Protein AF-A0A067GNX8-F1 (afdb_monomer)

Foldseek 3Di:
DLVVLPVPDDDDPQQWDALVSQLQPQCLALLRANNQQSNLLQCLLCVVPPRIHHPVSSVLLVVLLLVLLVVQVVVQVVCVVQPVDDFLKGWQDKPQPDVVWFWWKDWPHDIFTFMWIDILFWIWTFGDDDPDTDHTDTGTLQDPQVKDWDFAAPDPPRDPQRSFWIWIDGNVDPTIMITGGDDPDDRVVVVLVSLLSVLSSLLNVLCVVLVDDPLLSLLSSLSQSSLSSSVSSSCVSPVDPDPPGQRSGNSSNLVPFQVSVQLSVLSSVVSVLQPPPPDDDDDDDDDDDDPSPRDDSLSNVSCVVSPSDRPVCPVVDDDDDCPRPRDSPDDRPSSVSSVVRVVLVVLLVVQVVLLVLPDDDDPQQLVLLVCLLCVVVVVVVVVVVVLVVCPPVVVVVVVVVVVVVCVVVVVVLLVLLVVLLVLLVLLVVLCVVCVPPAPDAAEGERDDDDDPPVPPPDDPPVVVVVSVVSSVVSQVSQLVVCLSNCVPVVLVNVSSVVSNVVSVCSVPPDVVVVVVVVVCCVVCCPPPVNVVVNVVVVSNVVSSSSSRHGRHHDYDYDDPPPPPDD

InterPro domains:
  IPR006927 Protein of unknown function DUF639 [PF04842] (332-557)

Radius of gyration: 30.66 Å; Cα contacts (8 Å, |Δi|>4): 663; chains: 1; bounding box: 112×62×82 Å

Secondary structure (DSSP, 8-state):
-HHHHHHHS---TT-EE-HHHHHHHGGGSTTT--TTTHHHHHHHHHTTTTT-EEHHHHHHHHHHHHHHHHHHHHHHHHHHHHS-PPTT--EEEEES-STTSPEEEEETTEEEEEEEEEESSEEEEEEB-SSSBPPPEEEESSS-S--EEEEE--SGGG-GGG--EEEEE-TT-SS-EEEE---SS-SHHHHHHHHHHHHHHHHHHHHHHHT--HHHHHHHHHHHHHHHHHHHHHHHHH----TTSPPSSHHHHHHHSTTHHHHHHHHHHHHHGGGGGSS---------S--------HHHHHHHHTT---GGGGGG-S------S--TTS--HHHHHHHHHHHHHHHHHHHHHHHHHH----HHHHHHHHHHHTHHHHHHHHHHHHHHTTSSHHHHHHHHHHHHHHHHTTTHHHHHHHHHHHHHHHHHHHHHH-TTPPPPPEEEEPPPP--TTSSSSS-HHHHHHHHHHHHHHHHHHHHHHHHHTTSSHHHHHHHHHHHHHHHHHHHHS-HHHHHHHHHHHHHHTT-HHHHHHHHHHHHHHHHHHHTSPPPPEEEE----------

Sequence (566 aa):
MIRLIVYFHQVDDKKTIGPEAFARIAPACPVVADVIIVHNLFDALTSSSSHRLHFLIFDKYLRSLDKVVKVAKNALGLSISNLQLDEGEITLDVDGAVPTQPVLQHVGMSAWPGRLTLTNYALYFGSLGMGSYDKAVRYDLATDLKQVIKPELTGPLGARLFDKAVMYNSSSVEEPVYFEFPEFKGNSRRDYWLDICLEILRAHRFIRKNNFNKIQQSEVLARAVLGIFRYRAIREAFHTCSSQYKTLLAFNLAESLPKGDIILETLSSRLALLSVGGAQHDMTESLHTKQKLKLSPVAILTLGQLGFNSQKESNLGAGVEVVGDICVGETNLLEIAVKKSISDTGRVEAAQATVNQVKVEGIDTNLAVMKELLFHHIAIARHIEHFASWEDPFKSTMFLMLTTLVILRGWIRYVLASISVFLAVCMLWSRLFNRGKPLEPIRIILPPNKNAVEQLLTLQEAISKFEALIQDGNIILLKIRALLFAALPPATDKVALLLVLMAAVFVFVPPRYIILLVYLEAFTRELPYRKESSDKLLRRAREWWFRIPAAPVQLIKNEEKRKKKR

Nearest PDB structures (foldseek):
  7ovp-assembly1_B  TM=6.273E-01  e=1.304E-01  Pyrococcus horikoshii OT3
  1kzg-assembly2_C  TM=3.728E-01  e=3.741E-01  Mus musculus

Solvent-accessible surface area (backbone atoms only — not comparable to full-atom values): 32014 Å² total; per-residue (Å²): 103,68,73,55,53,58,71,75,47,92,52,55,101,78,61,43,44,48,67,68,61,46,52,60,53,42,37,51,39,59,76,79,22,47,70,76,26,31,65,43,48,48,50,66,69,12,70,90,35,92,72,38,42,44,55,70,57,53,50,47,38,52,56,28,32,55,50,45,53,52,50,32,56,53,43,43,66,57,34,66,79,74,42,93,67,59,95,78,62,45,52,70,51,77,43,22,82,49,87,92,54,38,30,32,39,32,50,89,94,47,76,44,50,16,29,41,35,37,39,76,46,32,39,33,43,22,43,66,50,98,88,48,69,48,86,57,49,76,47,76,41,57,67,95,40,75,68,45,76,47,81,39,55,77,30,81,93,62,37,76,93,29,48,26,21,36,32,44,36,34,78,88,46,96,65,61,35,32,46,30,42,85,58,96,75,77,43,66,70,32,54,51,53,48,51,56,51,46,27,44,33,42,43,32,50,54,36,63,76,66,68,57,54,73,70,47,41,47,31,50,51,31,46,49,53,40,25,49,43,46,45,49,10,47,44,73,59,63,76,63,86,56,92,82,62,64,57,57,34,57,51,48,30,31,72,72,38,57,68,16,63,54,39,52,52,46,50,49,61,53,49,58,43,56,63,77,79,80,79,79,94,72,91,80,92,78,89,83,91,76,87,72,78,73,55,72,68,59,42,39,53,51,41,38,75,75,67,64,68,45,88,84,55,71,84,73,72,81,83,76,76,86,68,48,99,52,61,87,87,65,86,49,72,55,46,53,41,39,54,52,24,54,55,52,44,55,42,25,53,54,12,47,50,40,42,58,72,62,62,68,85,54,59,70,57,44,48,51,52,40,51,62,74,38,40,68,58,52,53,53,50,50,53,53,48,46,42,72,67,44,80,49,57,72,60,23,51,50,52,51,53,52,53,51,50,35,57,76,70,59,42,58,41,54,53,55,19,49,51,30,40,51,53,26,50,48,28,54,49,30,41,69,72,41,78,84,62,78,77,82,48,52,75,46,77,70,78,79,91,74,71,77,76,80,73,68,83,73,57,75,69,59,51,54,53,47,43,49,51,50,49,52,50,42,50,50,53,29,29,52,50,22,39,44,53,25,76,45,58,81,58,28,52,53,51,30,51,48,29,44,52,51,19,49,46,40,67,73,45,60,66,71,57,54,53,50,50,53,51,50,49,69,72,48,40,77,38,82,92,41,26,64,60,47,52,50,51,51,49,51,54,51,55,55,57,48,45,53,37,34,50,67,67,41,80,46,79,80,74,79,80,77,76,80,79,129

Mean predicted aligned error: 13.87 Å

Structure (mmCIF, N/CA/C/O backbone):
data_AF-A0A067GNX8-F1
#
_entry.id   AF-A0A067GNX8-F1
#
loop_
_atom_site.group_PDB
_atom_site.id
_atom_site.type_symbol
_atom_site.label_atom_id
_atom_site.label_alt_id
_atom_site.label_comp_id
_atom_site.label_asym_id
_atom_site.label_entity_id
_atom_site.label_seq_id
_atom_site.pdbx_PDB_ins_code
_atom_site.Cartn_x
_atom_site.Cartn_y
_atom_site.Cartn_z
_atom_site.occupancy
_atom_site.B_iso_or_equiv
_atom_site.auth_seq_id
_atom_site.auth_comp_id
_atom_site.auth_asym_id
_atom_site.auth_atom_id
_atom_site.pdbx_PDB_model_num
ATOM 1 N N . MET A 1 1 ? -13.315 -24.507 18.215 1.00 41.84 1 MET A N 1
ATOM 2 C CA . MET A 1 1 ? -12.518 -24.180 17.013 1.00 41.84 1 MET A CA 1
ATOM 3 C C . MET A 1 1 ? -11.151 -24.846 17.003 1.00 41.84 1 MET A C 1
ATOM 5 O O . MET A 1 1 ? -10.974 -25.689 16.151 1.00 41.84 1 MET A O 1
ATOM 9 N N . ILE A 1 2 ? -10.224 -24.602 17.944 1.00 39.06 2 ILE A N 1
ATOM 10 C CA . ILE A 1 2 ? -8.927 -25.320 17.939 1.00 39.06 2 ILE A CA 1
ATOM 11 C C . ILE A 1 2 ? -9.096 -26.818 18.157 1.00 39.06 2 ILE A C 1
ATOM 13 O O . ILE A 1 2 ? -8.496 -27.595 17.440 1.00 39.06 2 ILE A O 1
ATOM 17 N N . ARG A 1 3 ? -9.983 -27.242 19.066 1.00 35.84 3 ARG A N 1
ATOM 18 C CA . ARG A 1 3 ? -10.354 -28.663 19.170 1.00 35.84 3 ARG A CA 1
ATOM 19 C C . ARG A 1 3 ? -10.945 -29.214 17.861 1.00 35.84 3 ARG A C 1
ATOM 21 O O . ARG A 1 3 ? -10.673 -30.354 17.545 1.00 35.84 3 ARG A O 1
ATOM 28 N N . LEU A 1 4 ? -11.666 -28.411 17.071 1.00 43.78 4 LEU A N 1
ATOM 29 C CA . LEU A 1 4 ? -12.159 -28.820 15.743 1.00 43.78 4 LEU A CA 1
ATOM 30 C C . LEU A 1 4 ? -11.032 -28.860 14.690 1.00 43.78 4 LEU A C 1
ATOM 32 O O . LEU A 1 4 ? -10.966 -29.793 13.904 1.00 43.78 4 LEU A O 1
ATOM 36 N N . ILE A 1 5 ? -10.117 -27.885 14.715 1.00 44.62 5 ILE A N 1
ATOM 37 C CA . ILE A 1 5 ? -8.916 -27.810 13.866 1.00 44.62 5 ILE A CA 1
ATOM 38 C C . ILE A 1 5 ? -7.980 -28.995 14.147 1.00 44.62 5 ILE A C 1
ATOM 40 O O . ILE A 1 5 ? -7.431 -29.582 13.224 1.00 44.62 5 ILE A O 1
ATOM 44 N N . VAL A 1 6 ? -7.851 -29.372 15.420 1.00 44.06 6 VAL A N 1
ATOM 45 C CA . VAL A 1 6 ? -7.066 -30.515 15.909 1.00 44.06 6 VAL A CA 1
ATOM 46 C C . VAL A 1 6 ? -7.687 -31.854 15.501 1.00 44.06 6 VAL A C 1
ATOM 48 O O . VAL A 1 6 ? -6.954 -32.819 15.332 1.00 44.06 6 VAL A O 1
ATOM 51 N N . TYR A 1 7 ? -9.011 -31.928 15.328 1.00 41.09 7 TYR A N 1
ATOM 52 C CA . TYR A 1 7 ? -9.697 -33.164 14.932 1.00 41.09 7 TYR A CA 1
ATOM 53 C C . TYR A 1 7 ? -9.694 -33.415 13.413 1.00 41.09 7 TYR A C 1
ATOM 55 O O . TYR A 1 7 ? -9.772 -34.569 13.008 1.00 41.09 7 TYR A O 1
ATOM 63 N N . PHE A 1 8 ? -9.600 -32.376 12.571 1.00 41.56 8 PHE A N 1
ATOM 64 C CA . PHE A 1 8 ? -9.763 -32.514 11.112 1.00 41.56 8 PHE A CA 1
ATOM 65 C C . PHE A 1 8 ? -8.466 -32.563 10.292 1.00 41.56 8 PHE A C 1
ATOM 67 O O . PHE A 1 8 ? -8.523 -32.948 9.124 1.00 41.56 8 PHE A O 1
ATOM 74 N N . HIS A 1 9 ? -7.303 -32.200 10.844 1.00 38.44 9 HIS A N 1
ATOM 75 C CA . HIS A 1 9 ? -6.023 -32.314 10.136 1.00 38.44 9 HIS A CA 1
ATOM 76 C C . HIS A 1 9 ? -4.907 -32.792 11.055 1.00 38.44 9 HIS A C 1
ATOM 78 O O . HIS A 1 9 ? -4.795 -32.340 12.188 1.00 38.44 9 HIS A O 1
ATOM 84 N N . GLN A 1 10 ? -4.096 -33.700 10.511 1.00 41.97 10 GLN A N 1
ATOM 85 C CA . GLN A 1 10 ? -2.954 -34.385 11.109 1.00 41.97 10 GLN A CA 1
ATOM 86 C C . GLN A 1 10 ? -2.079 -33.414 11.912 1.00 41.97 10 GLN A C 1
ATOM 88 O O . GLN A 1 10 ? -1.241 -32.685 11.378 1.00 41.97 10 GLN A O 1
ATOM 93 N N . VAL A 1 11 ? -2.332 -33.369 13.215 1.00 43.12 11 VAL A N 1
ATOM 94 C CA . VAL A 1 11 ? -1.496 -32.646 14.154 1.00 43.12 11 VAL A CA 1
ATOM 95 C C . VAL A 1 11 ? -0.260 -33.509 14.367 1.00 43.12 11 VAL A C 1
ATOM 97 O O . VAL A 1 11 ? -0.379 -34.636 14.837 1.00 43.12 11 VAL A O 1
ATOM 100 N N . ASP A 1 12 ? 0.909 -32.979 13.998 1.00 46.34 12 ASP A N 1
ATOM 101 C CA . ASP A 1 12 ? 2.208 -33.481 14.465 1.00 46.34 12 ASP A CA 1
ATOM 102 C C . ASP A 1 12 ? 2.104 -33.758 15.974 1.00 46.34 12 ASP A C 1
ATOM 104 O O . ASP A 1 12 ? 1.465 -32.967 16.679 1.00 46.34 12 ASP A O 1
ATOM 108 N N . ASP A 1 13 ? 2.782 -34.784 16.497 1.00 48.22 13 ASP A N 1
ATOM 109 C CA . ASP A 1 13 ? 2.750 -35.218 17.914 1.00 48.22 13 ASP A CA 1
ATOM 110 C C . ASP A 1 13 ? 2.946 -34.079 18.955 1.00 48.22 13 ASP A C 1
ATOM 112 O O . ASP A 1 13 ? 2.705 -34.237 20.151 1.00 48.22 13 ASP A O 1
ATOM 116 N N . LYS A 1 14 ? 3.342 -32.881 18.502 1.00 55.59 14 LYS A N 1
ATOM 117 C CA . LYS A 1 14 ? 3.598 -31.648 19.257 1.00 55.59 14 LYS A CA 1
ATOM 118 C C . LYS A 1 14 ? 2.433 -30.640 19.362 1.00 55.59 14 LYS A C 1
ATOM 120 O O . LYS A 1 14 ? 2.663 -29.543 19.869 1.00 55.59 14 LYS A O 1
ATOM 125 N N . LYS A 1 15 ? 1.197 -30.939 18.929 1.00 69.19 15 LYS A N 1
ATOM 126 C CA . LYS A 1 15 ? 0.029 -30.017 19.056 1.00 69.19 15 LYS A CA 1
ATOM 127 C C . LYS A 1 15 ? 0.208 -28.643 18.374 1.00 69.19 15 LYS A C 1
ATOM 129 O O . LYS A 1 15 ? -0.182 -27.615 18.936 1.00 69.19 15 LYS A O 1
ATOM 134 N N . THR A 1 16 ? 0.808 -28.605 17.182 1.00 78.31 16 THR A N 1
ATOM 135 C CA . THR A 1 16 ? 1.023 -27.360 16.414 1.00 78.31 16 THR A CA 1
ATOM 136 C C . THR A 1 16 ? 0.251 -27.338 15.097 1.00 78.31 16 THR A C 1
ATOM 138 O O . THR A 1 16 ? -0.079 -28.386 14.549 1.00 78.31 16 THR A O 1
ATOM 141 N N . ILE A 1 17 ? -0.046 -26.136 14.596 1.00 83.25 17 ILE A N 1
ATOM 142 C CA . ILE A 1 17 ? -0.755 -25.907 13.329 1.00 83.25 17 ILE A CA 1
ATOM 143 C C . ILE A 1 17 ? 0.195 -25.216 12.342 1.00 83.25 17 ILE A C 1
ATOM 145 O O . ILE A 1 17 ? 0.889 -24.260 12.697 1.00 83.25 17 ILE A O 1
ATOM 149 N N . GLY A 1 18 ? 0.236 -25.707 11.102 1.00 86.12 18 GLY A N 1
ATOM 150 C CA . GLY A 1 18 ? 0.990 -25.090 10.007 1.00 86.12 18 GLY A CA 1
ATOM 151 C C . GLY A 1 18 ? 0.235 -23.944 9.311 1.00 86.12 18 GLY A C 1
ATOM 152 O O . GLY A 1 18 ? -0.987 -23.839 9.451 1.00 86.12 18 GLY A O 1
ATOM 153 N N . PRO A 1 19 ? 0.933 -23.120 8.511 1.00 86.88 19 PRO A N 1
ATOM 154 C CA . PRO A 1 19 ? 0.365 -21.930 7.866 1.00 86.88 19 PRO A CA 1
ATOM 155 C C . PRO A 1 19 ? -0.823 -22.243 6.948 1.00 86.88 19 PRO A C 1
ATOM 157 O O . PRO A 1 19 ? -1.847 -21.572 7.024 1.00 86.88 19 PRO A O 1
ATOM 160 N N . GLU A 1 20 ? -0.739 -23.291 6.121 1.00 85.00 20 GLU A N 1
ATOM 161 C CA . GLU A 1 20 ? -1.819 -23.656 5.186 1.00 85.00 20 GLU A CA 1
ATOM 162 C C . GLU A 1 20 ? -3.068 -24.181 5.907 1.00 85.00 20 GLU A C 1
ATOM 164 O O . GLU A 1 20 ? -4.194 -23.871 5.522 1.00 85.00 20 GLU A O 1
ATOM 169 N N . ALA A 1 21 ? -2.889 -24.943 6.992 1.00 85.12 21 ALA A N 1
ATOM 170 C CA . ALA A 1 21 ? -4.008 -25.427 7.797 1.00 85.12 21 ALA A CA 1
ATOM 171 C C . ALA A 1 21 ? -4.719 -24.265 8.509 1.00 85.12 21 ALA A C 1
ATOM 173 O O . ALA A 1 21 ? -5.949 -24.202 8.525 1.00 85.12 21 ALA A O 1
ATOM 174 N N . PHE A 1 22 ? -3.953 -23.309 9.045 1.00 88.00 22 PHE A N 1
ATOM 175 C CA . PHE A 1 22 ? -4.515 -22.100 9.640 1.00 88.00 22 PHE A CA 1
ATOM 176 C C . PHE A 1 22 ? -5.249 -21.241 8.602 1.00 88.00 22 PHE A C 1
ATOM 178 O O . PHE A 1 22 ? -6.389 -20.849 8.846 1.00 88.00 22 PHE A O 1
ATOM 185 N N . ALA A 1 23 ? -4.643 -21.014 7.430 1.00 86.12 23 ALA A N 1
ATOM 186 C CA . ALA A 1 23 ? -5.223 -20.221 6.347 1.00 86.12 23 ALA A CA 1
ATOM 187 C C . ALA A 1 23 ? -6.566 -20.769 5.844 1.00 86.12 23 ALA A C 1
ATOM 189 O O . ALA A 1 23 ? -7.455 -19.993 5.505 1.00 86.12 23 ALA A O 1
ATOM 190 N N . ARG A 1 24 ? -6.739 -22.095 5.851 1.00 82.25 24 ARG A N 1
ATOM 191 C CA . ARG A 1 24 ? -7.985 -22.748 5.425 1.00 82.25 24 ARG A CA 1
ATOM 192 C C . ARG A 1 24 ? -9.099 -22.685 6.463 1.00 82.25 24 ARG A C 1
ATOM 194 O O . ARG A 1 24 ? -10.258 -22.552 6.091 1.00 82.25 24 ARG A O 1
ATOM 201 N N . ILE A 1 25 ? -8.772 -22.822 7.749 1.00 82.00 25 ILE A N 1
ATOM 202 C CA . ILE A 1 25 ? -9.795 -23.022 8.787 1.00 82.00 25 ILE A CA 1
ATOM 203 C C . ILE A 1 25 ? -10.118 -21.732 9.537 1.00 82.00 25 ILE A C 1
ATOM 205 O O . ILE A 1 25 ? -11.279 -21.486 9.854 1.00 82.00 25 ILE A O 1
ATOM 209 N N . ALA A 1 26 ? -9.121 -20.894 9.832 1.00 86.62 26 ALA A N 1
ATOM 210 C CA . ALA A 1 26 ? -9.336 -19.696 10.641 1.00 86.62 26 ALA A CA 1
ATOM 211 C C . ALA A 1 26 ? -10.360 -18.727 10.017 1.00 86.62 26 ALA A C 1
ATOM 213 O O . ALA A 1 26 ? -11.230 -18.263 10.756 1.00 86.62 26 ALA A O 1
ATOM 214 N N . PRO A 1 27 ? -10.349 -18.464 8.691 1.00 87.38 27 PRO A N 1
ATOM 215 C CA . PRO A 1 27 ? -11.310 -17.546 8.089 1.00 87.38 27 PRO A CA 1
ATOM 216 C C . PRO A 1 27 ? -12.758 -18.053 8.121 1.00 87.38 27 PRO A C 1
ATOM 218 O O . PRO A 1 27 ? -13.677 -17.248 7.988 1.00 87.38 27 PRO A O 1
ATOM 221 N N . ALA A 1 28 ? -12.987 -19.360 8.339 1.00 81.50 28 ALA A N 1
ATOM 222 C CA . ALA A 1 28 ? -14.337 -19.913 8.493 1.00 81.50 28 ALA A CA 1
ATOM 223 C C . ALA A 1 28 ? -15.058 -19.327 9.718 1.00 81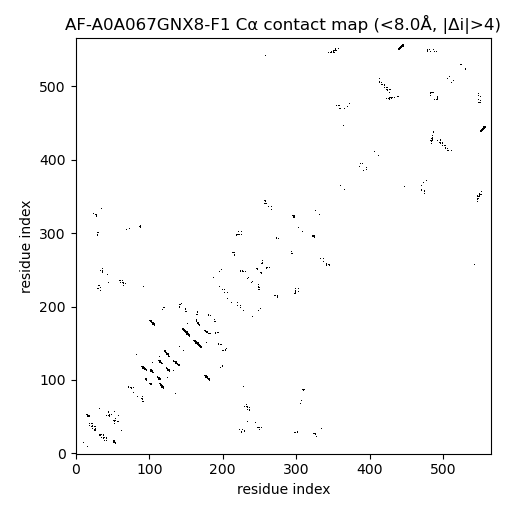.50 28 ALA A C 1
ATOM 225 O O . ALA A 1 28 ? -16.284 -19.354 9.791 1.00 81.50 28 ALA A O 1
ATOM 226 N N . CYS A 1 29 ? -14.303 -18.758 10.664 1.00 83.94 29 CYS A N 1
ATOM 227 C CA . CYS A 1 29 ? -14.836 -17.863 11.672 1.00 83.94 29 CYS A CA 1
ATOM 228 C C . CYS A 1 29 ? -14.337 -16.431 11.430 1.00 83.94 29 CYS A C 1
ATOM 230 O O . CYS A 1 29 ? -13.219 -16.088 11.827 1.00 83.94 29 CYS A O 1
ATOM 232 N N . PRO A 1 30 ? -15.186 -15.562 10.864 1.00 84.06 30 PRO A N 1
ATOM 233 C CA . PRO A 1 30 ? -14.840 -14.176 10.566 1.00 84.06 30 PRO A CA 1
ATOM 234 C C . PRO A 1 30 ? -14.436 -13.386 11.799 1.00 84.06 30 PRO A C 1
ATOM 236 O O . PRO A 1 30 ? -13.693 -12.429 11.687 1.00 84.06 30 PRO A O 1
ATOM 239 N N . VAL A 1 31 ? -14.873 -13.750 13.002 1.00 88.19 31 VAL A N 1
ATOM 240 C CA . VAL A 1 31 ? -14.393 -13.068 14.212 1.00 88.19 31 VAL A CA 1
ATOM 241 C C . VAL A 1 31 ? -12.887 -13.300 14.394 1.00 88.19 31 VAL A C 1
ATOM 243 O O . VAL A 1 31 ? -12.153 -12.368 14.712 1.00 88.19 31 VAL A O 1
ATOM 246 N N . VAL A 1 32 ? -12.408 -14.513 14.104 1.00 89.56 32 VAL A N 1
ATOM 247 C CA . VAL A 1 32 ? -11.027 -14.959 14.346 1.00 89.56 32 VAL A CA 1
ATOM 248 C C . VAL A 1 32 ? -10.057 -14.547 13.247 1.00 89.56 32 VAL A C 1
ATOM 250 O O . VAL A 1 32 ? -8.934 -14.163 13.556 1.00 89.56 32 VAL A O 1
ATOM 253 N N . ALA A 1 33 ? -10.439 -14.641 11.975 1.00 89.81 33 ALA A N 1
ATOM 254 C CA . ALA A 1 33 ? -9.566 -14.251 10.872 1.00 89.81 33 ALA A CA 1
ATOM 255 C C . ALA A 1 33 ? -10.369 -13.827 9.642 1.00 89.81 33 ALA A C 1
ATOM 257 O O . ALA A 1 33 ? -11.493 -14.271 9.432 1.00 89.81 33 ALA A O 1
ATOM 258 N N . ASP A 1 34 ? -9.760 -12.990 8.807 1.00 90.31 34 ASP A N 1
ATOM 259 C CA . ASP A 1 34 ? -10.264 -12.684 7.469 1.00 90.31 34 ASP A CA 1
ATOM 260 C C . ASP A 1 34 ? -9.329 -13.285 6.418 1.00 90.31 34 ASP A C 1
ATOM 262 O O . ASP A 1 34 ? -8.114 -13.333 6.621 1.00 90.31 34 ASP A O 1
ATOM 266 N N . VAL A 1 35 ? -9.892 -13.716 5.288 1.00 88.75 35 VAL A N 1
ATOM 267 C CA . VAL A 1 35 ? -9.152 -14.322 4.170 1.00 88.75 35 VAL A CA 1
ATOM 268 C C . VAL A 1 35 ? -8.017 -13.414 3.674 1.00 88.75 35 VAL A C 1
ATOM 270 O O . VAL A 1 35 ? -6.960 -13.914 3.299 1.00 88.75 35 VAL A O 1
ATOM 273 N N . ILE A 1 36 ? -8.194 -12.089 3.704 1.00 90.31 36 ILE A N 1
ATOM 274 C CA . ILE A 1 36 ? -7.203 -11.116 3.221 1.00 90.31 36 ILE A CA 1
ATOM 275 C C . ILE A 1 36 ? -5.966 -11.065 4.120 1.00 90.31 36 ILE A C 1
ATOM 277 O O . ILE A 1 36 ? -4.848 -10.948 3.624 1.00 90.31 36 ILE A O 1
ATOM 281 N N . ILE A 1 37 ? -6.155 -11.166 5.435 1.00 90.75 37 ILE A N 1
ATOM 282 C CA . ILE A 1 37 ? -5.092 -10.946 6.427 1.00 90.75 37 ILE A CA 1
ATOM 283 C C . ILE A 1 37 ? -4.577 -12.241 7.062 1.00 90.75 37 ILE A C 1
ATOM 285 O O . ILE A 1 37 ? -3.672 -12.187 7.888 1.00 90.75 37 ILE A O 1
ATOM 289 N N . VAL A 1 38 ? -5.131 -13.407 6.710 1.00 90.12 38 VAL A N 1
ATOM 290 C CA . VAL A 1 38 ? -4.883 -14.667 7.433 1.00 90.12 38 VAL A CA 1
ATOM 291 C C . VAL A 1 38 ? -3.409 -15.078 7.472 1.00 90.12 38 VAL A C 1
ATOM 293 O O . VAL A 1 38 ? -2.935 -15.554 8.501 1.00 90.12 38 VAL A O 1
ATOM 296 N N . HIS A 1 39 ? -2.667 -14.846 6.388 1.00 88.31 39 HIS A N 1
ATOM 297 C CA . HIS A 1 39 ? -1.233 -15.136 6.333 1.00 88.31 39 HIS A CA 1
ATOM 298 C C . HIS A 1 39 ? -0.435 -14.188 7.237 1.00 88.31 39 HIS A C 1
ATOM 300 O O . HIS A 1 39 ? 0.348 -14.653 8.059 1.00 88.31 39 HIS A O 1
ATOM 306 N N . ASN A 1 40 ? -0.718 -12.882 7.183 1.00 88.19 40 ASN A N 1
ATOM 307 C CA . ASN A 1 40 ? -0.081 -11.901 8.066 1.00 88.19 40 ASN A CA 1
ATOM 308 C C . ASN A 1 40 ? -0.411 -12.166 9.542 1.00 88.19 40 ASN A C 1
ATOM 310 O O . ASN A 1 40 ? 0.441 -11.999 10.409 1.00 88.19 40 ASN A O 1
ATOM 314 N N . LEU A 1 41 ? -1.644 -12.595 9.833 1.00 90.12 41 LEU A N 1
ATOM 315 C CA . LEU A 1 41 ? -2.071 -12.985 11.174 1.00 90.12 41 LEU A CA 1
ATOM 316 C C . LEU A 1 41 ? -1.292 -14.201 11.674 1.00 90.12 41 LEU A C 1
ATOM 318 O O . LEU A 1 41 ? -0.839 -14.205 12.816 1.00 90.12 41 LEU A O 1
ATOM 322 N N . PHE A 1 42 ? -1.115 -15.218 10.831 1.00 89.81 42 PHE A N 1
ATOM 323 C CA . PHE A 1 42 ? -0.308 -16.383 11.178 1.00 89.81 42 PHE A CA 1
ATOM 324 C C . PHE A 1 42 ? 1.144 -15.994 11.471 1.00 89.81 42 PHE A C 1
ATOM 326 O O . PHE A 1 42 ? 1.693 -16.413 12.489 1.00 89.81 42 PHE A O 1
ATOM 333 N N . ASP A 1 43 ? 1.748 -15.155 10.630 1.00 87.62 43 ASP A N 1
ATOM 334 C CA . ASP A 1 43 ? 3.119 -14.677 10.825 1.00 87.62 43 ASP A CA 1
ATOM 335 C C . ASP A 1 43 ? 3.254 -13.854 12.115 1.00 87.62 43 ASP A C 1
ATOM 337 O O . ASP A 1 43 ? 4.194 -14.056 12.886 1.00 87.62 43 ASP A O 1
ATOM 341 N N . ALA A 1 44 ? 2.274 -12.994 12.415 1.00 86.94 44 ALA A N 1
ATOM 342 C CA . ALA A 1 44 ? 2.228 -12.231 13.662 1.00 86.94 44 ALA A CA 1
ATOM 343 C C . ALA A 1 44 ? 2.175 -13.144 14.897 1.00 86.94 44 ALA A C 1
ATOM 345 O O . ALA A 1 44 ? 2.916 -12.933 15.861 1.00 86.94 44 ALA A O 1
ATOM 346 N N . LEU A 1 45 ? 1.344 -14.190 14.854 1.00 87.31 45 LEU A N 1
ATOM 347 C CA . LEU A 1 45 ? 1.210 -15.157 15.945 1.00 87.31 45 LEU A CA 1
ATOM 348 C C . LEU A 1 45 ? 2.426 -16.094 16.068 1.00 87.31 45 LEU A C 1
ATOM 350 O O . LEU A 1 45 ? 2.742 -16.532 17.170 1.00 87.31 45 LEU A O 1
ATOM 354 N N . THR A 1 46 ? 3.122 -16.411 14.973 1.00 86.44 46 THR A N 1
ATOM 355 C CA . THR A 1 46 ? 4.226 -17.397 14.956 1.00 86.44 46 THR A CA 1
ATOM 356 C C . THR A 1 46 ? 5.626 -16.797 14.976 1.00 86.44 46 THR A C 1
ATOM 358 O O . THR A 1 46 ? 6.619 -17.521 14.953 1.00 86.44 46 THR A O 1
ATOM 361 N N . SER A 1 47 ? 5.731 -15.480 15.090 1.00 77.38 47 SER A N 1
ATOM 362 C CA . SER A 1 47 ? 6.996 -14.742 15.126 1.00 77.38 47 SER A CA 1
ATOM 363 C C . SER A 1 47 ? 8.014 -15.221 16.158 1.00 77.38 47 SER A C 1
ATOM 365 O O . SER A 1 47 ? 9.213 -15.240 15.894 1.00 77.38 47 SER A O 1
ATOM 367 N N . SER A 1 48 ? 7.539 -15.646 17.327 1.00 74.19 48 SER A N 1
ATOM 368 C CA . SER A 1 48 ? 8.364 -16.201 18.402 1.00 74.19 48 SER A CA 1
ATOM 369 C C . SER A 1 48 ? 8.551 -17.719 18.309 1.00 74.19 48 SER A C 1
ATOM 371 O O . SER A 1 48 ? 9.305 -18.294 19.090 1.00 74.19 48 SER A O 1
ATOM 373 N N . SER A 1 49 ? 7.863 -18.387 17.380 1.00 70.38 49 SER A N 1
ATOM 374 C CA . SER A 1 49 ? 7.734 -19.844 17.328 1.00 70.38 49 SER A CA 1
ATOM 375 C C . SER A 1 49 ? 7.913 -20.377 15.911 1.00 70.38 49 SER A C 1
ATOM 377 O O . SER A 1 49 ? 6.929 -20.686 15.257 1.00 70.38 49 SER A O 1
ATOM 379 N N . SER A 1 50 ? 9.167 -20.459 15.441 1.00 72.62 50 SER A N 1
ATOM 380 C CA . SER A 1 50 ? 9.658 -21.241 14.277 1.00 72.62 50 SER A CA 1
ATOM 381 C C . SER A 1 50 ? 8.644 -21.576 13.157 1.00 72.62 50 SER A C 1
ATOM 383 O O . SER A 1 50 ? 8.636 -22.683 12.618 1.00 72.62 50 SER A O 1
ATOM 385 N N . HIS A 1 51 ? 7.798 -20.607 12.788 1.00 80.19 51 HIS A N 1
ATOM 386 C CA . HIS A 1 51 ? 6.712 -20.725 11.814 1.00 80.19 51 HIS A CA 1
ATOM 387 C C . HIS A 1 51 ? 5.685 -21.859 12.071 1.00 80.19 51 HIS A C 1
ATOM 389 O O . HIS A 1 51 ? 5.101 -22.425 11.142 1.00 80.19 51 HIS A O 1
ATOM 395 N N . ARG A 1 52 ? 5.447 -22.216 13.340 1.00 84.38 52 ARG A N 1
ATOM 396 C CA . ARG A 1 52 ? 4.447 -23.209 13.770 1.00 84.38 52 ARG A CA 1
ATOM 397 C C . ARG A 1 52 ? 3.574 -22.619 14.873 1.00 84.38 52 ARG A C 1
ATOM 399 O O . ARG A 1 52 ? 4.069 -22.197 15.912 1.00 84.38 52 ARG A O 1
ATOM 406 N N . LEU A 1 53 ? 2.256 -22.630 14.683 1.00 85.81 53 LEU A N 1
ATOM 407 C CA . LEU A 1 53 ? 1.331 -22.054 15.655 1.00 85.81 53 LEU A CA 1
ATOM 408 C C . LEU A 1 53 ? 1.059 -23.034 16.794 1.00 85.81 53 LEU A C 1
ATOM 410 O O . LEU A 1 53 ? 0.420 -24.071 16.605 1.00 85.81 53 LEU A O 1
ATOM 414 N N . HIS A 1 54 ? 1.520 -22.683 17.992 1.00 86.06 54 HIS A N 1
ATOM 415 C CA . HIS A 1 54 ? 1.234 -23.431 19.213 1.00 86.06 54 HIS A CA 1
ATOM 416 C C . HIS A 1 54 ? -0.134 -23.062 19.797 1.00 86.06 54 HIS A C 1
ATOM 418 O O . HIS A 1 54 ? -0.526 -21.893 19.816 1.00 86.06 54 HIS A O 1
ATOM 424 N N . PHE A 1 55 ? -0.821 -24.056 20.372 1.00 83.62 55 PHE A N 1
ATOM 425 C CA . PHE A 1 55 ? -2.121 -23.875 21.029 1.00 83.62 55 PHE A CA 1
ATOM 426 C C . PHE A 1 55 ? -2.131 -22.732 22.054 1.00 83.62 55 PHE A C 1
ATOM 428 O O . PHE A 1 55 ? -3.052 -21.928 22.045 1.00 83.62 55 PHE A O 1
ATOM 435 N N . LEU A 1 56 ? -1.107 -22.633 22.910 1.00 84.94 56 LEU A N 1
ATOM 436 C CA . LEU A 1 56 ? -1.048 -21.627 23.981 1.00 84.94 56 LEU A CA 1
ATOM 437 C C . LEU A 1 56 ? -1.024 -20.191 23.447 1.00 84.94 56 LEU A C 1
ATOM 439 O O . LEU A 1 56 ? -1.656 -19.306 24.019 1.00 84.94 56 LEU A O 1
ATOM 443 N N . ILE A 1 57 ? -0.316 -19.964 22.340 1.00 88.12 57 ILE A N 1
ATOM 444 C CA . ILE A 1 57 ? -0.251 -18.654 21.687 1.00 88.12 57 ILE A CA 1
ATOM 445 C C . ILE A 1 57 ? -1.625 -18.305 21.119 1.00 88.12 57 ILE A C 1
ATOM 447 O O . ILE A 1 57 ? -2.132 -17.203 21.330 1.00 88.12 57 ILE A O 1
ATOM 451 N N . PHE A 1 58 ? -2.253 -19.260 20.435 1.00 88.75 58 PHE A N 1
ATOM 452 C CA . PHE A 1 58 ? -3.555 -19.033 19.827 1.00 88.75 58 PHE A CA 1
ATOM 453 C C . PHE A 1 58 ? -4.672 -18.876 20.875 1.00 88.75 58 PHE A C 1
ATOM 455 O O . PHE A 1 58 ? -5.523 -18.005 20.731 1.00 88.75 58 PHE A O 1
ATOM 462 N N . ASP A 1 59 ? -4.632 -19.628 21.977 1.00 88.00 59 ASP A N 1
ATOM 463 C CA . ASP A 1 59 ? -5.544 -19.460 23.115 1.00 88.00 59 ASP A CA 1
ATOM 464 C C . ASP A 1 59 ? -5.391 -18.073 23.763 1.00 88.00 59 ASP A C 1
ATOM 466 O O . ASP A 1 59 ? -6.386 -17.392 24.011 1.00 88.00 59 ASP A O 1
ATOM 470 N N . LYS A 1 60 ? -4.151 -17.592 23.948 1.00 90.56 60 LYS A N 1
ATOM 471 C CA . LYS A 1 60 ? -3.886 -16.224 24.426 1.00 90.56 60 LYS A CA 1
ATOM 472 C C . LYS A 1 60 ? -4.499 -15.170 23.499 1.00 90.56 60 LYS A C 1
ATOM 474 O O . LYS A 1 60 ? -5.119 -14.223 23.982 1.00 90.56 60 LYS A O 1
ATOM 479 N N . TYR A 1 61 ? -4.356 -15.348 22.185 1.00 91.94 61 TYR A N 1
ATOM 480 C CA . TYR A 1 61 ? -4.970 -14.472 21.188 1.00 91.94 61 TYR A CA 1
ATOM 481 C C . TYR A 1 61 ? -6.502 -14.460 21.296 1.00 91.94 61 TYR A C 1
ATOM 483 O O . TYR A 1 61 ? -7.091 -13.385 21.379 1.00 91.94 61 TYR A O 1
ATOM 491 N N . LEU A 1 62 ? -7.146 -15.629 21.374 1.00 92.12 62 LEU A N 1
ATOM 492 C CA . LEU A 1 62 ? -8.606 -15.725 21.481 1.00 92.12 62 LEU A CA 1
ATOM 493 C C . LEU A 1 62 ? -9.145 -15.088 22.770 1.00 92.12 62 LEU A C 1
ATOM 495 O O . LEU A 1 62 ? -10.150 -14.381 22.722 1.00 92.12 62 LEU A O 1
ATOM 499 N N . ARG A 1 63 ? -8.468 -15.276 23.912 1.00 92.62 63 ARG A N 1
ATOM 500 C CA . ARG A 1 63 ? -8.844 -14.616 25.177 1.00 92.62 63 ARG A CA 1
ATOM 501 C C . ARG A 1 63 ? -8.724 -13.096 25.092 1.00 92.62 63 ARG A C 1
ATOM 503 O O . ARG A 1 63 ? -9.579 -12.381 25.607 1.00 92.62 63 ARG A O 1
ATOM 510 N N . SER A 1 64 ? -7.670 -12.604 24.443 1.00 93.19 64 SER A N 1
ATOM 511 C CA . SER A 1 64 ? -7.483 -11.170 24.202 1.00 93.19 64 SER A CA 1
ATOM 512 C C . SER A 1 64 ? -8.576 -10.610 23.288 1.00 93.19 64 SER A C 1
ATOM 514 O O . SER A 1 64 ? -9.142 -9.559 23.569 1.00 93.19 64 SER A O 1
ATOM 516 N N . LEU A 1 65 ? -8.946 -11.350 22.239 1.00 93.38 65 LEU A N 1
ATOM 517 C CA . LEU A 1 65 ? -10.013 -10.966 21.318 1.00 93.38 65 LEU A CA 1
ATOM 518 C C . LEU A 1 65 ? -11.376 -10.874 22.014 1.00 93.38 65 LEU A C 1
ATOM 520 O O . LEU A 1 65 ? -12.068 -9.871 21.860 1.00 93.38 65 LEU A O 1
ATOM 524 N N . ASP A 1 66 ? -11.730 -11.867 22.831 1.00 92.12 66 ASP A N 1
ATOM 525 C CA . ASP A 1 66 ? -12.951 -11.841 23.648 1.00 92.12 66 ASP A CA 1
ATOM 526 C C . ASP A 1 66 ? -12.973 -10.635 24.603 1.00 92.12 66 ASP A C 1
ATOM 528 O O . ASP A 1 66 ? -13.980 -9.931 24.708 1.00 92.12 66 ASP A O 1
ATOM 532 N N . LYS A 1 67 ? -11.838 -10.331 25.247 1.00 93.06 67 LYS A N 1
ATOM 533 C CA . LYS A 1 67 ? -11.699 -9.148 26.105 1.00 93.06 67 LYS A CA 1
ATOM 534 C C . LYS A 1 67 ? -11.931 -7.851 25.324 1.00 93.06 67 LYS A C 1
ATOM 536 O O . LYS A 1 67 ? -12.698 -7.008 25.783 1.00 93.06 67 LYS A O 1
ATOM 541 N N . VAL A 1 68 ? -11.307 -7.697 24.156 1.00 91.81 68 VAL A N 1
ATOM 542 C CA . VAL A 1 68 ? -11.466 -6.514 23.294 1.00 91.81 68 VAL A CA 1
ATOM 543 C C . VAL A 1 68 ? -12.924 -6.326 22.878 1.00 91.81 68 VAL A C 1
ATOM 545 O O . VAL A 1 68 ? -13.459 -5.226 23.005 1.00 91.81 68 VAL A O 1
ATOM 548 N N . VAL A 1 69 ? -13.590 -7.399 22.446 1.00 90.06 69 VAL A N 1
ATOM 549 C CA . VAL A 1 69 ? -15.003 -7.358 22.050 1.00 90.06 69 VAL A CA 1
ATOM 550 C C . VAL A 1 69 ? -15.896 -6.936 23.220 1.00 90.06 69 VAL A C 1
ATOM 552 O O . VAL A 1 69 ? -16.765 -6.081 23.053 1.00 90.06 69 VAL A O 1
ATOM 555 N N . LYS A 1 70 ? -15.659 -7.472 24.424 1.00 89.62 70 LYS A N 1
ATOM 556 C CA . LYS A 1 70 ? -16.392 -7.075 25.639 1.00 89.62 70 LYS A CA 1
ATOM 557 C C . LYS A 1 70 ? -16.185 -5.600 25.986 1.00 89.62 70 LYS A C 1
ATOM 559 O O . LYS A 1 70 ? -17.149 -4.920 26.330 1.00 89.62 70 LYS A O 1
ATOM 564 N N . VAL A 1 71 ? -14.956 -5.092 25.868 1.00 88.06 71 VAL A N 1
ATOM 565 C CA . VAL A 1 71 ? -14.645 -3.670 26.097 1.00 88.06 71 VAL A CA 1
ATOM 566 C C . VAL A 1 71 ? -15.382 -2.782 25.093 1.00 88.06 71 VAL A C 1
ATOM 568 O O . VAL A 1 71 ? -16.039 -1.830 25.509 1.00 88.06 71 VAL A O 1
ATOM 571 N N . ALA A 1 72 ? -15.343 -3.117 23.802 1.00 85.75 72 ALA A N 1
ATOM 572 C CA . ALA A 1 72 ? -16.051 -2.368 22.763 1.00 85.75 72 ALA A CA 1
ATOM 573 C C . ALA A 1 72 ? -17.577 -2.385 22.975 1.00 85.75 72 ALA A C 1
ATOM 575 O O . ALA A 1 72 ? -18.238 -1.355 22.859 1.00 85.75 72 ALA A O 1
ATOM 576 N N . LYS A 1 73 ? -18.139 -3.530 23.383 1.00 82.94 73 LYS A N 1
ATOM 577 C CA . LYS A 1 73 ? -19.565 -3.656 23.713 1.00 82.94 73 LYS A CA 1
ATOM 578 C C . LYS A 1 73 ? -19.971 -2.782 24.903 1.00 82.94 73 LYS A C 1
ATOM 580 O O . LYS A 1 73 ? -21.004 -2.121 24.855 1.00 82.94 73 LYS A O 1
ATOM 585 N N . ASN A 1 74 ? -19.155 -2.732 25.955 1.00 79.19 74 ASN A N 1
ATOM 586 C CA . ASN A 1 74 ? -19.411 -1.861 27.107 1.00 79.19 74 ASN A CA 1
ATOM 587 C C . ASN A 1 74 ? -19.286 -0.373 26.734 1.00 79.19 74 ASN A C 1
ATOM 589 O O . ASN A 1 74 ? -20.065 0.456 27.206 1.00 79.19 74 ASN A O 1
ATOM 593 N N . ALA A 1 75 ? -18.332 -0.035 25.860 1.00 72.75 75 ALA A N 1
ATOM 594 C CA . ALA A 1 75 ? -18.145 1.322 25.354 1.00 72.75 75 ALA A CA 1
ATOM 595 C C . ALA A 1 75 ? -19.324 1.803 24.494 1.00 72.75 75 ALA A C 1
ATOM 597 O O . ALA A 1 75 ? -19.613 2.999 24.504 1.00 72.75 75 ALA A O 1
ATOM 598 N N . LEU A 1 76 ? -20.033 0.898 23.807 1.00 64.44 76 LEU A N 1
ATOM 599 C CA . LEU A 1 76 ? -21.277 1.205 23.092 1.00 64.44 76 LEU A CA 1
ATOM 600 C C . LEU A 1 76 ? -22.332 1.782 24.054 1.00 64.44 76 LEU A C 1
ATOM 602 O O . LEU A 1 76 ? -22.898 2.838 23.785 1.00 64.44 76 LEU A O 1
ATOM 606 N N . GLY A 1 77 ? -22.525 1.149 25.218 1.00 57.69 77 GLY A N 1
ATOM 607 C CA . GLY A 1 77 ? -23.484 1.602 26.233 1.00 57.69 77 GLY A CA 1
ATOM 608 C C . GLY A 1 77 ? -23.139 2.96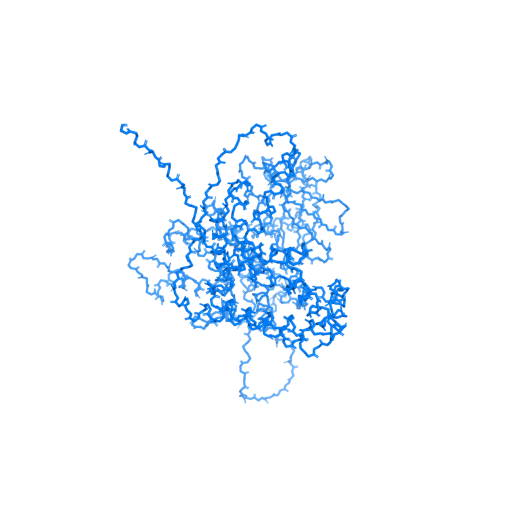2 26.853 1.00 57.69 77 GLY A C 1
ATOM 609 O O . GLY A 1 77 ? -24.027 3.776 27.077 1.00 57.69 77 GLY A O 1
ATOM 610 N N . LEU A 1 78 ? -21.848 3.234 27.081 1.00 59.09 78 LEU A N 1
ATOM 611 C CA . LEU A 1 78 ? -21.353 4.510 27.625 1.00 59.09 78 LEU A CA 1
ATOM 612 C C . LEU A 1 78 ? -21.239 5.630 26.579 1.00 59.09 78 LEU A C 1
ATOM 614 O O . LEU A 1 78 ? -21.209 6.808 26.941 1.00 59.09 78 LEU A O 1
ATOM 618 N N . SER A 1 79 ? -21.114 5.283 25.294 1.00 55.41 79 SER A N 1
ATOM 619 C CA . SER A 1 79 ? -21.037 6.270 24.212 1.00 55.41 79 SER A CA 1
ATOM 620 C C . SER A 1 79 ? -22.405 6.856 23.923 1.00 55.41 79 SER A C 1
ATOM 622 O O . SER A 1 79 ? -22.487 8.069 23.853 1.00 55.41 79 SER A O 1
ATOM 624 N N . ILE A 1 80 ? -23.472 6.047 23.889 1.00 52.9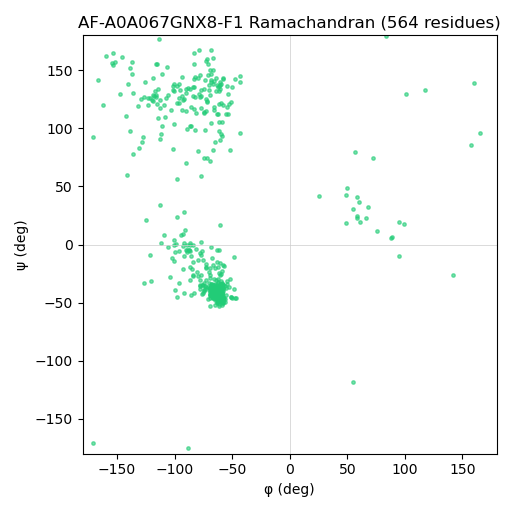4 80 ILE A N 1
ATOM 625 C CA . ILE A 1 80 ? -24.853 6.525 23.674 1.00 52.94 80 ILE A CA 1
ATOM 626 C C . ILE A 1 80 ? -25.247 7.626 24.681 1.00 52.94 80 ILE A C 1
ATOM 628 O O . ILE A 1 80 ? -26.005 8.530 24.341 1.00 52.94 80 ILE A O 1
ATOM 632 N N . SER A 1 81 ? -24.714 7.589 25.908 1.00 49.84 81 SER A N 1
ATOM 633 C CA . SER A 1 81 ? -25.007 8.594 26.937 1.00 49.84 81 SER A CA 1
ATOM 634 C C . SER A 1 81 ? -24.135 9.858 26.876 1.00 49.84 81 SER A C 1
ATOM 636 O O . SER A 1 81 ? -24.535 10.871 27.437 1.00 49.84 81 SER A O 1
ATOM 638 N N . ASN A 1 82 ? -22.951 9.819 26.245 1.00 56.56 82 ASN A N 1
ATOM 639 C CA . ASN A 1 82 ? -21.952 10.907 26.301 1.00 56.56 82 ASN A CA 1
ATOM 640 C C . ASN A 1 82 ? -21.596 11.517 24.932 1.00 56.56 82 ASN A C 1
ATOM 642 O O . ASN A 1 82 ? -21.246 12.692 24.854 1.00 56.56 82 ASN A O 1
ATOM 646 N N . LEU A 1 83 ? -21.645 10.727 23.860 1.00 63.31 83 LEU A N 1
ATOM 647 C CA . LEU A 1 83 ? -21.519 11.153 22.471 1.00 63.31 83 LEU A CA 1
ATOM 648 C C . LEU A 1 83 ? -22.869 10.864 21.807 1.00 63.31 83 LEU A C 1
ATOM 650 O O . LEU A 1 83 ? -23.313 9.723 21.791 1.00 63.31 83 LEU A O 1
ATOM 654 N N . GLN A 1 84 ? -23.534 11.877 21.259 1.00 63.44 84 GLN A N 1
ATOM 655 C CA . GLN A 1 84 ? -24.761 11.699 20.472 1.00 63.44 84 GLN A CA 1
ATOM 656 C C . GLN A 1 84 ? -24.424 11.007 19.137 1.00 63.44 84 GLN A C 1
ATOM 658 O O . GLN A 1 84 ? -24.366 11.660 18.101 1.00 63.44 84 GLN A O 1
ATOM 663 N N . LEU A 1 85 ? -24.094 9.714 19.189 1.00 72.88 85 LEU A N 1
ATOM 664 C CA . LEU A 1 85 ? -23.720 8.905 18.032 1.00 72.88 85 LEU A CA 1
ATOM 665 C C . LEU A 1 85 ? -24.938 8.648 17.142 1.00 72.88 85 LEU A C 1
ATOM 667 O O . LEU A 1 85 ? -26.055 8.470 17.639 1.00 72.88 85 LEU A O 1
ATOM 671 N N . ASP A 1 86 ? -24.705 8.593 15.833 1.00 68.31 86 ASP A N 1
ATOM 672 C CA . ASP A 1 86 ? -25.758 8.301 14.861 1.00 68.31 86 ASP A CA 1
ATOM 673 C C . ASP A 1 86 ? -26.174 6.812 14.916 1.00 68.31 86 ASP A C 1
ATOM 675 O O . ASP A 1 86 ? -25.429 5.935 15.364 1.00 68.31 86 ASP A O 1
ATOM 679 N N . GLU A 1 87 ? -27.384 6.493 14.441 1.00 66.94 87 GLU A N 1
ATOM 680 C CA . GLU A 1 87 ? -27.895 5.115 14.410 1.00 66.94 87 GLU A CA 1
ATOM 681 C C . GLU A 1 87 ? -26.956 4.190 13.600 1.00 66.94 87 GLU A C 1
ATOM 683 O O . GLU A 1 87 ? -26.739 4.392 12.405 1.00 66.94 87 GLU A O 1
ATOM 688 N N . GLY A 1 88 ? -26.413 3.145 14.239 1.00 72.50 88 GLY A N 1
ATOM 689 C CA . GLY A 1 88 ? -25.476 2.194 13.614 1.00 72.50 88 GLY A CA 1
ATOM 690 C C . GLY A 1 88 ? -23.991 2.581 13.709 1.00 72.50 88 GLY A C 1
ATOM 691 O O . GLY A 1 88 ? -23.138 1.907 13.119 1.00 72.50 88 GLY A O 1
ATOM 692 N N . GLU A 1 89 ? -23.665 3.641 14.447 1.00 84.62 89 GLU A N 1
ATOM 693 C CA . GLU A 1 89 ? -22.291 4.022 14.762 1.00 84.62 89 GLU A CA 1
ATOM 694 C C . GLU A 1 89 ? -21.759 3.238 15.980 1.00 84.62 89 GLU A C 1
ATOM 696 O O . GLU A 1 89 ? -22.391 3.165 17.034 1.00 84.62 89 GLU A O 1
ATOM 701 N N . ILE A 1 90 ? -20.592 2.606 15.825 1.00 86.75 90 ILE A N 1
ATOM 702 C CA . ILE A 1 90 ? -19.972 1.720 16.819 1.00 86.75 90 ILE A CA 1
ATOM 703 C C . ILE A 1 90 ? -18.629 2.311 17.238 1.00 86.75 90 ILE A C 1
ATOM 705 O O . ILE A 1 90 ? -17.767 2.563 16.394 1.00 86.75 90 ILE A O 1
ATOM 709 N N . THR A 1 91 ? -18.425 2.465 18.545 1.00 89.50 91 THR A N 1
ATOM 710 C CA . THR A 1 91 ? -17.137 2.865 19.125 1.00 89.50 91 THR A CA 1
ATOM 711 C C . THR A 1 91 ? -16.123 1.726 19.032 1.00 89.50 91 THR A C 1
ATOM 713 O O . THR A 1 91 ? -16.350 0.633 19.553 1.00 89.50 91 THR A O 1
ATOM 716 N N . LEU A 1 92 ? -14.990 1.985 18.380 1.00 91.00 92 LEU A N 1
ATOM 717 C CA . LEU A 1 92 ? -13.951 0.990 18.092 1.00 91.00 92 LEU A CA 1
ATOM 718 C C . LEU A 1 92 ? -12.813 1.040 19.109 1.00 91.00 92 LEU A C 1
ATOM 720 O O . LEU A 1 92 ? -12.372 0.002 19.612 1.00 91.00 92 LEU A O 1
ATOM 724 N N . ASP A 1 93 ? -12.344 2.247 19.424 1.00 90.44 93 ASP A N 1
ATOM 725 C CA . ASP A 1 93 ? -11.341 2.463 20.460 1.00 90.44 93 ASP A CA 1
ATOM 726 C C . ASP A 1 93 ? -11.431 3.869 21.060 1.00 90.44 93 ASP A C 1
ATOM 728 O O . ASP A 1 93 ? -11.934 4.805 20.433 1.00 90.44 93 ASP A O 1
ATOM 732 N N . VAL A 1 94 ? -10.937 3.998 22.289 1.00 89.25 94 VAL A N 1
ATOM 733 C CA . VAL A 1 94 ? -10.913 5.239 23.064 1.00 89.25 94 VAL A CA 1
ATOM 734 C C . VAL A 1 94 ? -9.550 5.364 23.729 1.00 89.25 94 VAL A C 1
ATOM 736 O O . VAL A 1 94 ? -9.100 4.440 24.404 1.00 89.25 94 VAL A O 1
ATOM 739 N N . ASP A 1 95 ? -8.914 6.521 23.582 1.00 87.69 95 ASP A N 1
ATOM 740 C CA . ASP A 1 95 ? -7.617 6.823 24.180 1.00 87.69 95 ASP A CA 1
ATOM 741 C C . ASP A 1 95 ? -7.605 8.237 24.777 1.00 87.69 95 ASP A C 1
ATOM 743 O O . ASP A 1 95 ? -8.439 9.077 24.445 1.00 87.69 95 ASP A O 1
ATOM 747 N N . GLY A 1 96 ? -6.709 8.492 25.728 1.00 82.19 96 GLY A N 1
ATOM 748 C CA . GLY A 1 96 ? -6.674 9.745 26.487 1.00 82.19 96 GLY A CA 1
ATOM 749 C C . GLY A 1 96 ? -7.763 9.866 27.556 1.00 82.19 96 GLY A C 1
ATOM 750 O O . GLY A 1 96 ? -7.950 10.936 28.121 1.00 82.19 96 GLY A O 1
ATOM 751 N N . ALA A 1 97 ? -8.478 8.775 27.865 1.00 76.06 97 ALA A N 1
ATOM 752 C CA . ALA A 1 97 ? -9.473 8.752 28.940 1.00 76.06 97 ALA A CA 1
ATOM 753 C C . ALA A 1 97 ? -8.843 8.836 30.343 1.00 76.06 97 ALA A C 1
ATOM 755 O O . ALA A 1 97 ? -9.509 9.241 31.295 1.00 76.06 97 ALA A O 1
ATOM 756 N N . VAL A 1 98 ? -7.572 8.436 30.473 1.00 77.38 98 VAL A N 1
ATOM 757 C CA . VAL A 1 98 ? -6.815 8.525 31.724 1.00 77.38 98 VAL A CA 1
ATOM 758 C C . VAL A 1 98 ? -6.066 9.864 31.754 1.00 77.38 98 VAL A C 1
ATOM 760 O O . VAL A 1 98 ? -5.269 10.113 30.846 1.00 77.38 98 VAL A O 1
ATOM 763 N N . PRO A 1 99 ? -6.234 10.697 32.801 1.00 71.69 99 PRO A N 1
ATOM 764 C CA . PRO A 1 99 ? -5.614 12.026 32.875 1.00 71.69 99 PRO A CA 1
ATOM 765 C C . PRO A 1 99 ? -4.082 12.025 32.798 1.00 71.69 99 PRO A C 1
ATOM 767 O O . PRO A 1 99 ? -3.480 13.031 32.445 1.00 71.69 99 PRO A O 1
ATOM 770 N N . THR A 1 100 ? -3.436 10.906 33.133 1.00 73.69 100 THR A N 1
ATOM 771 C CA . THR A 1 100 ? -1.973 10.761 33.127 1.00 73.69 100 THR A CA 1
ATOM 772 C C . THR A 1 100 ? -1.390 10.508 31.735 1.00 73.69 100 THR A C 1
ATOM 774 O O . THR A 1 100 ? -0.178 10.614 31.566 1.00 73.69 100 THR A O 1
ATOM 777 N N . GLN A 1 101 ? -2.217 10.169 30.739 1.00 83.75 101 GLN A N 1
ATOM 778 C CA . GLN A 1 101 ? -1.789 9.913 29.359 1.00 83.75 101 GLN A CA 1
ATOM 779 C C . GLN A 1 101 ? -2.801 10.480 28.342 1.00 83.75 101 GLN A C 1
ATOM 781 O O . GLN A 1 101 ? -3.349 9.715 27.541 1.00 83.75 101 GLN A O 1
ATOM 786 N N . PRO A 1 102 ? -3.065 11.802 28.339 1.00 87.62 102 PRO A N 1
ATOM 787 C CA . PRO A 1 102 ? -4.024 12.404 27.417 1.00 87.62 102 PRO A CA 1
ATOM 788 C C . PRO A 1 102 ? -3.538 12.311 25.965 1.00 87.62 102 PRO A C 1
ATOM 790 O O . PRO A 1 102 ? -2.344 12.142 25.701 1.00 87.62 102 PRO A O 1
ATOM 793 N N . VAL A 1 103 ? -4.471 12.449 25.025 1.00 89.81 103 VAL A N 1
ATOM 794 C CA . VAL A 1 103 ? -4.151 12.771 23.629 1.00 89.81 103 VAL A CA 1
ATOM 795 C C . VAL A 1 103 ? -4.158 14.292 23.512 1.00 89.81 103 VAL A C 1
ATOM 797 O O . VAL A 1 103 ? -5.094 14.934 23.988 1.00 89.81 103 VAL A O 1
ATOM 800 N N . LEU A 1 104 ? -3.114 14.876 22.925 1.00 89.81 104 LEU A N 1
ATOM 801 C CA . LEU A 1 104 ? -3.024 16.323 22.737 1.00 89.81 104 LEU A CA 1
ATOM 802 C C . LEU A 1 104 ? -3.502 16.672 21.330 1.00 89.81 104 LEU A C 1
ATOM 804 O O . LEU A 1 104 ? -2.955 16.181 20.346 1.00 89.81 104 LEU A O 1
ATOM 808 N N . GLN A 1 105 ? -4.521 17.513 21.227 1.00 90.25 105 GLN A N 1
ATOM 809 C CA . GLN A 1 105 ? -4.958 18.066 19.956 1.00 90.25 105 GLN A CA 1
ATOM 810 C C . GLN A 1 105 ? -4.273 19.404 19.713 1.00 90.25 105 GLN A C 1
ATOM 812 O O . GLN A 1 105 ? -4.430 20.319 20.517 1.00 90.25 105 GLN A O 1
ATOM 817 N N . HIS A 1 106 ? -3.593 19.534 18.578 1.00 88.19 106 HIS A N 1
ATOM 818 C CA . HIS A 1 106 ? -3.010 20.786 18.115 1.00 88.19 106 HIS A CA 1
ATOM 819 C C . HIS A 1 106 ? -3.819 21.364 16.957 1.00 88.19 106 HIS A C 1
ATOM 821 O O . HIS A 1 106 ? -4.076 20.669 15.969 1.00 88.19 106 HIS A O 1
ATOM 827 N N . VAL A 1 107 ? -4.189 22.637 17.082 1.00 86.12 107 VAL A N 1
ATOM 828 C CA . VAL A 1 107 ? -4.788 23.460 16.021 1.00 86.12 107 VAL A CA 1
ATOM 829 C C . VAL A 1 107 ? -4.027 24.782 16.006 1.00 86.12 107 VAL A C 1
ATOM 831 O O . VAL A 1 107 ? -3.949 25.464 17.032 1.00 86.12 107 VAL A O 1
ATOM 834 N N . GLY A 1 108 ? -3.392 25.104 14.880 1.00 82.44 108 GLY A N 1
ATOM 835 C CA . GLY A 1 108 ? -2.445 26.213 14.799 1.00 82.44 108 GLY A CA 1
ATOM 836 C C . GLY A 1 108 ? -1.326 26.083 15.842 1.00 82.44 108 GLY A C 1
ATOM 837 O O . GLY A 1 108 ? -0.567 25.116 15.841 1.00 82.44 108 GLY A O 1
ATOM 838 N N . MET A 1 109 ? -1.231 27.061 16.746 1.00 78.56 109 MET A N 1
ATOM 839 C CA . MET A 1 109 ? -0.246 27.092 17.841 1.00 78.56 109 MET A CA 1
ATOM 840 C C . MET A 1 109 ? -0.801 26.612 19.194 1.00 78.56 109 MET A C 1
ATOM 842 O O . MET A 1 109 ? -0.090 26.651 20.198 1.00 78.56 109 MET A O 1
ATOM 846 N N . SER A 1 110 ? -2.072 26.214 19.261 1.00 83.06 110 SER A N 1
ATOM 847 C CA . SER A 1 110 ? -2.740 25.835 20.511 1.00 83.06 110 SER A CA 1
ATOM 848 C C . SER A 1 110 ? -2.808 24.322 20.671 1.00 83.06 110 SER A C 1
ATOM 850 O O . SER A 1 110 ? -3.131 23.623 19.714 1.00 83.06 110 SER A O 1
ATOM 852 N N . ALA A 1 111 ? -2.560 23.833 21.890 1.00 85.69 111 ALA A N 1
ATOM 853 C CA . ALA A 1 111 ? -2.601 22.416 22.237 1.00 85.69 111 ALA A CA 1
ATOM 854 C C . ALA A 1 111 ? -3.581 22.158 23.392 1.00 85.69 111 ALA A C 1
ATOM 856 O O . ALA A 1 111 ? -3.451 22.755 24.462 1.00 85.69 111 ALA A O 1
ATOM 857 N N . TRP A 1 112 ? -4.527 21.241 23.197 1.00 87.69 112 TRP A N 1
ATOM 858 C CA . TRP A 1 112 ? -5.555 20.897 24.180 1.00 87.69 112 TRP A CA 1
ATOM 859 C C . TRP A 1 112 ? -5.459 19.418 24.562 1.00 87.69 112 TRP A C 1
ATOM 861 O O . TRP A 1 112 ? -5.515 18.564 23.675 1.00 87.69 112 TRP A O 1
ATOM 871 N N . PRO A 1 113 ? -5.327 19.066 25.853 1.00 90.00 113 PRO A N 1
ATOM 872 C CA . PRO A 1 113 ? -5.409 17.678 26.285 1.00 90.00 113 PRO A CA 1
ATOM 873 C C . PRO A 1 113 ? -6.853 17.184 26.240 1.00 90.00 113 PRO A C 1
ATOM 875 O O . PRO A 1 113 ? -7.789 17.900 26.600 1.00 90.00 113 PRO A O 1
ATOM 878 N N . GLY A 1 114 ? -7.043 15.937 25.826 1.00 88.62 114 GLY A N 1
ATOM 879 C CA . GLY A 1 114 ? -8.371 15.358 25.733 1.00 88.62 114 GLY A CA 1
ATOM 880 C C . GLY A 1 114 ? -8.387 13.868 25.445 1.00 88.62 114 GLY A C 1
ATOM 881 O O . GLY A 1 114 ? -7.367 13.169 25.472 1.00 88.62 114 GLY A O 1
ATOM 882 N N . ARG A 1 115 ? -9.603 13.399 25.179 1.00 88.56 115 ARG A N 1
ATOM 883 C CA . ARG A 1 115 ? -9.930 12.016 24.858 1.00 88.56 115 ARG A CA 1
ATOM 884 C C . ARG A 1 115 ? -10.270 11.905 23.380 1.00 88.56 115 ARG A C 1
ATOM 886 O O . ARG A 1 115 ? -11.178 12.583 22.900 1.00 88.56 115 ARG A O 1
ATOM 893 N N . LEU A 1 116 ? -9.591 10.996 22.690 1.00 91.38 116 LEU A N 1
ATOM 894 C CA . LEU A 1 116 ? -9.851 10.655 21.298 1.00 91.38 116 LEU A CA 1
ATOM 895 C C . LEU A 1 116 ? -10.669 9.364 21.227 1.00 91.38 116 LEU A C 1
ATOM 897 O O . LEU A 1 116 ? -10.352 8.377 21.887 1.00 91.38 116 LEU A O 1
ATOM 901 N N . THR A 1 117 ? -11.733 9.372 20.433 1.00 91.44 117 THR A N 1
ATOM 902 C CA . THR A 1 117 ? -12.619 8.225 20.210 1.00 91.44 117 THR A CA 1
ATOM 903 C C . THR A 1 117 ? -12.731 7.968 18.713 1.00 91.44 117 THR A C 1
ATOM 905 O O . THR A 1 117 ? -13.057 8.886 17.964 1.00 91.44 117 THR A O 1
ATOM 908 N N . LEU A 1 118 ? -12.469 6.737 18.270 1.00 93.50 118 LEU A N 1
ATOM 909 C CA . LEU A 1 118 ? -12.695 6.318 16.884 1.00 93.50 118 LEU A CA 1
ATOM 910 C C . LEU A 1 118 ? -13.983 5.509 16.789 1.00 93.50 118 LEU A C 1
ATOM 912 O O . LEU A 1 118 ? -14.177 4.555 17.546 1.00 93.50 118 LEU A O 1
ATOM 916 N N . THR A 1 119 ? -14.811 5.839 15.805 1.00 93.06 119 THR A N 1
ATOM 917 C CA . THR A 1 119 ? -15.969 5.040 15.405 1.00 93.06 119 THR A CA 1
ATOM 918 C C . THR A 1 119 ? -15.775 4.464 14.001 1.00 93.06 119 THR A C 1
ATOM 920 O O . THR A 1 119 ? -14.790 4.738 13.312 1.00 93.06 119 THR A O 1
ATOM 923 N N . ASN A 1 120 ? -16.736 3.665 13.540 1.00 92.88 120 ASN A N 1
ATOM 924 C CA . ASN A 1 120 ? -16.812 3.218 12.147 1.00 92.88 120 ASN A CA 1
ATOM 925 C C . ASN A 1 120 ? -17.154 4.341 11.140 1.00 92.88 120 ASN A C 1
ATOM 927 O O . ASN A 1 120 ? -17.172 4.057 9.942 1.00 92.88 120 ASN A O 1
ATOM 931 N N . TYR A 1 121 ? -17.386 5.588 11.574 1.00 92.94 121 TYR A N 1
ATOM 932 C CA . TYR A 1 121 ? -17.701 6.726 10.694 1.00 92.94 121 TYR A CA 1
ATOM 933 C C . TYR A 1 121 ? -16.805 7.953 10.891 1.00 92.94 121 TYR A C 1
ATOM 935 O O . TYR A 1 121 ? -16.542 8.660 9.921 1.00 92.94 121 TYR A O 1
ATOM 943 N N . ALA A 1 122 ? -16.335 8.231 12.107 1.00 92.69 122 ALA A N 1
ATOM 944 C CA . ALA A 1 122 ? -15.655 9.482 12.420 1.00 92.69 122 ALA A CA 1
ATOM 945 C C . ALA A 1 122 ? -14.676 9.354 13.598 1.00 92.69 122 ALA A C 1
ATOM 947 O O . ALA A 1 122 ? -14.699 8.399 14.377 1.00 92.69 122 ALA A O 1
ATOM 948 N N . LEU A 1 123 ? -13.812 10.359 13.730 1.00 92.94 123 LEU A N 1
ATOM 949 C CA . LEU A 1 123 ? -13.040 10.621 14.940 1.00 92.94 123 LEU A CA 1
ATOM 950 C C . LEU A 1 123 ? -13.761 11.669 15.783 1.00 92.94 123 LEU A C 1
ATOM 952 O O . LEU A 1 123 ? -14.229 12.677 15.261 1.00 92.94 123 LEU A O 1
ATOM 956 N N . TYR A 1 124 ? -13.797 11.458 17.090 1.00 91.19 124 TYR A N 1
ATOM 957 C CA . TYR A 1 124 ? -14.346 12.405 18.049 1.00 91.19 124 TYR A CA 1
ATOM 958 C C . TYR A 1 124 ? -13.277 12.795 19.057 1.00 91.19 124 TYR A C 1
ATOM 960 O O . TYR A 1 124 ? -12.689 11.927 19.706 1.00 91.19 124 TYR A O 1
ATOM 968 N N . PHE A 1 125 ? -13.046 14.095 19.209 1.00 90.25 125 PHE A N 1
ATOM 969 C CA . PHE A 1 125 ? -12.135 14.626 20.215 1.00 90.25 125 PHE A CA 1
ATOM 970 C C . PHE A 1 125 ? -12.910 15.415 21.267 1.00 90.25 125 PHE A C 1
ATOM 972 O O . PHE A 1 125 ? -13.541 16.419 20.946 1.00 90.25 125 PHE A O 1
ATOM 979 N N . GLY A 1 126 ? -12.874 14.954 22.516 1.00 88.06 126 GLY A N 1
ATOM 980 C CA . GLY A 1 126 ? -13.411 15.687 23.662 1.00 88.06 126 GLY A CA 1
ATOM 981 C C . GLY A 1 126 ? -12.274 16.312 24.459 1.00 88.06 126 GLY A C 1
ATOM 982 O O . GLY A 1 126 ? -11.458 15.576 25.020 1.00 88.06 126 GLY A O 1
ATOM 983 N N . SER A 1 127 ? -12.220 17.643 24.522 1.00 81.62 127 SER A N 1
ATOM 984 C CA . SER A 1 127 ? -11.249 18.365 25.348 1.00 81.62 127 SER A CA 1
ATOM 985 C C . SER A 1 127 ? -11.548 18.165 26.838 1.00 81.62 127 SER A C 1
ATOM 987 O O . SER A 1 127 ? -12.697 17.987 27.256 1.00 81.62 127 SER A O 1
ATOM 989 N N . LEU A 1 128 ? -10.493 18.143 27.649 1.00 72.75 128 LEU A N 1
ATOM 990 C CA . LEU A 1 128 ? -10.584 17.960 29.093 1.00 72.75 128 LEU A CA 1
ATOM 991 C C . LEU A 1 128 ? -10.822 19.333 29.752 1.00 72.75 128 LEU A C 1
ATOM 993 O O . LEU A 1 128 ? -9.899 20.140 29.850 1.00 72.75 128 LEU A O 1
ATOM 997 N N . GLY A 1 129 ? -12.068 19.623 30.145 1.00 63.47 129 GLY A N 1
ATOM 998 C CA . GLY A 1 129 ? -12.464 20.877 30.804 1.00 63.47 129 GLY A CA 1
ATOM 999 C C . GLY A 1 129 ? -12.339 20.839 32.336 1.00 63.47 129 GLY A C 1
ATOM 1000 O O . GLY A 1 129 ? -11.887 19.847 32.913 1.00 63.47 129 GLY A O 1
ATOM 1001 N N . MET A 1 130 ? -12.778 21.907 33.025 1.00 46.91 130 MET A N 1
ATOM 1002 C CA . MET A 1 130 ? -12.898 21.942 34.498 1.00 46.91 130 MET A CA 1
ATOM 1003 C C . MET A 1 130 ? -13.990 20.967 34.980 1.00 46.91 130 MET A C 1
ATOM 1005 O O . MET A 1 130 ? -15.125 21.353 35.240 1.00 46.91 130 MET A O 1
ATOM 1009 N N . GLY A 1 131 ? -13.649 19.681 35.087 1.00 47.69 131 GLY A N 1
ATOM 1010 C CA . GLY A 1 131 ? -14.467 18.644 35.730 1.00 47.69 131 GLY A CA 1
ATOM 1011 C C . GLY A 1 131 ? -15.377 17.814 34.812 1.00 47.69 131 GLY A C 1
ATOM 1012 O O . GLY A 1 131 ? -15.891 16.793 35.260 1.00 47.69 131 GLY A O 1
ATOM 1013 N N . SER A 1 132 ? -15.543 18.176 33.535 1.00 57.34 132 SER A N 1
ATOM 1014 C CA . SER A 1 132 ? -16.249 17.364 32.525 1.00 57.34 132 SER A CA 1
ATOM 1015 C C . SER A 1 132 ? -15.618 17.515 31.134 1.00 57.34 132 SER A C 1
ATOM 1017 O O . SER A 1 132 ? -14.834 18.438 30.902 1.00 57.34 132 SER A O 1
ATOM 1019 N N . TYR A 1 133 ? -15.908 16.574 30.228 1.00 56.97 133 TYR A N 1
ATOM 1020 C CA . TYR A 1 133 ? -15.506 16.686 28.823 1.00 56.97 133 TYR A CA 1
ATOM 1021 C C . TYR A 1 133 ? -16.439 17.660 28.101 1.00 56.97 133 TYR A C 1
ATOM 1023 O O . TYR A 1 133 ? -17.658 17.535 28.228 1.00 56.97 133 TYR A O 1
ATOM 1031 N N . ASP A 1 134 ? -15.870 18.591 27.335 1.00 61.16 134 ASP A N 1
ATOM 1032 C CA . ASP A 1 134 ? -16.649 19.484 26.471 1.00 61.16 134 ASP A CA 1
ATOM 1033 C C . ASP A 1 134 ? -17.299 18.699 25.312 1.00 61.16 134 ASP A C 1
ATOM 1035 O O . ASP A 1 134 ? -16.962 17.533 25.057 1.00 61.16 134 ASP A O 1
ATOM 1039 N N . LYS A 1 135 ? -18.238 19.327 24.593 1.00 72.38 135 LYS A N 1
ATOM 1040 C CA . LYS A 1 135 ? -18.892 18.725 23.425 1.00 72.38 135 LYS A CA 1
ATOM 1041 C C . LYS A 1 135 ? -17.829 18.265 22.422 1.00 72.38 135 LYS A C 1
ATOM 1043 O O . LYS A 1 135 ? -17.073 19.071 21.887 1.00 72.38 135 LYS A O 1
ATOM 1048 N N . ALA A 1 136 ? -17.793 16.961 22.153 1.00 82.25 136 ALA A N 1
ATOM 1049 C CA . ALA A 1 136 ? -16.757 16.382 21.309 1.00 82.25 136 ALA A CA 1
ATOM 1050 C C . ALA A 1 136 ? -16.831 16.908 19.865 1.00 82.25 136 ALA A C 1
ATOM 1052 O O . ALA A 1 136 ? -17.896 16.899 19.240 1.00 82.25 136 ALA A O 1
ATOM 1053 N N . VAL A 1 137 ? -15.685 17.321 19.322 1.00 88.69 137 VAL A N 1
ATOM 1054 C CA . VAL A 1 137 ? -15.540 17.744 17.925 1.00 88.69 137 VAL A CA 1
ATOM 1055 C C . VAL A 1 137 ? -15.487 16.507 17.032 1.00 88.69 137 VAL A C 1
ATOM 1057 O O . VAL A 1 137 ? -14.674 15.612 17.271 1.00 88.69 137 VAL A O 1
ATOM 1060 N N . ARG A 1 138 ? -16.348 16.455 16.007 1.00 90.50 138 ARG A N 1
ATOM 1061 C CA . ARG A 1 138 ? -16.441 15.353 15.035 1.00 90.50 138 ARG A CA 1
ATOM 1062 C C . ARG A 1 138 ? -15.587 15.643 13.799 1.00 90.50 138 ARG A C 1
ATOM 1064 O O . ARG A 1 138 ? -15.774 16.662 13.142 1.00 90.50 138 ARG A O 1
ATOM 1071 N N . TYR A 1 139 ? -14.727 14.699 13.440 1.00 92.19 139 TYR A N 1
ATOM 1072 C CA . TYR A 1 139 ? -13.928 14.685 12.216 1.00 92.19 139 TYR A CA 1
ATOM 1073 C C . TYR A 1 139 ? -14.370 13.511 11.344 1.00 92.19 139 TYR A C 1
ATOM 1075 O O . TYR A 1 139 ? -14.145 12.349 11.685 1.00 92.19 139 TYR A O 1
ATOM 1083 N N . ASP A 1 140 ? -15.046 13.810 10.238 1.00 92.62 140 ASP A N 1
ATOM 1084 C CA . ASP A 1 140 ? -15.724 12.802 9.428 1.00 92.62 140 ASP A CA 1
ATOM 1085 C C . ASP A 1 140 ? -14.780 12.006 8.509 1.00 92.62 140 ASP A C 1
ATOM 1087 O O . ASP A 1 140 ? -14.026 12.571 7.714 1.00 92.62 140 ASP A O 1
ATOM 1091 N N . LEU A 1 141 ? -14.871 10.674 8.559 1.00 93.81 141 LEU A N 1
ATOM 1092 C CA . LEU A 1 141 ? -14.129 9.753 7.689 1.00 93.81 141 LEU A CA 1
ATOM 1093 C C . LEU A 1 141 ? -14.997 9.190 6.550 1.00 93.81 141 LEU A C 1
ATOM 1095 O O . LEU A 1 141 ? -14.464 8.576 5.619 1.00 93.81 141 LEU A O 1
ATOM 1099 N N . ALA A 1 142 ? -16.316 9.388 6.608 1.00 91.56 142 ALA A N 1
ATOM 1100 C CA . ALA A 1 142 ? -17.277 8.716 5.744 1.00 91.56 142 ALA A CA 1
ATOM 1101 C C . ALA A 1 142 ? -17.614 9.483 4.460 1.00 91.56 142 ALA A C 1
ATOM 1103 O O . ALA A 1 142 ? -17.698 8.871 3.388 1.00 91.56 142 ALA A O 1
ATOM 1104 N N . THR A 1 143 ? -17.790 10.806 4.523 1.00 89.88 143 THR A N 1
ATOM 1105 C CA . THR A 1 143 ? -18.107 11.613 3.330 1.00 89.88 143 THR A CA 1
ATOM 1106 C C . THR A 1 143 ? -16.867 11.899 2.478 1.00 89.88 143 THR A C 1
ATOM 1108 O O . THR A 1 143 ? -15.737 11.615 2.875 1.00 89.88 143 THR A O 1
ATOM 1111 N N . ASP A 1 144 ? -17.048 12.401 1.252 1.00 86.94 144 ASP A N 1
ATOM 1112 C CA . ASP A 1 144 ? -15.933 12.682 0.339 1.00 86.94 144 ASP A CA 1
ATOM 1113 C C . ASP A 1 144 ? -15.395 14.112 0.491 1.00 86.94 144 ASP A C 1
ATOM 1115 O O . ASP A 1 144 ? -15.554 14.960 -0.383 1.00 86.94 144 ASP A O 1
ATOM 1119 N N . LEU A 1 145 ? -14.734 14.380 1.619 1.00 88.00 145 LEU A N 1
ATOM 1120 C CA . LEU A 1 145 ? -14.169 15.697 1.956 1.00 88.00 145 LEU A CA 1
ATOM 1121 C C . LEU A 1 145 ? -12.670 15.790 1.643 1.00 88.00 145 LEU A C 1
ATOM 1123 O O . LEU A 1 145 ? -11.939 16.562 2.265 1.00 88.00 145 LEU A O 1
ATOM 1127 N N . LYS A 1 146 ? -12.185 14.958 0.707 1.00 87.38 146 LYS A N 1
ATOM 1128 C CA . LYS A 1 146 ? -10.759 14.832 0.350 1.00 87.38 146 LYS A CA 1
ATOM 1129 C C . LYS A 1 146 ? -9.860 14.678 1.585 1.00 87.38 146 LYS A C 1
ATOM 1131 O O . LYS A 1 146 ? -8.796 15.289 1.661 1.00 87.38 146 LYS A O 1
ATOM 1136 N N . GLN A 1 147 ? -10.291 13.864 2.552 1.00 92.38 147 GLN A N 1
ATOM 1137 C CA . GLN A 1 147 ? -9.581 13.709 3.818 1.00 92.38 147 GLN A CA 1
ATOM 1138 C C . GLN A 1 147 ? -8.165 13.178 3.597 1.00 92.38 147 GLN A C 1
ATOM 1140 O O . GLN A 1 147 ? -7.961 12.227 2.836 1.00 92.38 147 GLN A O 1
ATOM 1145 N N . VAL A 1 148 ? -7.197 13.738 4.312 1.00 90.88 148 VAL A N 1
ATOM 1146 C CA . VAL A 1 148 ? -5.804 13.296 4.335 1.00 90.88 148 VAL A CA 1
ATOM 1147 C C . VAL A 1 148 ? -5.426 12.991 5.775 1.00 90.88 148 VAL A C 1
ATOM 1149 O O . VAL A 1 148 ? -5.459 13.874 6.628 1.00 90.88 148 VAL A O 1
ATOM 1152 N N . ILE A 1 149 ? -5.043 11.736 6.018 1.00 92.31 149 ILE A N 1
ATOM 1153 C CA . ILE A 1 149 ? -4.501 11.274 7.294 1.00 92.31 149 ILE A CA 1
ATOM 1154 C C . ILE A 1 149 ? -3.087 10.770 7.045 1.00 92.31 149 ILE A C 1
ATOM 1156 O O . ILE A 1 149 ? -2.883 9.914 6.180 1.00 92.31 149 ILE A O 1
ATOM 1160 N N . LYS A 1 150 ? -2.109 11.321 7.761 1.00 91.00 150 LYS A N 1
ATOM 1161 C CA . LYS A 1 150 ? -0.698 10.942 7.621 1.00 91.00 150 LYS A CA 1
ATOM 1162 C C . LYS A 1 150 ? 0.058 11.167 8.941 1.00 91.00 150 LYS A C 1
ATOM 1164 O O . LYS A 1 150 ? -0.392 11.971 9.761 1.00 91.00 150 LYS A O 1
ATOM 1169 N N . PRO A 1 151 ? 1.186 10.473 9.155 1.00 89.00 151 PRO A N 1
ATOM 1170 C CA . PRO A 1 151 ? 2.076 10.769 10.272 1.00 89.00 151 PRO A CA 1
ATOM 1171 C C . PRO A 1 151 ? 2.682 12.171 10.120 1.00 89.00 151 PRO A C 1
ATOM 1173 O O . PRO A 1 151 ? 2.995 12.577 8.999 1.00 89.00 151 PRO A O 1
ATOM 1176 N N . GLU A 1 152 ? 2.859 12.890 11.229 1.00 84.06 152 GLU A N 1
ATOM 1177 C CA . GLU A 1 152 ? 3.523 14.198 11.250 1.00 84.06 152 GLU A CA 1
ATOM 1178 C C . GLU A 1 152 ? 4.453 14.340 12.468 1.00 84.06 152 GLU A C 1
ATOM 1180 O O . GLU A 1 152 ? 4.238 13.745 13.530 1.00 84.06 152 GLU A O 1
ATOM 1185 N N . LEU A 1 153 ? 5.491 15.158 12.287 1.00 78.69 153 LEU A N 1
ATOM 1186 C CA . LEU A 1 153 ? 6.526 15.458 13.268 1.00 78.69 153 LEU A CA 1
ATOM 1187 C C . LEU A 1 153 ? 6.105 16.679 14.101 1.00 78.69 153 LEU A C 1
ATOM 1189 O O . LEU A 1 153 ? 6.026 17.780 13.568 1.00 78.69 153 LEU A O 1
ATOM 1193 N N . THR A 1 154 ? 5.876 16.509 15.405 1.00 70.62 154 THR A N 1
ATOM 1194 C CA . THR A 1 154 ? 5.507 17.603 16.332 1.00 70.62 154 THR A CA 1
ATOM 1195 C C . THR A 1 154 ? 6.705 18.305 16.968 1.00 70.62 154 THR A C 1
ATOM 1197 O O . THR A 1 154 ? 6.546 19.228 17.763 1.00 70.62 154 THR A O 1
ATOM 1200 N N . GLY A 1 155 ? 7.926 17.881 16.642 1.00 65.62 155 GLY A N 1
ATOM 1201 C CA . GLY A 1 155 ? 9.144 18.411 17.249 1.00 65.62 155 GLY A CA 1
ATOM 1202 C C . GLY A 1 155 ? 9.652 19.698 16.616 1.00 65.62 155 GLY A C 1
ATOM 1203 O O . GLY A 1 155 ? 9.455 19.913 15.415 1.00 65.62 155 GLY A O 1
ATOM 1204 N N . PRO A 1 156 ? 10.418 20.507 17.371 1.00 57.41 156 PRO A N 1
ATOM 1205 C CA . PRO A 1 156 ? 11.137 21.634 16.793 1.00 57.41 156 PRO A CA 1
ATOM 1206 C C . PRO A 1 156 ? 12.027 21.152 15.636 1.00 57.41 156 PRO A C 1
ATOM 1208 O O . PRO A 1 156 ? 12.685 20.113 15.732 1.00 57.41 156 PRO A O 1
ATOM 1211 N N . LEU A 1 157 ? 12.023 21.907 14.532 1.00 52.38 157 LEU A N 1
ATOM 1212 C CA . LEU A 1 157 ? 12.826 21.658 13.323 1.00 52.38 157 LEU A CA 1
ATOM 1213 C C . LEU A 1 157 ? 12.549 20.316 12.607 1.00 52.38 157 LEU A C 1
ATOM 1215 O O . LEU A 1 157 ? 13.386 19.859 11.832 1.00 52.38 157 LEU A O 1
ATOM 1219 N N . GLY A 1 158 ? 11.402 19.665 12.843 1.00 56.69 158 GLY A N 1
ATOM 1220 C CA . GLY A 1 158 ? 11.066 18.406 12.163 1.00 56.69 158 GLY A CA 1
ATOM 1221 C C . GLY A 1 158 ? 11.969 17.235 12.572 1.00 56.69 158 GLY A C 1
ATOM 1222 O O . GLY A 1 158 ? 12.282 16.356 11.767 1.00 56.69 158 GLY A O 1
ATOM 1223 N N . ALA A 1 159 ? 12.438 17.212 13.822 1.00 59.94 159 ALA A N 1
ATOM 1224 C CA . ALA A 1 159 ? 13.242 16.105 14.326 1.00 59.94 159 ALA A CA 1
ATOM 1225 C C . ALA A 1 159 ? 12.404 14.817 14.472 1.00 59.94 159 ALA A C 1
ATOM 1227 O O . ALA A 1 159 ? 11.380 14.792 15.154 1.00 59.94 159 ALA A O 1
ATOM 1228 N N . ARG A 1 160 ? 12.897 13.705 13.901 1.00 61.69 160 ARG A N 1
ATOM 1229 C CA . ARG A 1 160 ? 12.247 12.371 13.920 1.00 61.69 160 ARG A CA 1
ATOM 1230 C C . ARG A 1 160 ? 11.974 11.803 15.318 1.00 61.69 160 ARG A C 1
ATOM 1232 O O . ARG A 1 160 ? 11.167 10.892 15.454 1.00 61.69 160 ARG A O 1
ATOM 1239 N N . LEU A 1 161 ? 12.635 12.328 16.353 1.00 57.00 161 LEU A N 1
ATOM 1240 C CA . LEU A 1 161 ? 12.400 11.951 17.753 1.00 57.00 161 LEU A CA 1
ATOM 1241 C C . LEU A 1 161 ? 10.986 12.333 18.239 1.00 57.00 161 LEU A C 1
ATOM 1243 O O . LEU A 1 161 ? 10.484 11.772 19.212 1.00 57.00 161 LEU A O 1
ATOM 1247 N N . PHE A 1 162 ? 10.343 13.275 17.551 1.00 63.69 162 PHE A N 1
ATOM 1248 C CA . PHE A 1 162 ? 9.015 13.792 17.868 1.00 63.69 162 PHE A CA 1
ATOM 1249 C C . PHE A 1 162 ? 7.989 13.407 16.796 1.00 63.69 162 PHE A C 1
ATOM 1251 O O . PHE A 1 162 ? 7.068 14.159 16.497 1.00 63.69 162 PHE A O 1
ATOM 1258 N N . ASP A 1 163 ? 8.143 12.231 16.192 1.00 70.94 163 ASP A N 1
ATOM 1259 C CA . ASP A 1 163 ? 7.172 11.660 15.254 1.00 70.94 163 ASP A CA 1
ATOM 1260 C C . ASP A 1 163 ? 5.964 11.065 15.993 1.00 70.94 163 ASP A C 1
ATOM 1262 O O . ASP A 1 163 ? 5.699 9.863 15.952 1.00 70.94 163 ASP A O 1
ATOM 1266 N N . LYS A 1 164 ? 5.279 11.919 16.758 1.00 82.88 164 LYS A N 1
ATOM 1267 C CA . LYS A 1 164 ? 4.282 11.521 17.757 1.00 82.88 164 LYS A CA 1
ATOM 1268 C C . LYS A 1 164 ? 2.861 11.908 17.389 1.00 82.88 164 LYS A C 1
ATOM 1270 O O . LYS A 1 164 ? 1.955 11.596 18.159 1.00 82.88 164 LYS A O 1
ATOM 1275 N N . ALA A 1 165 ? 2.635 12.524 16.227 1.00 88.19 165 ALA A N 1
ATOM 1276 C CA . ALA A 1 165 ? 1.299 12.929 15.819 1.00 88.19 165 ALA A CA 1
ATOM 1277 C C . ALA A 1 165 ? 0.762 12.235 14.572 1.00 88.19 165 ALA A C 1
ATOM 1279 O O . ALA A 1 165 ? 1.494 11.758 13.698 1.00 88.19 165 ALA A O 1
ATOM 1280 N N . VAL A 1 166 ? -0.567 12.218 14.519 1.00 91.62 166 VAL A N 1
ATOM 1281 C CA . VAL A 1 166 ? -1.373 11.932 13.338 1.00 91.62 166 VAL A CA 1
ATOM 1282 C C . VAL A 1 166 ? -2.034 13.233 12.905 1.00 91.62 166 VAL A C 1
ATOM 1284 O O . VAL A 1 166 ? -2.798 13.822 13.666 1.00 91.62 166 VAL A O 1
ATOM 1287 N N . MET A 1 167 ? -1.748 13.679 11.685 1.00 93.25 167 MET A N 1
ATOM 1288 C CA . MET A 1 167 ? -2.430 14.820 11.083 1.00 93.25 167 MET A CA 1
ATOM 1289 C C . MET A 1 167 ? -3.743 14.359 10.454 1.00 93.25 167 MET A C 1
ATOM 1291 O O . MET A 1 167 ? -3.759 13.370 9.720 1.00 93.25 167 MET A O 1
ATOM 1295 N N . TYR A 1 168 ? -4.808 15.120 10.675 1.00 93.94 168 TYR A N 1
ATOM 1296 C CA . TYR A 1 168 ? -6.061 15.065 9.939 1.00 93.94 168 TYR A CA 1
ATOM 1297 C C . TYR A 1 168 ? -6.282 16.394 9.209 1.00 93.94 168 TYR A C 1
ATOM 1299 O O . TYR A 1 168 ? -6.232 17.466 9.810 1.00 93.94 168 TYR A O 1
ATOM 1307 N N . ASN A 1 169 ? -6.559 16.324 7.910 1.00 93.12 169 ASN A N 1
ATOM 1308 C CA . ASN A 1 169 ? -6.976 17.473 7.114 1.00 93.12 169 ASN A CA 1
ATOM 1309 C C . ASN A 1 169 ? -8.135 17.080 6.192 1.00 93.12 169 ASN A C 1
ATOM 1311 O O . ASN A 1 169 ? -8.181 15.949 5.711 1.00 93.12 169 ASN A O 1
ATOM 1315 N N . SER A 1 170 ? -9.058 17.999 5.925 1.00 93.19 170 SER A N 1
ATOM 1316 C CA . SER A 1 170 ? -10.200 17.793 5.029 1.00 93.19 170 SER A CA 1
ATOM 1317 C C . SER A 1 170 ? -10.747 19.133 4.555 1.00 93.19 170 SER A C 1
ATOM 1319 O O . SER A 1 170 ? -10.519 20.143 5.208 1.00 93.19 170 SER A O 1
ATOM 1321 N N . SER A 1 171 ? -11.536 19.151 3.482 1.00 90.38 171 SER A N 1
ATOM 1322 C CA . SER A 1 171 ? -12.132 20.391 2.964 1.00 90.38 171 SER A CA 1
ATOM 1323 C C . SER A 1 171 ? -13.103 21.084 3.925 1.00 90.38 171 SER A C 1
ATOM 1325 O O . SER A 1 171 ? -13.461 22.229 3.683 1.00 90.38 171 SER A O 1
ATOM 1327 N N . SER A 1 172 ? -13.566 20.399 4.974 1.00 87.56 172 SER A N 1
ATOM 1328 C CA . SER A 1 172 ? -14.439 20.975 6.002 1.00 87.56 172 SER A CA 1
ATOM 1329 C C . SER A 1 172 ? -13.683 21.618 7.165 1.00 87.56 172 SER A C 1
ATOM 1331 O O . SER A 1 172 ? -14.325 22.140 8.070 1.00 87.56 172 SER A O 1
ATOM 1333 N N . VAL A 1 173 ? -12.351 21.529 7.197 1.00 87.75 173 VAL A N 1
ATOM 1334 C CA . VAL A 1 173 ? -11.529 22.098 8.268 1.00 87.75 173 VAL A CA 1
ATOM 1335 C C . VAL A 1 173 ? -10.593 23.136 7.656 1.00 87.75 173 VAL A C 1
ATOM 1337 O O . VAL A 1 173 ? -9.924 22.851 6.666 1.00 87.75 173 VAL A O 1
ATOM 1340 N N . GLU A 1 174 ? -10.568 24.339 8.228 1.00 85.75 174 GLU A N 1
ATOM 1341 C CA . GLU A 1 174 ? -9.749 25.452 7.725 1.00 85.75 174 GLU A CA 1
ATOM 1342 C C . GLU A 1 174 ? -8.248 25.199 7.922 1.00 85.75 174 GLU A C 1
ATOM 1344 O O . GLU A 1 174 ? -7.454 25.428 7.009 1.00 85.75 174 GLU A O 1
ATOM 1349 N N . GLU A 1 175 ? -7.865 24.665 9.085 1.00 87.88 175 GLU A N 1
ATOM 1350 C CA . GLU A 1 175 ? -6.483 24.332 9.432 1.00 87.88 175 GLU A CA 1
ATOM 1351 C C . GLU A 1 175 ? -6.308 22.831 9.709 1.00 87.88 175 GLU A C 1
ATOM 1353 O O . GLU A 1 175 ? -7.180 22.201 10.309 1.00 87.88 175 GLU A O 1
ATOM 1358 N N . PRO A 1 176 ? -5.174 22.220 9.319 1.00 90.06 176 PRO A N 1
ATOM 1359 C CA . PRO A 1 176 ? -4.900 20.829 9.656 1.00 90.06 176 PRO A CA 1
ATOM 1360 C C . PRO A 1 176 ? -4.837 20.641 11.176 1.00 90.06 176 PRO A C 1
ATOM 1362 O O . PRO A 1 176 ? -4.213 21.421 11.895 1.00 90.06 176 PRO A O 1
ATOM 1365 N N . VAL A 1 177 ? -5.456 19.565 11.651 1.00 91.62 177 VAL A N 1
ATOM 1366 C CA . VAL A 1 177 ? -5.502 19.199 13.068 1.00 91.62 177 VAL A CA 1
ATOM 1367 C C . VAL A 1 177 ? -4.496 18.091 13.324 1.00 91.62 177 VAL A C 1
ATOM 1369 O O . VAL A 1 177 ? -4.432 17.130 12.557 1.00 91.62 177 VAL A O 1
ATOM 1372 N N . TYR A 1 178 ? -3.741 18.181 14.414 1.00 91.75 178 TYR A N 1
ATOM 1373 C CA . TYR A 1 178 ? -2.772 17.152 14.787 1.00 91.75 178 TYR A CA 1
ATOM 1374 C C . TYR A 1 178 ? -3.163 16.504 16.109 1.00 91.75 178 TYR A C 1
ATOM 1376 O O . TYR A 1 178 ? -3.362 17.185 17.108 1.00 91.75 178 TYR A O 1
ATOM 1384 N N . PHE A 1 179 ? -3.245 15.179 16.126 1.00 92.44 179 PHE A N 1
ATOM 1385 C CA . PHE A 1 179 ? -3.437 14.396 17.341 1.00 92.44 179 PHE A CA 1
ATOM 1386 C C . PHE A 1 179 ? -2.094 13.824 17.764 1.00 92.44 179 PHE A C 1
ATOM 1388 O O . PHE A 1 179 ? -1.598 12.884 17.145 1.00 92.44 179 PHE A O 1
ATOM 1395 N N . GLU A 1 180 ? -1.489 14.415 18.785 1.00 90.50 180 GLU A N 1
ATOM 1396 C CA . GLU A 1 180 ? -0.240 13.957 19.370 1.00 90.50 180 GLU A CA 1
ATOM 1397 C C . GLU A 1 180 ? -0.500 12.931 20.476 1.00 90.50 180 GLU A C 1
ATOM 1399 O O . GLU A 1 180 ? -1.350 13.110 21.351 1.00 90.50 180 GLU A O 1
ATOM 1404 N N . PHE A 1 181 ? 0.279 11.852 20.431 1.00 89.62 181 PHE A N 1
ATOM 1405 C CA . PHE A 1 181 ? 0.259 10.741 21.370 1.00 89.62 181 PHE A CA 1
ATOM 1406 C C . PHE A 1 181 ? 1.563 10.750 22.173 1.00 89.62 181 PHE A C 1
ATOM 1408 O O . PHE A 1 181 ? 2.574 10.208 21.716 1.00 89.62 181 PHE A O 1
ATOM 1415 N N . PRO A 1 182 ? 1.582 11.355 23.375 1.00 85.00 182 PRO A N 1
ATOM 1416 C CA . PRO A 1 182 ? 2.782 11.396 24.194 1.00 85.00 182 PRO A CA 1
ATOM 1417 C C . PRO A 1 182 ? 3.214 9.978 24.598 1.00 85.00 182 PRO A C 1
ATOM 1419 O O . PRO A 1 182 ? 2.533 9.302 25.370 1.00 85.00 182 PRO A O 1
ATOM 1422 N N . GLU A 1 183 ? 4.356 9.532 24.075 1.00 78.81 183 GLU A N 1
ATOM 1423 C CA . GLU A 1 183 ? 5.058 8.311 24.488 1.00 78.81 183 GLU A CA 1
ATOM 1424 C C . GLU A 1 183 ? 6.512 8.643 24.850 1.00 78.81 183 GLU A C 1
ATOM 1426 O O . GLU A 1 183 ? 7.163 9.449 24.180 1.00 78.81 183 GLU A O 1
ATOM 1431 N N . PHE A 1 184 ? 7.044 8.028 25.912 1.00 69.00 184 PHE A N 1
ATOM 1432 C CA . PHE A 1 184 ? 8.441 8.232 26.324 1.00 69.00 184 PHE A CA 1
ATOM 1433 C C . PHE A 1 184 ? 9.440 7.599 25.347 1.00 69.00 184 PHE A C 1
ATOM 1435 O O . PHE A 1 184 ? 10.532 8.132 25.158 1.00 69.00 184 PHE A O 1
ATOM 1442 N N . LYS A 1 185 ? 9.084 6.469 24.725 1.00 72.25 185 LYS A N 1
ATOM 1443 C CA . LYS A 1 185 ? 9.947 5.744 23.788 1.00 72.25 185 LYS A CA 1
ATOM 1444 C C . LYS A 1 185 ? 9.118 5.066 22.699 1.00 72.25 185 LYS A C 1
ATOM 1446 O O . LYS A 1 185 ? 8.222 4.291 23.013 1.00 72.25 185 LYS A O 1
ATOM 1451 N N . GLY A 1 186 ? 9.512 5.283 21.446 1.00 74.56 186 GLY A N 1
ATOM 1452 C CA . GLY A 1 186 ? 8.840 4.723 20.272 1.00 74.56 186 GLY A CA 1
ATOM 1453 C C . GLY A 1 186 ? 7.632 5.546 19.824 1.00 74.56 186 GLY A C 1
ATOM 1454 O O . GLY A 1 186 ? 7.316 6.567 20.430 1.00 74.56 186 GLY A O 1
ATOM 1455 N N . ASN A 1 187 ? 6.999 5.075 18.747 1.00 80.44 187 ASN A N 1
ATOM 1456 C CA . ASN A 1 187 ? 5.845 5.713 18.103 1.00 80.44 187 ASN A CA 1
ATOM 1457 C C . ASN A 1 187 ? 4.657 4.735 17.998 1.00 80.44 187 ASN A C 1
ATOM 1459 O O . ASN A 1 187 ? 3.778 4.894 17.158 1.00 80.44 187 ASN A O 1
ATOM 1463 N N . SER A 1 188 ? 4.639 3.682 18.819 1.00 82.62 188 SER A N 1
ATOM 1464 C CA . SER A 1 188 ? 3.733 2.541 18.6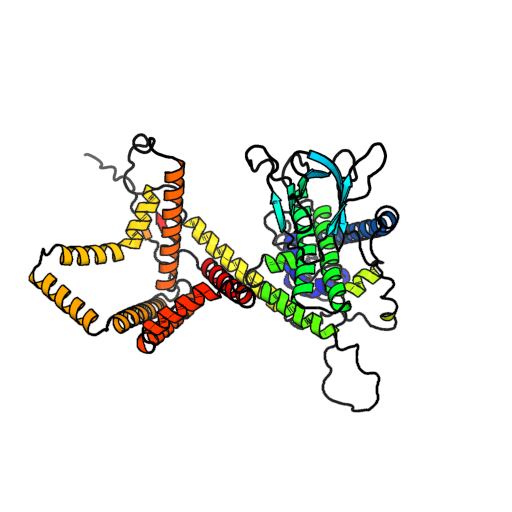54 1.00 82.62 188 SER A CA 1
ATOM 1465 C C . SER A 1 188 ? 2.261 2.887 18.886 1.00 82.62 188 SER A C 1
ATOM 1467 O O . SER A 1 188 ? 1.392 2.360 18.187 1.00 82.62 188 SER A O 1
ATOM 1469 N N . ARG A 1 189 ? 1.960 3.795 19.827 1.00 86.50 189 ARG A N 1
ATOM 1470 C CA . ARG A 1 189 ? 0.591 4.284 20.061 1.00 86.50 189 ARG A CA 1
ATOM 1471 C C . ARG A 1 189 ? 0.119 5.146 18.902 1.00 86.50 189 ARG A C 1
ATOM 1473 O O . ARG A 1 189 ? -1.003 4.952 18.441 1.00 86.50 189 ARG A O 1
ATOM 1480 N N . ARG A 1 190 ? 0.987 6.025 18.389 1.00 88.56 190 ARG A N 1
ATOM 1481 C CA . ARG A 1 190 ? 0.712 6.848 17.204 1.00 88.56 190 ARG A CA 1
ATOM 1482 C C . ARG A 1 190 ? 0.464 5.969 15.981 1.00 88.56 190 ARG A C 1
ATOM 1484 O O . ARG A 1 190 ? -0.565 6.127 15.334 1.00 88.56 190 ARG A O 1
ATOM 1491 N N . ASP A 1 191 ? 1.378 5.047 15.681 1.00 88.38 191 ASP A N 1
ATOM 1492 C CA . ASP A 1 191 ? 1.307 4.171 14.505 1.00 88.38 191 ASP A CA 1
ATOM 1493 C C . ASP A 1 191 ? 0.037 3.310 14.530 1.00 88.38 191 ASP A C 1
ATOM 1495 O O . ASP A 1 191 ? -0.655 3.207 13.521 1.00 88.38 191 ASP A O 1
ATOM 1499 N N . TYR A 1 192 ? -0.342 2.787 15.703 1.00 90.00 192 TYR A N 1
ATOM 1500 C CA . TYR A 1 192 ? -1.616 2.090 15.874 1.00 90.00 192 TYR A CA 1
ATOM 1501 C C . TYR A 1 192 ? -2.815 2.974 15.516 1.00 90.00 192 TYR A C 1
ATOM 1503 O O . TYR A 1 192 ? -3.681 2.543 14.756 1.00 90.00 192 TYR A O 1
ATOM 1511 N N . TRP A 1 193 ? -2.879 4.192 16.069 1.00 91.81 193 TRP A N 1
ATOM 1512 C CA . TRP A 1 193 ? -3.988 5.115 15.824 1.00 91.81 193 TRP A CA 1
ATOM 1513 C C . TRP A 1 193 ? -4.057 5.535 14.357 1.00 91.81 193 TRP A C 1
ATOM 1515 O O . TRP A 1 193 ? -5.141 5.550 13.775 1.00 91.81 193 TRP A O 1
ATOM 1525 N N . LEU A 1 194 ? -2.906 5.792 13.735 1.00 92.56 194 LEU A N 1
ATOM 1526 C CA . LEU A 1 194 ? -2.796 6.041 12.302 1.00 92.56 194 LEU A CA 1
ATOM 1527 C C . LEU A 1 194 ? -3.385 4.878 11.491 1.00 92.56 194 LEU A C 1
ATOM 1529 O O . LEU A 1 194 ? -4.213 5.101 10.607 1.00 92.56 194 LEU A O 1
ATOM 1533 N N . ASP A 1 195 ? -2.993 3.647 11.815 1.00 92.25 195 ASP A N 1
ATOM 1534 C CA . ASP A 1 195 ? -3.418 2.441 11.111 1.00 92.25 195 ASP A CA 1
ATOM 1535 C C . ASP A 1 195 ? -4.935 2.221 11.198 1.00 92.25 195 ASP A C 1
ATOM 1537 O O . ASP A 1 195 ? -5.587 2.032 10.168 1.00 92.25 195 ASP A O 1
ATOM 1541 N N . ILE A 1 196 ? -5.532 2.298 12.392 1.00 94.06 196 ILE A N 1
ATOM 1542 C CA . ILE A 1 196 ? -6.983 2.088 12.548 1.00 94.06 196 ILE A CA 1
ATOM 1543 C C . ILE A 1 196 ? -7.810 3.213 11.904 1.00 94.06 196 ILE A C 1
ATOM 1545 O O . ILE A 1 196 ? -8.863 2.936 11.329 1.00 94.06 196 ILE A O 1
ATOM 1549 N N . CYS A 1 197 ? -7.321 4.460 11.915 1.00 94.94 197 CYS A N 1
ATOM 1550 C CA . CYS A 1 197 ? -7.985 5.574 11.230 1.00 94.94 197 CYS A CA 1
ATOM 1551 C C . CYS A 1 197 ? -7.945 5.397 9.709 1.00 94.94 197 CYS A C 1
ATOM 1553 O O . CYS A 1 197 ? -8.951 5.598 9.024 1.00 94.94 197 CYS A O 1
ATOM 1555 N N . LEU A 1 198 ? -6.787 4.994 9.174 1.00 94.56 198 LEU A N 1
ATOM 1556 C CA . LEU A 1 198 ? -6.627 4.722 7.750 1.00 94.56 198 LEU A CA 1
ATOM 1557 C C . LEU A 1 198 ? -7.480 3.541 7.288 1.00 94.56 198 LEU A C 1
ATOM 1559 O O . LEU A 1 198 ? -7.990 3.597 6.171 1.00 94.56 198 LEU A O 1
ATOM 1563 N N . GLU A 1 199 ? -7.678 2.517 8.122 1.00 95.62 199 GLU A N 1
ATOM 1564 C CA . GLU A 1 199 ? -8.520 1.368 7.772 1.00 95.62 199 GLU A CA 1
ATOM 1565 C C . GLU A 1 199 ? -9.970 1.803 7.537 1.00 95.62 199 GLU A C 1
ATOM 1567 O O . GLU A 1 199 ? -10.545 1.485 6.495 1.00 95.62 199 GLU A O 1
ATOM 1572 N N . ILE A 1 200 ? -10.541 2.588 8.459 1.00 96.38 200 ILE A N 1
ATOM 1573 C CA . ILE A 1 200 ? -11.909 3.112 8.330 1.00 96.38 200 ILE A CA 1
ATOM 1574 C C . ILE A 1 200 ? -12.022 4.065 7.137 1.00 96.38 200 ILE A C 1
ATOM 1576 O O . ILE A 1 200 ? -12.932 3.926 6.317 1.00 96.38 200 ILE A O 1
ATOM 1580 N N . LEU A 1 201 ? -11.066 4.985 6.974 1.00 95.38 201 LEU A N 1
ATOM 1581 C CA . LEU A 1 201 ? -11.056 5.911 5.841 1.00 95.38 201 LEU A CA 1
ATOM 1582 C C . LEU A 1 201 ? -10.979 5.169 4.494 1.00 95.38 201 LEU A C 1
ATOM 1584 O O . LEU A 1 201 ? -11.682 5.516 3.542 1.00 95.38 201 LEU A O 1
ATOM 1588 N N . ARG A 1 202 ? -10.132 4.138 4.391 1.00 94.81 202 ARG A N 1
ATOM 1589 C CA . ARG A 1 202 ? -9.985 3.323 3.175 1.00 94.81 202 ARG A CA 1
ATOM 1590 C C . ARG A 1 202 ? -11.216 2.459 2.915 1.00 94.81 202 ARG A C 1
ATOM 1592 O O . ARG A 1 202 ? -11.609 2.346 1.756 1.00 94.81 202 ARG A O 1
ATOM 1599 N N . ALA A 1 203 ? -11.856 1.920 3.953 1.00 95.81 203 ALA A N 1
ATOM 1600 C CA . ALA A 1 203 ? -13.121 1.199 3.826 1.00 95.81 203 ALA A CA 1
ATOM 1601 C C . ALA A 1 203 ? -14.223 2.099 3.236 1.00 95.81 203 ALA A C 1
ATOM 1603 O O . ALA A 1 203 ? -14.871 1.718 2.260 1.00 95.81 203 ALA A O 1
ATOM 1604 N N . HIS A 1 204 ? -14.375 3.330 3.739 1.00 95.50 204 HIS A N 1
ATOM 1605 C CA . HIS A 1 204 ? -15.330 4.305 3.193 1.00 95.50 204 HIS A CA 1
ATOM 1606 C C . HIS A 1 204 ? -14.996 4.726 1.762 1.00 95.50 204 HIS A C 1
ATOM 1608 O O . HIS A 1 204 ? -15.876 4.749 0.902 1.00 95.50 204 HIS A O 1
ATOM 1614 N N . ARG A 1 205 ? -13.720 4.974 1.443 1.00 93.94 205 ARG A N 1
ATOM 1615 C CA . ARG A 1 205 ? -13.296 5.231 0.052 1.00 93.94 205 ARG A CA 1
ATOM 1616 C C . ARG A 1 205 ? -13.632 4.063 -0.874 1.00 93.94 205 ARG A C 1
ATOM 1618 O O . ARG A 1 205 ? -14.097 4.285 -1.990 1.00 93.94 205 ARG A O 1
ATOM 1625 N N . PHE A 1 206 ? -13.423 2.829 -0.420 1.00 94.50 206 PHE A N 1
ATOM 1626 C CA . PHE A 1 206 ? -13.767 1.629 -1.176 1.00 94.50 206 PHE A CA 1
ATOM 1627 C C . PHE A 1 206 ? -15.282 1.505 -1.397 1.00 94.50 206 PHE A C 1
ATOM 1629 O O . PHE A 1 206 ? -15.705 1.175 -2.506 1.00 94.50 206 PHE A O 1
ATOM 1636 N N . ILE A 1 207 ? -16.097 1.837 -0.392 1.00 94.19 207 ILE A N 1
ATOM 1637 C CA . ILE A 1 207 ? -17.559 1.903 -0.516 1.00 94.19 207 ILE A CA 1
ATOM 1638 C C . ILE A 1 207 ? -17.979 2.902 -1.594 1.00 94.19 207 ILE A C 1
ATOM 1640 O O . ILE A 1 207 ? -18.724 2.539 -2.507 1.00 94.19 207 ILE A O 1
ATOM 1644 N N . ARG A 1 208 ? -17.472 4.139 -1.515 1.00 91.81 208 ARG A N 1
ATOM 1645 C CA . ARG A 1 208 ? -17.817 5.214 -2.457 1.00 91.81 208 ARG A CA 1
ATOM 1646 C C . ARG A 1 208 ? -17.402 4.868 -3.880 1.00 91.81 208 ARG A C 1
ATOM 1648 O O . ARG A 1 208 ? -18.185 5.024 -4.806 1.00 91.81 208 ARG A O 1
ATOM 1655 N N . LYS A 1 209 ? -16.198 4.318 -4.048 1.00 90.69 209 LYS A N 1
ATOM 1656 C CA . LYS A 1 209 ? -15.665 3.933 -5.358 1.00 90.69 209 LYS A CA 1
ATOM 1657 C C . LYS A 1 209 ? -16.545 2.920 -6.098 1.00 90.69 209 LYS A C 1
ATOM 1659 O O . LYS A 1 209 ? -16.620 2.966 -7.321 1.00 90.69 209 LYS A O 1
ATOM 1664 N N . ASN A 1 210 ? -17.181 1.999 -5.376 1.00 89.44 210 ASN A N 1
ATOM 1665 C CA . ASN A 1 210 ? -17.982 0.932 -5.976 1.00 89.44 210 ASN A CA 1
ATOM 1666 C C . ASN A 1 210 ? -19.498 1.201 -5.949 1.00 89.44 210 ASN A C 1
ATOM 1668 O O . ASN A 1 210 ? -20.249 0.359 -6.433 1.00 89.44 210 ASN A O 1
ATOM 1672 N N . ASN A 1 211 ? -19.955 2.338 -5.403 1.00 88.50 211 ASN A N 1
ATOM 1673 C CA . ASN A 1 211 ? -21.377 2.697 -5.285 1.00 88.50 211 ASN A CA 1
ATOM 1674 C C . ASN A 1 211 ? -22.246 1.578 -4.675 1.00 88.50 211 ASN A C 1
ATOM 1676 O O . ASN A 1 211 ? -23.281 1.198 -5.220 1.00 88.50 211 ASN A O 1
ATOM 1680 N N . PHE A 1 212 ? -21.804 1.016 -3.549 1.00 90.00 212 PHE A N 1
ATOM 1681 C CA . PHE A 1 212 ? -22.471 -0.122 -2.914 1.00 90.00 212 PHE A CA 1
ATOM 1682 C C . PHE A 1 212 ? -23.840 0.205 -2.305 1.00 90.00 212 PHE A C 1
ATOM 1684 O O . PHE A 1 212 ? -24.063 1.295 -1.780 1.00 90.00 212 PHE A O 1
ATOM 1691 N N . ASN A 1 213 ? -24.727 -0.794 -2.273 1.00 88.44 213 ASN A N 1
ATOM 1692 C CA . ASN A 1 213 ? -26.006 -0.745 -1.557 1.00 88.44 213 ASN A CA 1
ATOM 1693 C C . ASN A 1 213 ? -25.798 -0.817 -0.037 1.00 88.44 213 ASN A C 1
ATOM 1695 O O . ASN A 1 213 ? -24.801 -1.366 0.420 1.00 88.44 213 ASN A O 1
ATOM 1699 N N . LYS A 1 214 ? -26.780 -0.379 0.764 1.00 87.00 214 LYS A N 1
ATOM 1700 C CA . LYS A 1 214 ? -26.686 -0.341 2.241 1.00 87.00 214 LYS A CA 1
ATOM 1701 C C . LYS A 1 214 ? -26.141 -1.632 2.877 1.00 87.00 214 LYS A C 1
ATOM 1703 O O . LYS A 1 214 ? -25.233 -1.547 3.688 1.00 87.00 214 LYS A O 1
ATOM 1708 N N . ILE A 1 215 ? -26.622 -2.807 2.452 1.00 86.94 215 ILE A N 1
ATOM 1709 C CA . ILE A 1 215 ? -26.160 -4.115 2.970 1.00 86.94 215 ILE A CA 1
ATOM 1710 C C . ILE A 1 215 ? -24.675 -4.358 2.653 1.00 86.94 215 ILE A C 1
ATOM 1712 O O . ILE A 1 215 ? -23.913 -4.836 3.485 1.00 86.94 215 ILE A O 1
ATOM 1716 N N . GLN A 1 216 ? -24.240 -4.017 1.442 1.00 89.88 216 GLN A N 1
ATOM 1717 C CA . GLN A 1 216 ? -22.840 -4.156 1.038 1.00 89.88 216 GLN A CA 1
ATOM 1718 C C . GLN A 1 216 ? -21.949 -3.161 1.792 1.00 89.88 216 GLN A C 1
ATOM 1720 O O . GLN A 1 216 ? -20.833 -3.509 2.171 1.00 89.88 216 GLN A O 1
ATOM 1725 N N . GLN A 1 217 ? -22.445 -1.945 2.043 1.00 91.25 217 GLN A N 1
ATOM 1726 C CA . GLN A 1 217 ? -21.747 -0.949 2.856 1.00 91.25 217 GLN A CA 1
ATOM 1727 C C . GLN A 1 217 ? -21.548 -1.451 4.287 1.00 91.25 217 GLN A C 1
ATOM 1729 O O . GLN A 1 217 ? -20.422 -1.446 4.782 1.00 91.25 217 GLN A O 1
ATOM 1734 N N . SER A 1 218 ? -22.607 -1.956 4.928 1.00 89.31 218 SER A N 1
ATOM 1735 C CA . SER A 1 218 ? -22.514 -2.521 6.275 1.00 89.31 218 SER A CA 1
ATOM 1736 C C . SER A 1 218 ? -21.593 -3.740 6.332 1.00 89.31 218 SER A C 1
ATOM 1738 O O . SER A 1 218 ? -20.878 -3.891 7.312 1.00 89.31 218 SER A O 1
ATOM 1740 N N . GLU A 1 219 ? -21.517 -4.562 5.279 1.00 91.31 219 GLU A N 1
ATOM 1741 C CA . GLU A 1 219 ? -20.612 -5.723 5.223 1.00 91.31 219 GLU A CA 1
ATOM 1742 C C . GLU A 1 219 ? -19.145 -5.294 5.142 1.00 91.31 219 GLU A C 1
ATOM 1744 O O . GLU A 1 219 ? -18.282 -5.849 5.826 1.00 91.31 219 GLU A O 1
ATOM 1749 N N . VAL A 1 220 ? -18.855 -4.261 4.348 1.00 94.25 220 VAL A N 1
ATOM 1750 C CA . VAL A 1 220 ? -17.518 -3.662 4.270 1.00 94.25 220 VAL A CA 1
ATOM 1751 C C . VAL A 1 220 ? -17.104 -3.068 5.615 1.00 94.25 220 VAL A C 1
ATOM 1753 O O . VAL A 1 220 ? -16.003 -3.351 6.093 1.00 94.25 220 VAL A O 1
ATOM 1756 N N . LEU A 1 221 ? -17.982 -2.279 6.240 1.00 94.19 221 LEU A N 1
ATOM 1757 C CA . LEU A 1 221 ? -17.706 -1.677 7.543 1.00 94.19 221 LEU A CA 1
ATOM 1758 C C . LEU A 1 221 ? -17.557 -2.748 8.624 1.00 94.19 221 LEU A C 1
ATOM 1760 O O . LEU A 1 221 ? -16.613 -2.687 9.405 1.00 94.19 221 LEU A O 1
ATOM 1764 N N . ALA A 1 222 ? -18.409 -3.775 8.626 1.00 92.88 222 ALA A N 1
ATOM 1765 C CA . ALA A 1 222 ? -18.320 -4.880 9.571 1.00 92.88 222 ALA A CA 1
ATOM 1766 C C . ALA A 1 222 ? -16.972 -5.606 9.477 1.00 92.88 222 ALA A C 1
ATOM 1768 O O . ALA A 1 222 ? -16.332 -5.881 10.494 1.00 92.88 222 ALA A O 1
ATOM 1769 N N . ARG A 1 223 ? -16.491 -5.849 8.253 1.00 94.00 223 ARG A N 1
ATOM 1770 C CA . ARG A 1 223 ? -15.169 -6.439 8.011 1.00 94.00 223 ARG A CA 1
ATOM 1771 C C . ARG A 1 223 ? -14.036 -5.559 8.556 1.00 94.00 223 ARG A C 1
ATOM 1773 O O . ARG A 1 223 ? -13.117 -6.102 9.173 1.00 94.00 223 ARG A O 1
ATOM 1780 N N . ALA A 1 224 ? -14.107 -4.237 8.378 1.00 95.38 224 ALA A N 1
ATOM 1781 C CA . ALA A 1 224 ? -13.123 -3.299 8.930 1.00 95.38 224 ALA A CA 1
ATOM 1782 C C . ALA A 1 224 ? -13.131 -3.295 10.471 1.00 95.38 224 ALA A C 1
ATOM 1784 O O . ALA A 1 224 ? -12.076 -3.407 11.097 1.00 95.38 224 ALA A O 1
ATOM 1785 N N . VAL A 1 225 ? -14.318 -3.255 11.088 1.00 94.75 225 VAL A N 1
ATOM 1786 C CA . VAL A 1 225 ? -14.500 -3.296 12.551 1.00 94.75 225 VAL A CA 1
ATOM 1787 C C . VAL A 1 225 ? -13.918 -4.577 13.150 1.00 94.75 225 VAL A C 1
ATOM 1789 O O . VAL A 1 225 ? -13.113 -4.518 14.081 1.00 94.75 225 VAL A O 1
ATOM 1792 N N . LEU A 1 226 ? -14.253 -5.740 12.582 1.00 93.88 226 LEU A N 1
ATOM 1793 C CA . LEU A 1 226 ? -13.682 -7.019 13.013 1.00 93.88 226 LEU A CA 1
ATOM 1794 C C . LEU A 1 226 ? -12.156 -7.037 12.840 1.00 93.88 226 LEU A C 1
ATOM 1796 O O . LEU A 1 226 ? -11.447 -7.532 13.714 1.00 93.88 226 LEU A O 1
ATOM 1800 N N . GLY A 1 227 ? -11.637 -6.468 11.746 1.00 93.56 227 GLY A N 1
ATOM 1801 C CA . GLY A 1 227 ? -10.199 -6.298 11.526 1.00 93.56 227 GLY A CA 1
ATOM 1802 C C . GLY A 1 227 ? -9.516 -5.517 12.653 1.00 93.56 227 GLY A C 1
ATOM 1803 O O . GLY A 1 227 ? -8.506 -5.974 13.192 1.00 93.56 227 GLY A O 1
ATOM 1804 N N . ILE A 1 228 ? -10.107 -4.395 13.072 1.00 94.31 228 ILE A N 1
ATOM 1805 C CA . ILE A 1 228 ? -9.599 -3.563 14.172 1.00 94.31 228 ILE A CA 1
ATOM 1806 C C . ILE A 1 228 ? -9.630 -4.322 15.504 1.00 94.31 228 ILE A C 1
ATOM 1808 O O . ILE A 1 228 ? -8.642 -4.289 16.240 1.00 94.31 228 ILE A O 1
ATOM 1812 N N . PHE A 1 229 ? -10.692 -5.081 15.799 1.00 94.25 229 PHE A N 1
ATOM 1813 C CA . PHE A 1 229 ? -10.741 -5.912 17.010 1.00 94.25 229 PHE A CA 1
ATOM 1814 C C . PHE A 1 229 ? -9.620 -6.956 17.045 1.00 94.25 229 PHE A C 1
ATOM 1816 O O . PHE A 1 229 ? -8.961 -7.116 18.075 1.00 94.25 229 PHE A O 1
ATOM 1823 N N . ARG A 1 230 ? -9.339 -7.623 15.918 1.00 93.19 230 ARG A N 1
ATOM 1824 C CA . ARG A 1 230 ? -8.230 -8.586 15.819 1.00 93.19 230 ARG A CA 1
ATOM 1825 C C . ARG A 1 230 ? -6.872 -7.910 15.991 1.00 93.19 230 ARG A C 1
ATOM 1827 O O . ARG A 1 230 ? -6.027 -8.431 16.718 1.00 93.19 230 ARG A O 1
ATOM 1834 N N . TYR A 1 231 ? -6.670 -6.757 15.356 1.00 92.06 231 TYR A N 1
ATOM 1835 C CA . TYR A 1 231 ? -5.430 -5.991 15.460 1.00 92.06 231 TYR A CA 1
ATOM 1836 C C . TYR A 1 231 ? -5.166 -5.536 16.903 1.00 92.06 231 TYR A C 1
ATOM 1838 O O . TYR A 1 231 ? -4.083 -5.771 17.449 1.00 92.06 231 TYR A O 1
ATOM 1846 N N . ARG A 1 232 ? -6.191 -4.996 17.572 1.00 91.19 232 ARG A N 1
ATOM 1847 C CA . ARG A 1 232 ? -6.132 -4.622 18.988 1.00 91.19 232 ARG A CA 1
ATOM 1848 C C . ARG A 1 232 ? -5.843 -5.822 19.889 1.00 91.19 232 ARG A C 1
ATOM 1850 O O . ARG A 1 232 ? -4.990 -5.718 20.768 1.00 91.19 232 ARG A O 1
ATOM 1857 N N . ALA A 1 233 ? -6.482 -6.965 19.642 1.00 92.12 233 ALA A N 1
ATOM 1858 C CA . ALA A 1 233 ? -6.269 -8.184 20.420 1.00 92.12 233 ALA A CA 1
ATOM 1859 C C . ALA A 1 233 ? -4.814 -8.674 20.368 1.00 92.12 233 ALA A C 1
ATOM 1861 O O . ALA A 1 233 ? -4.268 -9.084 21.392 1.00 92.12 233 ALA A O 1
ATOM 1862 N N . ILE A 1 234 ? -4.166 -8.602 19.202 1.00 90.19 234 ILE A N 1
ATOM 1863 C CA . ILE A 1 234 ? -2.752 -8.980 19.031 1.00 90.19 234 ILE A CA 1
ATOM 1864 C C . ILE A 1 234 ? -1.846 -8.003 19.768 1.00 90.19 234 ILE A C 1
ATOM 1866 O O . ILE A 1 234 ? -0.949 -8.426 20.500 1.00 90.19 234 ILE A O 1
ATOM 1870 N N . ARG A 1 235 ? -2.112 -6.700 19.630 1.00 87.12 235 ARG A N 1
ATOM 1871 C CA . ARG A 1 235 ? -1.359 -5.658 20.331 1.00 87.12 235 ARG A CA 1
ATOM 1872 C C . ARG A 1 235 ? -1.435 -5.834 21.850 1.00 87.12 235 ARG A C 1
ATOM 1874 O O . ARG A 1 235 ? -0.398 -5.802 22.507 1.00 87.12 235 ARG A O 1
ATOM 1881 N N . GLU A 1 236 ? -2.629 -6.070 22.397 1.00 87.31 236 GLU A N 1
ATOM 1882 C CA . GLU A 1 236 ? -2.832 -6.313 23.833 1.00 87.31 236 GLU A CA 1
ATOM 1883 C C . GLU A 1 236 ? -2.215 -7.640 24.303 1.00 87.31 236 GLU A C 1
ATOM 1885 O O . GLU A 1 236 ? -1.699 -7.717 25.414 1.00 87.31 236 GLU A O 1
ATOM 1890 N N . ALA A 1 237 ? -2.242 -8.689 23.477 1.00 87.19 237 ALA A N 1
ATOM 1891 C CA . ALA A 1 237 ? -1.733 -10.003 23.864 1.00 87.19 237 ALA A CA 1
ATOM 1892 C C . ALA A 1 237 ? -0.204 -10.099 23.814 1.00 87.19 237 ALA A C 1
ATOM 1894 O O . ALA A 1 237 ? 0.388 -10.827 24.617 1.00 87.19 237 ALA A O 1
ATOM 1895 N N . PHE A 1 238 ? 0.443 -9.432 22.860 1.00 83.00 238 PHE A N 1
ATOM 1896 C CA . PHE A 1 238 ? 1.854 -9.675 22.556 1.00 83.00 238 PHE A CA 1
ATOM 1897 C C . PHE A 1 238 ? 2.745 -8.442 22.693 1.00 83.00 238 PHE A C 1
ATOM 1899 O O . PHE A 1 238 ? 3.961 -8.609 22.641 1.00 83.00 238 PHE A O 1
ATOM 1906 N N . HIS A 1 239 ? 2.187 -7.237 22.888 1.00 71.00 239 HIS A N 1
ATOM 1907 C CA . HIS A 1 239 ? 2.917 -5.969 23.078 1.00 71.00 239 HIS A CA 1
ATOM 1908 C C . HIS A 1 239 ? 4.032 -5.701 22.044 1.00 71.00 239 HIS A C 1
ATOM 1910 O O . HIS A 1 239 ? 4.925 -4.889 22.265 1.00 71.00 239 HIS A O 1
ATOM 1916 N N . THR A 1 240 ? 3.986 -6.388 20.902 1.00 54.72 240 THR A N 1
ATOM 1917 C CA . THR A 1 240 ? 5.037 -6.433 19.886 1.00 54.72 240 THR A CA 1
ATOM 1918 C C . THR A 1 240 ? 4.403 -6.175 18.529 1.00 54.72 240 THR A C 1
ATOM 1920 O O . THR A 1 240 ? 4.087 -7.087 17.771 1.00 54.72 240 THR A O 1
ATOM 1923 N N . CYS A 1 241 ? 4.211 -4.902 18.192 1.00 49.62 241 CYS A N 1
ATOM 1924 C CA . CYS A 1 241 ? 4.078 -4.521 16.789 1.00 49.62 241 CYS A CA 1
ATOM 1925 C C . CYS A 1 241 ? 5.500 -4.454 16.219 1.00 49.62 241 CYS A C 1
ATOM 1927 O O . CYS A 1 241 ? 6.121 -3.395 16.200 1.00 49.62 241 CYS A O 1
ATOM 1929 N N . SER A 1 242 ? 6.070 -5.614 15.872 1.00 44.75 242 SER A N 1
ATOM 1930 C CA . SER A 1 242 ? 7.342 -5.649 15.143 1.00 44.75 242 SER A CA 1
ATOM 1931 C C . SER A 1 242 ? 7.152 -4.933 13.806 1.00 44.75 242 SER A C 1
ATOM 1933 O O . SER A 1 242 ? 6.145 -5.145 13.129 1.00 44.75 242 SER A O 1
ATOM 1935 N N . SER A 1 243 ? 8.145 -4.146 13.391 1.00 47.88 243 SER A N 1
ATOM 1936 C CA . SER A 1 243 ? 8.212 -3.526 12.059 1.00 47.88 243 SER A CA 1
ATOM 1937 C C . SER A 1 243 ? 8.261 -4.547 10.910 1.00 47.88 243 SER A C 1
ATOM 1939 O O . SER A 1 243 ? 8.246 -4.165 9.744 1.00 47.88 243 SER A O 1
ATOM 1941 N N . GLN A 1 244 ? 8.337 -5.844 11.230 1.00 44.81 244 GLN A N 1
ATOM 1942 C CA . GLN A 1 244 ? 8.407 -6.952 10.279 1.00 44.81 244 GLN A CA 1
ATOM 1943 C C . GLN A 1 244 ? 7.042 -7.423 9.754 1.00 44.81 244 GLN A C 1
ATOM 1945 O O . GLN A 1 244 ? 7.021 -8.152 8.763 1.00 44.81 244 GLN A O 1
ATOM 1950 N N . TYR A 1 245 ? 5.910 -7.048 10.367 1.00 52.78 245 TYR A N 1
ATOM 1951 C CA . TYR A 1 245 ? 4.606 -7.526 9.888 1.00 52.78 245 TYR A CA 1
ATOM 1952 C C . TYR A 1 245 ? 3.995 -6.601 8.841 1.00 52.78 245 TYR A C 1
ATOM 1954 O O . TYR A 1 245 ? 3.899 -5.388 9.018 1.00 52.78 245 TYR A O 1
ATOM 1962 N N . LYS A 1 246 ? 3.497 -7.216 7.767 1.00 62.28 246 LYS A N 1
ATOM 1963 C CA . LYS A 1 246 ? 2.549 -6.590 6.842 1.00 62.28 246 LYS A CA 1
ATOM 1964 C C . LYS A 1 246 ? 1.241 -6.348 7.609 1.00 62.28 246 LYS A C 1
ATOM 1966 O O . LYS A 1 246 ? 0.861 -7.164 8.448 1.00 62.28 246 LYS A O 1
ATOM 1971 N N . THR A 1 247 ? 0.587 -5.213 7.372 1.00 73.75 247 THR A N 1
ATOM 1972 C CA . THR A 1 247 ? -0.571 -4.732 8.150 1.00 73.75 247 THR A CA 1
ATOM 1973 C C . THR A 1 247 ? -1.643 -5.818 8.369 1.00 73.75 247 THR A C 1
ATOM 1975 O O . THR A 1 247 ? -1.907 -6.649 7.498 1.00 73.75 247 THR A O 1
ATOM 1978 N N . LEU A 1 248 ? -2.266 -5.828 9.555 1.00 86.75 248 LEU A N 1
ATOM 1979 C CA . LEU A 1 248 ? -3.322 -6.785 9.958 1.00 86.75 248 LEU A CA 1
ATOM 1980 C C . LEU A 1 248 ? -4.744 -6.272 9.666 1.00 86.75 248 LEU A C 1
ATOM 1982 O O . LEU A 1 248 ? -5.738 -6.849 10.104 1.00 86.75 248 LEU A O 1
ATOM 1986 N N . LEU A 1 249 ? -4.819 -5.167 8.937 1.00 92.56 249 LEU A N 1
ATOM 1987 C CA . LEU A 1 249 ? -6.018 -4.420 8.600 1.00 92.56 249 LEU A CA 1
ATOM 1988 C C . LEU A 1 249 ? -6.223 -4.571 7.088 1.00 92.56 249 LEU A C 1
ATOM 1990 O O . LEU A 1 249 ? -5.285 -4.363 6.320 1.00 92.56 249 LEU A O 1
ATOM 1994 N N . ALA A 1 250 ? -7.391 -5.049 6.664 1.00 92.50 250 ALA A N 1
ATOM 1995 C CA . ALA A 1 250 ? -7.594 -5.599 5.325 1.00 92.50 250 ALA A CA 1
ATOM 1996 C C . ALA A 1 250 ? -7.492 -4.529 4.229 1.00 92.50 250 ALA A C 1
ATOM 1998 O O . ALA A 1 250 ? -6.853 -4.762 3.199 1.00 92.50 250 ALA A O 1
ATOM 1999 N N . PHE A 1 251 ? -8.080 -3.353 4.452 1.00 94.00 251 PHE A N 1
ATOM 2000 C CA . PHE A 1 251 ? -8.049 -2.257 3.482 1.00 94.00 251 PHE A CA 1
ATOM 2001 C C . PHE A 1 251 ? -6.683 -1.567 3.463 1.00 94.00 251 PHE A C 1
ATOM 2003 O O . PHE A 1 251 ? -6.183 -1.213 2.395 1.00 94.00 251 PHE A O 1
ATOM 2010 N N . ASN A 1 252 ? -6.021 -1.457 4.615 1.00 92.31 252 ASN A N 1
ATOM 2011 C CA . ASN A 1 252 ? -4.637 -1.007 4.701 1.00 92.31 252 ASN A CA 1
ATOM 2012 C C . ASN A 1 252 ? -3.684 -1.959 3.984 1.00 92.31 252 ASN A C 1
ATOM 2014 O O . ASN A 1 252 ? -2.780 -1.510 3.279 1.00 92.31 252 ASN A O 1
ATOM 2018 N N . LEU A 1 253 ? -3.884 -3.266 4.156 1.00 90.38 253 LEU A N 1
ATOM 2019 C CA . LEU A 1 253 ? -3.075 -4.286 3.511 1.00 90.38 253 LEU A CA 1
ATOM 2020 C C . LEU A 1 253 ? -3.228 -4.200 1.998 1.00 90.38 253 LEU A C 1
ATOM 2022 O O . LEU A 1 253 ? -2.225 -4.092 1.297 1.00 90.38 253 LEU A O 1
ATOM 2026 N N . ALA A 1 254 ? -4.464 -4.159 1.503 1.00 90.25 254 ALA A N 1
ATOM 2027 C CA . ALA A 1 254 ? -4.730 -4.030 0.078 1.00 90.25 254 ALA A CA 1
ATOM 2028 C C . ALA A 1 254 ? -4.146 -2.737 -0.525 1.00 90.25 254 ALA A C 1
ATOM 2030 O O . ALA A 1 254 ? -3.659 -2.760 -1.647 1.00 90.25 254 ALA A O 1
ATOM 2031 N N . GLU A 1 255 ? -4.118 -1.624 0.208 1.00 86.94 255 GLU A N 1
ATOM 2032 C CA . GLU A 1 255 ? -3.490 -0.394 -0.296 1.00 86.94 255 GLU A CA 1
ATOM 2033 C C . GLU A 1 255 ? -1.951 -0.468 -0.285 1.00 86.94 255 GLU A C 1
ATOM 2035 O O . GLU A 1 255 ? -1.288 0.108 -1.147 1.00 86.94 255 GLU A O 1
ATOM 2040 N N . SER A 1 256 ? -1.370 -1.176 0.689 1.00 84.62 256 SER A N 1
ATOM 2041 C CA . SER A 1 256 ? 0.086 -1.311 0.839 1.00 84.62 256 SER A CA 1
ATOM 2042 C C . SER A 1 256 ? 0.717 -2.338 -0.107 1.00 84.62 256 SER A C 1
ATOM 2044 O O . SER A 1 256 ? 1.899 -2.231 -0.442 1.00 84.62 256 SER A O 1
ATOM 2046 N N . LEU A 1 257 ? -0.048 -3.349 -0.526 1.00 84.44 257 LEU A N 1
ATOM 2047 C CA . LEU A 1 257 ? 0.465 -4.450 -1.328 1.00 84.44 257 LEU A CA 1
ATOM 2048 C C . LEU A 1 257 ? 0.517 -4.106 -2.830 1.00 84.44 257 LEU A C 1
ATOM 2050 O O . LEU A 1 257 ? -0.419 -3.509 -3.372 1.00 84.44 257 LEU A O 1
ATOM 2054 N N . PRO A 1 258 ? 1.554 -4.566 -3.559 1.00 81.06 258 PRO A N 1
ATOM 2055 C CA . PRO A 1 258 ? 1.583 -4.468 -5.011 1.00 81.06 258 PRO A CA 1
ATOM 2056 C C . PRO A 1 258 ? 0.415 -5.262 -5.606 1.00 81.06 258 PRO A C 1
ATOM 2058 O O . PRO A 1 258 ? 0.195 -6.428 -5.259 1.00 81.06 258 PRO A O 1
ATOM 2061 N N . LYS A 1 259 ? -0.324 -4.645 -6.533 1.00 83.88 259 LYS A N 1
ATOM 2062 C CA . LYS A 1 259 ? -1.582 -5.181 -7.091 1.00 83.88 259 LYS A CA 1
ATOM 2063 C C . LYS A 1 259 ? -2.688 -5.462 -6.067 1.00 83.88 259 LYS A C 1
ATOM 2065 O O . LYS A 1 259 ? -3.558 -6.299 -6.319 1.00 83.88 259 LYS A O 1
ATOM 2070 N N . GLY A 1 260 ? -2.685 -4.798 -4.914 1.00 85.50 260 GLY A N 1
ATOM 2071 C CA . GLY A 1 260 ? -3.788 -4.940 -3.968 1.00 85.50 260 GLY A CA 1
ATOM 2072 C C . GLY A 1 260 ? -5.116 -4.353 -4.477 1.00 85.50 260 GLY A C 1
ATOM 2073 O O . GLY A 1 260 ? -6.178 -4.715 -3.980 1.00 85.50 260 GLY A O 1
ATOM 2074 N N . ASP A 1 261 ? -5.100 -3.581 -5.571 1.00 87.62 261 ASP A N 1
ATOM 2075 C CA . ASP A 1 261 ? -6.307 -3.239 -6.334 1.00 87.62 261 ASP A CA 1
ATOM 2076 C C . ASP A 1 261 ? -7.054 -4.476 -6.854 1.00 87.62 261 ASP A C 1
ATOM 2078 O O . ASP A 1 261 ? -8.279 -4.480 -6.836 1.00 87.62 261 ASP A O 1
ATOM 2082 N N . ILE A 1 262 ? -6.351 -5.552 -7.224 1.00 89.44 262 ILE A N 1
ATOM 2083 C CA . ILE A 1 262 ? -6.970 -6.832 -7.607 1.00 89.44 262 ILE A CA 1
ATOM 2084 C C . ILE A 1 262 ? -7.668 -7.482 -6.401 1.00 89.44 262 ILE A C 1
ATOM 2086 O O . ILE A 1 262 ? -8.720 -8.101 -6.553 1.00 89.44 262 ILE A O 1
ATOM 2090 N N . ILE A 1 263 ? -7.121 -7.331 -5.189 1.00 91.62 263 ILE A N 1
ATOM 2091 C CA . ILE A 1 263 ? -7.762 -7.823 -3.957 1.00 91.62 263 ILE A CA 1
ATOM 2092 C C . ILE A 1 263 ? -9.077 -7.062 -3.727 1.00 91.62 263 ILE A C 1
ATOM 2094 O O . ILE A 1 263 ? -10.109 -7.673 -3.468 1.00 91.62 263 ILE A O 1
ATOM 2098 N N . LEU A 1 264 ? -9.070 -5.738 -3.895 1.00 92.38 264 LEU A N 1
ATOM 2099 C CA . LEU A 1 264 ? -10.275 -4.916 -3.757 1.00 92.38 264 LEU A CA 1
ATOM 2100 C C . LEU A 1 264 ? -11.304 -5.169 -4.872 1.00 92.38 264 LEU A C 1
ATOM 2102 O O . LEU A 1 264 ? -12.494 -5.236 -4.582 1.00 92.38 264 LEU A O 1
ATOM 2106 N N . GLU A 1 265 ? -10.874 -5.356 -6.123 1.00 91.56 265 GLU A N 1
ATOM 2107 C CA . GLU A 1 265 ? -11.747 -5.711 -7.258 1.00 91.56 265 GLU A CA 1
ATOM 2108 C C . GLU A 1 265 ? -12.378 -7.102 -7.081 1.00 91.56 265 GLU A C 1
ATOM 2110 O O . GLU A 1 265 ? -13.565 -7.304 -7.337 1.00 91.56 265 GLU A O 1
ATOM 2115 N N . THR A 1 266 ? -11.610 -8.082 -6.599 1.00 90.25 266 THR A N 1
ATOM 2116 C CA . THR A 1 266 ? -12.161 -9.409 -6.289 1.00 90.25 266 THR A CA 1
ATOM 2117 C C . THR A 1 266 ? -13.131 -9.335 -5.113 1.00 90.25 266 THR A C 1
ATOM 2119 O O . THR A 1 266 ? -14.215 -9.910 -5.190 1.00 90.25 266 THR A O 1
ATOM 2122 N N . LEU A 1 267 ? -12.822 -8.569 -4.066 1.00 91.31 267 LEU A N 1
ATOM 2123 C CA . LEU A 1 267 ? -13.740 -8.346 -2.951 1.00 91.31 267 LEU A CA 1
ATOM 2124 C C . LEU A 1 267 ? -15.027 -7.629 -3.396 1.00 91.31 267 LEU A C 1
ATOM 2126 O O . LEU A 1 267 ? -16.109 -8.056 -2.996 1.00 91.31 267 LEU A O 1
ATOM 2130 N N . SER A 1 268 ? -14.953 -6.614 -4.265 1.00 91.12 268 SER A N 1
ATOM 2131 C CA . SER A 1 268 ? -16.147 -5.931 -4.784 1.00 91.12 268 SER A CA 1
ATOM 2132 C C . SER A 1 268 ? -17.017 -6.858 -5.631 1.00 91.12 268 SER A C 1
ATOM 2134 O O . SER A 1 268 ? -18.234 -6.887 -5.444 1.00 91.12 268 SER A O 1
ATOM 2136 N N . SER A 1 269 ? -16.408 -7.689 -6.485 1.00 88.50 269 SER A N 1
ATOM 2137 C CA . SER A 1 269 ? -17.136 -8.688 -7.277 1.00 88.50 269 SER A CA 1
ATOM 2138 C C . SER A 1 269 ? -17.888 -9.699 -6.404 1.00 88.50 269 SER A C 1
ATOM 2140 O O . SER A 1 269 ? -18.992 -10.113 -6.749 1.00 88.50 269 SER A O 1
ATOM 2142 N N . ARG A 1 270 ? -17.341 -10.046 -5.230 1.00 85.31 270 ARG A N 1
ATOM 2143 C CA . ARG A 1 270 ? -18.001 -10.939 -4.267 1.00 85.31 270 ARG A CA 1
ATOM 2144 C C . ARG A 1 270 ? -19.127 -10.245 -3.517 1.00 85.31 270 ARG A C 1
ATOM 2146 O O . ARG A 1 270 ? -20.196 -10.825 -3.369 1.00 85.31 270 ARG A O 1
ATOM 2153 N N . LEU A 1 271 ? -18.928 -8.996 -3.100 1.00 87.38 271 LEU A N 1
ATOM 2154 C CA . LEU A 1 271 ? -19.991 -8.199 -2.484 1.00 87.38 271 LEU A CA 1
ATOM 2155 C C . LEU A 1 271 ? -21.163 -7.969 -3.447 1.00 87.38 271 LEU A C 1
ATOM 2157 O O . LEU A 1 271 ? -22.312 -7.926 -3.011 1.00 87.38 271 LEU A O 1
ATOM 2161 N N . ALA A 1 272 ? -20.909 -7.876 -4.755 1.00 84.69 272 ALA A N 1
ATOM 2162 C CA . ALA A 1 272 ? -21.961 -7.795 -5.766 1.00 84.69 272 ALA A CA 1
ATOM 2163 C C . ALA A 1 272 ? -22.892 -9.024 -5.765 1.00 84.69 272 ALA A C 1
ATOM 2165 O O . ALA A 1 272 ? -24.063 -8.893 -6.101 1.00 84.69 272 ALA A O 1
ATOM 2166 N N . LEU A 1 273 ? -22.428 -10.197 -5.321 1.00 80.62 273 LEU A N 1
ATOM 2167 C CA . LEU A 1 273 ? -23.265 -11.399 -5.213 1.00 80.62 273 LEU A CA 1
ATOM 2168 C C . LEU A 1 273 ? -24.267 -11.337 -4.046 1.00 80.62 273 LEU A C 1
ATOM 2170 O O . LEU A 1 273 ? -25.244 -12.083 -4.054 1.00 80.62 273 LEU A O 1
ATOM 2174 N N . LEU A 1 274 ? -24.072 -10.429 -3.080 1.00 73.75 274 LEU A N 1
ATOM 2175 C CA . LEU A 1 274 ? -24.996 -10.214 -1.957 1.00 73.75 274 LEU A CA 1
ATOM 2176 C C . LEU A 1 274 ? -26.298 -9.501 -2.376 1.00 73.75 274 LEU A C 1
ATOM 2178 O O . LEU A 1 274 ? -27.291 -9.572 -1.658 1.00 73.75 274 LEU A O 1
ATOM 2182 N N . SER A 1 275 ? -26.327 -8.798 -3.517 1.00 56.12 275 SER A N 1
ATOM 2183 C CA . SER A 1 275 ? -27.443 -7.909 -3.891 1.00 56.12 275 SER A CA 1
ATOM 2184 C C . SER A 1 275 ? -28.617 -8.594 -4.608 1.00 56.12 275 SER A C 1
ATOM 2186 O O . SER A 1 275 ? -29.675 -7.987 -4.755 1.00 56.12 275 SER A O 1
ATOM 2188 N N . VAL A 1 276 ? -28.487 -9.859 -5.026 1.00 52.47 276 VAL A N 1
ATOM 2189 C CA . VAL A 1 276 ? -29.486 -10.549 -5.877 1.00 52.47 276 VAL A CA 1
ATOM 2190 C C . VAL A 1 276 ? -30.739 -11.011 -5.097 1.00 52.47 276 VAL A C 1
ATOM 2192 O O . VAL A 1 276 ? -31.642 -11.613 -5.667 1.00 52.47 276 VAL A O 1
ATOM 2195 N N . GLY A 1 277 ? -30.839 -10.727 -3.795 1.00 42.31 277 GLY A N 1
ATOM 2196 C CA . GLY A 1 277 ? -31.952 -11.170 -2.942 1.00 42.31 277 GLY A CA 1
ATOM 2197 C C . GLY A 1 277 ? -33.162 -10.232 -2.831 1.00 42.31 277 GLY A C 1
ATOM 2198 O O . GLY A 1 277 ? -34.127 -10.608 -2.179 1.00 42.31 277 GLY A O 1
ATOM 2199 N N . GLY A 1 278 ? -33.129 -9.027 -3.411 1.00 36.44 278 GLY A N 1
ATOM 2200 C CA . GLY A 1 278 ? -34.127 -7.982 -3.116 1.00 36.44 278 GLY A CA 1
ATOM 2201 C C . GLY A 1 278 ? -35.273 -7.794 -4.116 1.00 36.44 278 GLY A C 1
ATOM 2202 O O . GLY A 1 278 ? -36.161 -6.993 -3.845 1.00 36.44 278 GLY A O 1
ATOM 2203 N N . ALA A 1 279 ? -35.276 -8.473 -5.265 1.00 35.88 279 ALA A N 1
ATOM 2204 C CA . ALA A 1 279 ? -36.279 -8.240 -6.306 1.00 35.88 279 ALA A CA 1
ATOM 2205 C C . ALA A 1 279 ? -36.758 -9.558 -6.920 1.00 35.88 279 ALA A C 1
ATOM 2207 O O . ALA A 1 279 ? -36.071 -10.106 -7.777 1.00 35.88 279 ALA A O 1
ATOM 2208 N N . GLN A 1 280 ? -37.905 -10.046 -6.435 1.00 31.61 280 GLN A N 1
ATOM 2209 C CA . GLN A 1 280 ? -38.962 -10.796 -7.142 1.00 31.61 280 GLN A CA 1
ATOM 2210 C C . GLN A 1 280 ? -39.769 -11.614 -6.123 1.00 31.61 280 GLN A C 1
ATOM 2212 O O . GLN A 1 280 ? -39.514 -12.794 -5.896 1.00 31.61 280 GLN A O 1
ATOM 2217 N N . HIS A 1 281 ? -40.769 -10.976 -5.516 1.00 33.69 281 HIS A N 1
ATOM 2218 C CA . HIS A 1 281 ? -42.049 -11.649 -5.346 1.00 33.69 281 HIS A CA 1
ATOM 2219 C C . HIS A 1 281 ? -42.834 -11.325 -6.610 1.00 33.69 281 HIS A C 1
ATOM 2221 O O . HIS A 1 281 ? -43.283 -10.199 -6.754 1.00 33.69 281 HIS A O 1
ATOM 2227 N N . ASP A 1 282 ? -42.856 -12.259 -7.556 1.00 28.95 282 ASP A N 1
ATOM 2228 C CA . ASP A 1 282 ? -44.042 -12.578 -8.344 1.00 28.95 282 ASP A CA 1
ATOM 2229 C C . ASP A 1 282 ? -43.809 -13.899 -9.084 1.00 28.95 282 ASP A C 1
ATOM 2231 O O . ASP A 1 282 ? -42.698 -14.248 -9.481 1.00 28.95 282 ASP A O 1
ATOM 2235 N N . MET A 1 283 ? -44.883 -14.674 -9.132 1.00 33.84 283 MET A N 1
ATOM 2236 C CA . MET A 1 283 ? -44.971 -16.100 -9.424 1.00 33.84 283 MET A CA 1
ATOM 2237 C C . MET A 1 283 ? -44.392 -16.511 -10.788 1.00 33.84 283 MET A C 1
ATOM 2239 O O . MET A 1 283 ? -44.636 -15.843 -11.791 1.00 33.84 283 MET A O 1
ATOM 2243 N N . THR A 1 284 ? -43.740 -17.680 -10.851 1.00 28.27 284 THR A N 1
ATOM 2244 C CA . THR A 1 284 ? -44.136 -18.882 -11.638 1.00 28.27 284 THR A CA 1
ATOM 2245 C C . THR A 1 284 ? -42.921 -19.805 -11.842 1.00 28.27 284 THR A C 1
ATOM 2247 O O . THR A 1 284 ? -41.796 -19.363 -12.051 1.00 28.27 284 THR A O 1
ATOM 2250 N N . GLU A 1 285 ? -43.174 -21.104 -11.721 1.00 30.19 285 GLU A N 1
ATOM 2251 C CA . GLU A 1 285 ? -42.268 -22.250 -11.817 1.00 30.19 285 GLU A CA 1
ATOM 2252 C C . GLU A 1 285 ? -41.243 -22.227 -12.969 1.00 30.19 285 GLU A C 1
ATOM 2254 O O . GLU A 1 285 ? -41.590 -21.998 -14.123 1.00 30.19 285 GLU A O 1
ATOM 2259 N N . SER A 1 286 ? -40.010 -22.662 -12.677 1.00 26.03 286 SER A N 1
ATOM 2260 C CA . SER A 1 286 ? -39.387 -23.766 -13.426 1.00 26.03 286 SER A CA 1
ATOM 2261 C C . SER A 1 286 ? -38.204 -24.349 -12.647 1.00 26.03 286 SER A C 1
ATOM 2263 O O . SER A 1 286 ? -37.228 -23.660 -12.337 1.00 26.03 286 SER A O 1
ATOM 2265 N N . LEU A 1 287 ? -38.311 -25.638 -12.338 1.00 36.19 287 LEU A N 1
ATOM 2266 C CA . LEU A 1 287 ? -37.274 -26.491 -11.773 1.00 36.19 287 LEU A CA 1
ATOM 2267 C C . LEU A 1 287 ? -36.160 -26.697 -12.825 1.00 36.19 287 LEU A C 1
ATOM 2269 O O . LEU A 1 287 ? -36.458 -26.940 -13.990 1.00 36.19 287 LEU A O 1
ATOM 2273 N N . HIS A 1 288 ? -34.901 -26.670 -12.372 1.00 30.92 288 HIS A N 1
ATOM 2274 C CA . HIS A 1 288 ? -33.654 -27.067 -13.057 1.00 30.92 288 HIS A CA 1
ATOM 2275 C C . HIS A 1 288 ? -32.741 -25.979 -13.666 1.00 30.92 288 HIS A C 1
ATOM 2277 O O . HIS A 1 288 ? -33.104 -25.152 -14.494 1.00 30.92 288 HIS A O 1
ATOM 2283 N N . THR A 1 289 ? -31.459 -26.103 -13.288 1.00 32.22 289 THR A N 1
ATOM 2284 C CA . THR A 1 289 ? -30.239 -25.509 -13.876 1.00 32.22 289 THR A CA 1
ATOM 2285 C C . THR A 1 289 ? -29.975 -24.008 -13.698 1.00 32.22 289 THR A C 1
ATOM 2287 O O . THR A 1 289 ? -30.007 -23.230 -14.644 1.00 32.22 289 THR A O 1
ATOM 2290 N N . LYS A 1 290 ? -29.568 -23.632 -12.475 1.00 31.19 290 LYS A N 1
ATOM 2291 C CA . LYS A 1 290 ? -28.364 -22.831 -12.132 1.00 31.19 290 LYS A CA 1
ATOM 2292 C C . LYS A 1 290 ? -28.524 -22.358 -10.690 1.00 31.19 290 LYS A C 1
ATOM 2294 O O . LYS A 1 290 ? -29.161 -21.341 -10.428 1.00 31.19 290 LYS A O 1
ATOM 2299 N N . GLN A 1 291 ? -27.940 -23.094 -9.748 1.00 34.66 291 GLN A N 1
ATOM 2300 C CA . GLN A 1 291 ? -27.786 -22.636 -8.372 1.00 34.66 291 GLN A CA 1
ATOM 2301 C C . GLN A 1 291 ? -26.849 -21.418 -8.403 1.00 34.66 291 GLN A C 1
ATOM 2303 O O . GLN A 1 291 ? -25.629 -21.549 -8.368 1.00 34.66 291 GLN A O 1
ATOM 2308 N N . LYS A 1 292 ? -27.411 -20.215 -8.591 1.00 40.06 292 LYS A N 1
ATOM 2309 C CA . LYS A 1 292 ? -26.698 -18.954 -8.365 1.00 40.06 292 LYS A CA 1
ATOM 2310 C C . LYS A 1 292 ? -26.193 -19.023 -6.928 1.00 40.06 292 LYS A C 1
ATOM 2312 O O . LYS A 1 292 ? -27.011 -19.049 -6.011 1.00 40.06 292 LYS A O 1
ATOM 2317 N N . LEU A 1 293 ? -24.876 -19.111 -6.752 1.00 46.25 293 LEU A N 1
ATOM 2318 C CA . LEU A 1 293 ? -24.209 -19.122 -5.454 1.00 46.25 293 LEU A CA 1
ATOM 2319 C C . LEU A 1 293 ? -24.573 -17.820 -4.720 1.00 46.25 293 LEU A C 1
ATOM 2321 O O . LEU A 1 293 ? -23.989 -16.767 -4.973 1.00 46.25 293 LEU A O 1
ATOM 2325 N N . LYS A 1 294 ? -25.620 -17.868 -3.891 1.00 55.81 294 LYS A N 1
ATOM 2326 C CA . LYS A 1 294 ? -26.040 -16.758 -3.034 1.00 55.81 294 LYS A CA 1
ATOM 2327 C C . LYS A 1 294 ? -25.041 -16.694 -1.882 1.00 55.81 294 LYS A C 1
ATOM 2329 O O . LYS A 1 294 ? -24.972 -17.629 -1.090 1.00 55.81 294 LYS A O 1
ATOM 2334 N N . LEU A 1 295 ? -24.250 -15.625 -1.815 1.00 66.00 295 LEU A N 1
ATOM 2335 C CA . LEU A 1 295 ? -23.371 -15.378 -0.671 1.00 66.00 295 LEU A CA 1
ATOM 2336 C C . LEU A 1 295 ? -24.191 -14.827 0.505 1.00 66.00 295 LEU A C 1
ATOM 2338 O O . LEU A 1 295 ? -25.152 -14.086 0.305 1.00 66.00 295 LEU A O 1
ATOM 2342 N N . SER A 1 296 ? -23.793 -15.184 1.725 1.00 69.62 296 SER A N 1
ATOM 2343 C CA . SER A 1 296 ? -24.359 -14.652 2.970 1.00 69.62 296 SER A CA 1
ATOM 2344 C C . SER A 1 296 ? -23.535 -13.444 3.460 1.00 69.62 296 SER A C 1
ATOM 2346 O O . SER A 1 296 ? -22.312 -13.454 3.281 1.00 69.62 296 SER A O 1
ATOM 2348 N N . PRO A 1 297 ? -24.148 -12.399 4.057 1.00 78.62 297 PRO A N 1
ATOM 2349 C CA . PRO A 1 297 ? -23.442 -11.262 4.660 1.00 78.62 297 PRO A CA 1
ATOM 2350 C C . PRO A 1 297 ? -22.801 -11.663 5.996 1.00 78.62 297 PRO A C 1
ATOM 2352 O O . PRO A 1 297 ? -23.295 -11.391 7.093 1.00 78.62 297 PRO A O 1
ATOM 2355 N N . VAL A 1 298 ? -21.712 -12.412 5.886 1.00 82.69 298 VAL A N 1
ATOM 2356 C CA . VAL A 1 298 ? -21.096 -13.131 6.993 1.00 82.69 298 VAL A CA 1
ATOM 2357 C C . VAL A 1 298 ? -20.503 -12.177 8.044 1.00 82.69 298 VAL A C 1
ATOM 2359 O O . VAL A 1 298 ? -20.637 -12.451 9.237 1.00 82.69 298 VAL A O 1
ATOM 2362 N N . ALA A 1 299 ? -19.892 -11.050 7.659 1.00 85.62 299 ALA A N 1
ATOM 2363 C CA . ALA A 1 299 ? -19.303 -10.118 8.624 1.00 85.62 299 ALA A CA 1
ATOM 2364 C C . ALA A 1 299 ? -20.374 -9.396 9.459 1.00 85.62 299 ALA A C 1
ATOM 2366 O O . ALA A 1 299 ? -20.235 -9.325 10.684 1.00 85.62 299 ALA A O 1
ATOM 2367 N N . ILE A 1 300 ? -21.461 -8.928 8.832 1.00 86.81 300 ILE A N 1
ATOM 2368 C CA . ILE A 1 300 ? -22.596 -8.310 9.547 1.00 86.81 300 ILE A CA 1
ATOM 2369 C C . ILE A 1 300 ? -23.188 -9.296 10.550 1.00 86.81 300 ILE A C 1
ATOM 2371 O O . ILE A 1 300 ? -23.312 -8.975 11.731 1.00 86.81 300 ILE A O 1
ATOM 2375 N N . LEU A 1 301 ? -23.491 -10.521 10.103 1.00 85.88 301 LEU A N 1
ATOM 2376 C CA . LEU A 1 301 ? -24.069 -11.551 10.965 1.00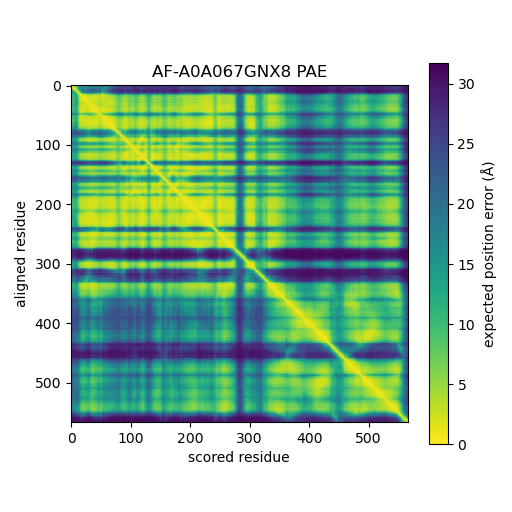 85.88 301 LEU A CA 1
ATOM 2377 C C . LEU A 1 301 ? -23.173 -11.841 12.173 1.00 85.88 301 LEU A C 1
ATOM 2379 O O . LEU A 1 301 ? -23.672 -11.976 13.289 1.00 85.88 301 LEU A O 1
ATOM 2383 N N . THR A 1 302 ? -21.849 -11.878 11.982 1.00 86.38 302 THR A N 1
ATOM 2384 C CA . THR A 1 302 ? -20.931 -12.056 13.112 1.00 86.38 302 THR A CA 1
ATOM 2385 C C . THR A 1 302 ? -20.920 -10.876 14.079 1.00 86.38 302 THR A C 1
ATOM 2387 O O . THR A 1 302 ? -20.884 -11.108 15.284 1.00 86.38 302 THR A O 1
ATOM 2390 N N . LEU A 1 303 ? -20.996 -9.624 13.613 1.00 86.62 303 LEU A N 1
ATOM 2391 C CA . LEU A 1 303 ? -21.106 -8.475 14.520 1.00 86.62 303 LEU A CA 1
ATOM 2392 C C . LEU A 1 303 ? -22.418 -8.488 15.309 1.00 86.62 303 LEU A C 1
ATOM 2394 O O . LEU A 1 303 ? -22.397 -8.245 16.520 1.00 86.62 303 LEU A O 1
ATOM 2398 N N . GLY A 1 304 ? -23.527 -8.850 14.662 1.00 83.94 304 GLY A N 1
ATOM 2399 C CA . GLY A 1 304 ? -24.812 -9.020 15.338 1.00 83.94 304 GLY A CA 1
ATOM 2400 C C . GLY A 1 304 ? -24.754 -10.100 16.426 1.00 83.94 304 GLY A C 1
ATOM 2401 O O . GLY A 1 304 ? -25.157 -9.875 17.566 1.00 83.94 304 GLY A O 1
ATOM 2402 N N . GLN A 1 305 ? -24.126 -11.246 16.140 1.00 85.56 305 GLN A N 1
ATOM 2403 C CA . GLN A 1 305 ? -23.906 -12.314 17.131 1.00 85.56 305 GLN A CA 1
ATOM 2404 C C . GLN A 1 305 ? -23.035 -11.878 18.321 1.00 85.56 305 GLN A C 1
ATOM 2406 O O . GLN A 1 305 ? -23.215 -12.378 19.432 1.00 85.56 305 GLN A O 1
ATOM 2411 N N . LEU A 1 306 ? -22.115 -10.929 18.125 1.00 85.00 306 LEU A N 1
ATOM 2412 C CA . LEU A 1 306 ? -21.321 -10.334 19.208 1.00 85.00 306 LEU A CA 1
ATOM 2413 C C . LEU A 1 306 ? -22.110 -9.285 20.023 1.00 85.00 306 LEU A C 1
ATOM 2415 O O . LEU A 1 306 ? -21.659 -8.852 21.089 1.00 85.00 306 LEU A O 1
ATOM 2419 N N . GLY A 1 307 ? -23.320 -8.928 19.583 1.00 80.88 307 GLY A N 1
ATOM 2420 C CA . GLY A 1 307 ? -24.231 -8.005 20.255 1.00 80.88 307 GLY A CA 1
ATOM 2421 C C . GLY A 1 307 ? -24.152 -6.560 19.765 1.00 80.88 307 GLY A C 1
ATOM 2422 O O . GLY A 1 307 ? -24.586 -5.673 20.496 1.00 80.88 307 GLY A O 1
ATOM 2423 N N . PHE A 1 308 ? -23.611 -6.317 18.567 1.00 80.31 308 PHE A N 1
ATOM 2424 C CA . PHE A 1 308 ? -23.586 -5.004 17.910 1.00 80.31 308 PHE A CA 1
ATOM 2425 C C . PHE A 1 308 ? -24.734 -4.876 16.894 1.00 80.31 308 PHE A C 1
ATOM 2427 O O . PHE A 1 308 ? -24.498 -4.662 15.709 1.00 80.31 308 PHE A O 1
ATOM 2434 N N . ASN A 1 309 ? -25.977 -5.062 17.347 1.00 65.12 309 ASN A N 1
ATOM 2435 C CA . ASN A 1 309 ? -27.154 -5.054 16.472 1.00 65.12 309 ASN A CA 1
ATOM 2436 C C . ASN A 1 309 ? -27.548 -3.623 16.082 1.00 65.12 309 ASN A C 1
ATOM 2438 O O . ASN A 1 309 ? -27.786 -2.791 16.960 1.00 65.12 309 ASN A O 1
ATOM 2442 N N . SER A 1 310 ? -27.710 -3.360 14.784 1.00 54.38 310 SER A N 1
ATOM 2443 C CA . SER A 1 310 ? -28.420 -2.168 14.307 1.00 54.38 310 SER A CA 1
ATOM 2444 C C . SER A 1 310 ? -29.925 -2.467 14.234 1.00 54.38 310 SER A C 1
ATOM 2446 O O . SER A 1 310 ? -30.322 -3.510 13.716 1.00 54.38 310 SER A O 1
ATOM 2448 N N . GLN A 1 311 ? -30.799 -1.582 14.738 1.00 42.56 311 GLN A N 1
ATOM 2449 C CA . GLN A 1 311 ? -32.258 -1.821 14.827 1.00 42.56 311 GLN A CA 1
ATOM 2450 C C . GLN A 1 311 ? -32.936 -2.150 13.477 1.00 42.56 311 GLN A C 1
ATOM 2452 O O . GLN A 1 311 ? -34.014 -2.743 13.465 1.00 42.56 311 GLN A O 1
ATOM 2457 N N . LYS A 1 312 ? -32.302 -1.841 12.337 1.00 45.19 312 LYS A N 1
ATOM 2458 C CA . LYS A 1 312 ? -32.795 -2.167 10.983 1.00 45.19 312 LYS A CA 1
ATOM 2459 C C . LYS A 1 312 ? -32.509 -3.602 10.509 1.00 45.19 312 LYS A C 1
ATOM 2461 O O . LYS A 1 312 ? -32.958 -3.975 9.427 1.00 45.19 312 LYS A O 1
ATOM 2466 N N . GLU A 1 313 ? -31.791 -4.412 11.286 1.00 47.41 313 GLU A N 1
ATOM 2467 C CA . GLU A 1 313 ? -31.361 -5.774 10.911 1.00 47.41 313 GLU A CA 1
ATOM 2468 C C . GLU A 1 313 ? -32.330 -6.881 11.366 1.00 47.41 313 GLU A C 1
ATOM 2470 O O . GLU A 1 313 ? -32.136 -8.052 11.037 1.00 47.41 313 GLU A O 1
ATOM 2475 N N . SER A 1 314 ? -33.417 -6.524 12.058 1.00 34.47 314 SER A N 1
ATOM 2476 C CA . SER A 1 314 ? -34.456 -7.454 12.532 1.00 34.47 314 SER A CA 1
ATOM 2477 C C . SER A 1 314 ? -35.170 -8.231 11.414 1.00 34.47 314 SER A C 1
ATOM 2479 O O . SER A 1 314 ? -35.767 -9.268 11.685 1.00 34.47 314 SER A O 1
ATOM 2481 N N . ASN A 1 315 ? -35.045 -7.802 10.153 1.00 39.72 315 ASN A N 1
ATOM 2482 C CA . ASN A 1 315 ? -35.631 -8.480 8.991 1.00 39.72 315 ASN A CA 1
ATOM 2483 C C . ASN A 1 315 ? -34.739 -9.576 8.369 1.00 39.72 315 ASN A C 1
ATOM 2485 O O . ASN A 1 315 ? -35.184 -10.257 7.449 1.00 39.72 315 ASN A O 1
ATOM 2489 N N . LEU A 1 316 ? -33.497 -9.772 8.838 1.00 49.12 316 LEU A N 1
ATOM 2490 C CA . LEU A 1 316 ? -32.636 -10.893 8.407 1.00 49.12 316 LEU A CA 1
ATOM 2491 C C . LEU A 1 316 ? -32.781 -12.142 9.301 1.00 49.12 316 LEU A C 1
ATOM 2493 O O . LEU A 1 316 ? -32.081 -13.137 9.111 1.00 49.12 316 LEU A O 1
ATOM 2497 N N . GLY A 1 317 ? -33.657 -12.079 10.305 1.00 37.59 317 GLY A N 1
ATOM 2498 C CA . GLY A 1 317 ? -33.789 -13.080 11.356 1.00 37.59 317 GLY A CA 1
ATOM 2499 C C . GLY A 1 317 ? -34.964 -14.027 11.150 1.00 37.59 317 GLY A C 1
ATOM 2500 O O . GLY A 1 317 ? -35.992 -13.848 11.786 1.00 37.59 317 GLY A O 1
ATOM 2501 N N . ALA A 1 318 ? -34.789 -15.056 10.321 1.00 29.92 318 ALA A N 1
ATOM 2502 C CA . ALA A 1 318 ? -35.450 -16.357 10.484 1.00 29.92 318 ALA A CA 1
ATOM 2503 C C . ALA A 1 318 ? -34.856 -17.367 9.485 1.00 29.92 318 ALA A C 1
ATOM 2505 O O . ALA A 1 318 ? -35.302 -17.466 8.347 1.00 29.92 318 ALA A O 1
ATOM 2506 N N . GLY A 1 319 ? -33.834 -18.122 9.902 1.00 33.25 319 GLY A N 1
ATOM 2507 C CA . GLY A 1 319 ? -33.464 -19.372 9.221 1.00 33.25 319 GLY A CA 1
ATOM 2508 C C . GLY A 1 319 ? -32.302 -19.345 8.222 1.00 33.25 319 GLY A C 1
ATOM 2509 O O . GLY A 1 319 ? -32.176 -20.291 7.450 1.00 33.25 319 GLY A O 1
ATOM 2510 N N . VAL A 1 320 ? -31.423 -18.336 8.223 1.00 37.25 320 VAL A N 1
ATOM 2511 C CA . VAL A 1 320 ? -30.169 -18.429 7.449 1.00 37.25 320 VAL A CA 1
ATOM 2512 C C . VAL A 1 320 ? -29.142 -19.204 8.271 1.00 37.25 320 VAL A C 1
ATOM 2514 O O . VAL A 1 320 ? -28.502 -18.663 9.172 1.00 37.25 320 VAL A O 1
ATOM 2517 N N . GLU A 1 321 ? -29.011 -20.494 7.973 1.00 35.59 321 GLU A N 1
ATOM 2518 C CA . GLU A 1 321 ? -27.892 -21.314 8.429 1.00 35.59 321 GLU A CA 1
ATOM 2519 C C . GLU A 1 321 ? -26.591 -20.595 8.030 1.00 35.59 321 GLU A C 1
ATOM 2521 O O . GLU A 1 321 ? -26.386 -20.270 6.857 1.00 35.59 321 GLU A O 1
ATOM 2526 N N . VAL A 1 322 ? -25.741 -20.262 9.010 1.00 40.66 322 VAL A N 1
ATOM 2527 C CA . VAL A 1 322 ? -24.446 -19.602 8.776 1.00 40.66 322 VAL A CA 1
ATOM 2528 C C . VAL A 1 322 ? -23.507 -20.627 8.146 1.00 40.66 322 VAL A C 1
ATOM 2530 O O . VAL A 1 322 ? -22.606 -21.164 8.785 1.00 40.66 322 VAL A O 1
ATOM 2533 N N . VAL A 1 323 ? -23.730 -20.929 6.872 1.00 39.81 323 VAL A N 1
ATOM 2534 C CA . VAL A 1 323 ? -22.724 -21.566 6.038 1.00 39.81 323 VAL A CA 1
ATOM 2535 C C . VAL A 1 323 ? -21.713 -20.468 5.752 1.00 39.81 323 VAL A C 1
ATOM 2537 O O . VAL A 1 323 ? -21.949 -19.571 4.941 1.00 39.81 323 VAL A O 1
ATOM 2540 N N . GLY A 1 324 ? -20.618 -20.478 6.514 1.00 45.94 324 GLY A N 1
ATOM 2541 C CA . GLY A 1 324 ? -19.477 -19.625 6.231 1.00 45.94 324 GLY A CA 1
ATOM 2542 C C . GLY A 1 324 ? -19.102 -19.781 4.760 1.00 45.94 324 GLY A C 1
ATOM 2543 O O . GLY A 1 324 ? -19.047 -20.891 4.240 1.00 45.94 324 GLY A O 1
ATOM 2544 N N . ASP A 1 325 ? -18.834 -18.660 4.103 1.00 47.44 325 ASP A N 1
ATOM 2545 C CA . ASP A 1 325 ? -18.443 -18.498 2.693 1.00 47.44 325 ASP A CA 1
ATOM 2546 C C . ASP A 1 325 ? -17.111 -19.213 2.322 1.00 47.44 325 ASP A C 1
ATOM 2548 O O . ASP A 1 325 ? -16.461 -18.932 1.318 1.00 47.44 325 ASP A O 1
ATOM 2552 N N . ILE A 1 326 ? -16.661 -20.141 3.168 1.00 51.09 326 ILE A N 1
ATOM 2553 C CA . ILE A 1 326 ? -15.443 -20.928 3.046 1.00 51.09 326 ILE A CA 1
ATOM 2554 C C . ILE A 1 326 ? -15.851 -22.389 3.205 1.00 51.09 326 ILE A C 1
ATOM 2556 O O . ILE A 1 326 ? -15.850 -22.954 4.300 1.00 51.09 326 ILE A O 1
ATOM 2560 N N . CYS A 1 327 ? -16.212 -23.007 2.082 1.00 47.62 327 CYS A N 1
ATOM 2561 C CA . CYS A 1 327 ? -16.262 -24.457 2.002 1.00 47.62 327 CYS A CA 1
ATOM 2562 C C . CYS A 1 327 ? -14.826 -24.972 2.146 1.00 47.62 327 CYS A C 1
ATOM 2564 O O . CYS A 1 327 ? -13.958 -24.665 1.327 1.00 47.62 327 CYS A O 1
ATOM 2566 N N . VAL A 1 328 ? -14.558 -25.717 3.219 1.00 43.62 328 VAL A N 1
ATOM 2567 C CA . VAL A 1 328 ? -13.247 -26.321 3.487 1.00 43.62 328 VAL A CA 1
ATOM 2568 C C . VAL A 1 328 ? -12.921 -27.295 2.346 1.00 43.62 328 VAL A C 1
ATOM 2570 O O . VAL A 1 328 ? -13.400 -28.422 2.339 1.00 43.62 328 VAL A O 1
ATOM 2573 N N . GLY A 1 329 ? -12.135 -26.847 1.361 1.00 46.06 329 GLY A N 1
ATOM 2574 C CA . GLY A 1 329 ? -11.745 -27.646 0.191 1.00 46.06 329 GLY A CA 1
ATOM 2575 C C . GLY A 1 329 ? -11.693 -26.879 -1.135 1.00 46.06 329 GLY A C 1
ATOM 2576 O O . GLY A 1 329 ? -10.904 -27.250 -2.002 1.00 46.06 329 GLY A O 1
ATOM 2577 N N . GLU A 1 330 ? -12.453 -25.789 -1.290 1.00 55.69 330 GLU A N 1
ATOM 2578 C CA . GLU A 1 330 ? -12.474 -24.997 -2.529 1.00 55.69 330 GLU A CA 1
ATOM 2579 C C . GLU A 1 330 ? -11.523 -23.794 -2.455 1.00 55.69 330 GLU A C 1
ATOM 2581 O O . GLU A 1 330 ? -11.507 -23.042 -1.481 1.00 55.69 330 GLU A O 1
ATOM 2586 N N . THR A 1 331 ? -10.709 -23.593 -3.496 1.00 59.41 331 THR A N 1
ATOM 2587 C CA . THR A 1 331 ? -9.784 -22.454 -3.561 1.00 59.41 331 THR A CA 1
ATOM 2588 C C . THR A 1 331 ? -10.547 -21.161 -3.822 1.00 59.41 331 THR A C 1
ATOM 2590 O O . THR A 1 331 ? -11.112 -20.971 -4.901 1.00 59.41 331 THR A O 1
ATOM 2593 N N . ASN A 1 332 ? -10.527 -20.244 -2.858 1.00 73.88 332 ASN A N 1
ATOM 2594 C CA . ASN A 1 332 ? -11.222 -18.968 -2.968 1.00 73.88 332 ASN A CA 1
ATOM 2595 C C . ASN A 1 332 ? -10.482 -18.014 -3.929 1.00 73.88 332 ASN A C 1
ATOM 2597 O O . ASN A 1 332 ? -9.273 -17.815 -3.807 1.00 73.88 332 ASN A O 1
ATOM 2601 N N . LEU A 1 333 ? -11.198 -17.359 -4.852 1.00 82.12 333 LEU A N 1
ATOM 2602 C CA . LEU A 1 333 ? -10.619 -16.357 -5.764 1.00 82.12 333 LEU A CA 1
ATOM 2603 C C . LEU A 1 333 ? -9.924 -15.213 -5.009 1.00 82.12 333 LEU A C 1
ATOM 2605 O O . LEU A 1 333 ? -8.878 -14.728 -5.446 1.00 82.12 333 LEU A O 1
ATOM 2609 N N . LEU A 1 334 ? -10.479 -14.814 -3.860 1.00 84.25 334 LEU A N 1
ATOM 2610 C CA . LEU A 1 334 ? -9.892 -13.781 -3.007 1.00 84.25 334 LEU A CA 1
ATOM 2611 C C . LEU A 1 334 ? -8.574 -14.257 -2.373 1.00 84.25 334 LEU A C 1
ATOM 2613 O O . LEU A 1 334 ? -7.598 -13.513 -2.360 1.00 84.25 334 LEU A O 1
ATOM 2617 N N . GLU A 1 335 ? -8.512 -15.512 -1.921 1.00 85.31 335 GLU A N 1
ATOM 2618 C CA . GLU A 1 335 ? -7.289 -16.115 -1.372 1.00 85.31 335 GLU A CA 1
ATOM 2619 C C . GLU A 1 335 ? -6.186 -16.195 -2.437 1.00 85.31 335 GLU A C 1
ATOM 2621 O O . GLU A 1 335 ? -5.037 -15.841 -2.174 1.00 85.31 335 GLU A O 1
ATOM 2626 N N . ILE A 1 336 ? -6.531 -16.586 -3.670 1.00 85.19 336 ILE A N 1
ATOM 2627 C CA . ILE A 1 336 ? -5.583 -16.635 -4.794 1.00 85.19 336 ILE A CA 1
ATOM 2628 C C . ILE A 1 336 ? -5.022 -15.236 -5.094 1.00 85.19 336 ILE A C 1
ATOM 2630 O O . ILE A 1 336 ? -3.813 -15.088 -5.304 1.00 85.19 336 ILE A O 1
ATOM 2634 N N . ALA A 1 337 ? -5.874 -14.204 -5.105 1.00 86.94 337 ALA A N 1
ATOM 2635 C CA . ALA A 1 337 ? -5.447 -12.822 -5.325 1.00 86.94 337 ALA A CA 1
ATOM 2636 C C . ALA A 1 337 ? -4.469 -12.349 -4.235 1.00 86.94 337 ALA A C 1
ATOM 2638 O O . ALA A 1 337 ? -3.423 -11.774 -4.552 1.00 86.94 337 ALA A O 1
ATOM 2639 N N . VAL A 1 338 ? -4.767 -12.663 -2.972 1.00 87.12 338 VAL A N 1
ATOM 2640 C CA . VAL A 1 338 ? -3.928 -12.341 -1.809 1.00 87.12 338 VAL A CA 1
ATOM 2641 C C . VAL A 1 338 ? -2.588 -13.078 -1.877 1.00 87.12 338 VAL A C 1
ATOM 2643 O O . VAL A 1 338 ? -1.541 -12.430 -1.851 1.00 87.12 338 VAL A O 1
ATOM 2646 N N . LYS A 1 339 ? -2.586 -14.406 -2.067 1.00 86.38 339 LYS A N 1
ATOM 2647 C CA . LYS A 1 339 ? -1.359 -15.218 -2.199 1.00 86.38 339 LYS A CA 1
ATOM 2648 C C . LYS A 1 339 ? -0.455 -14.699 -3.319 1.00 86.38 339 LYS A C 1
ATOM 2650 O O . LYS A 1 339 ? 0.754 -14.545 -3.136 1.00 86.38 339 LYS A O 1
ATOM 2655 N N . LYS A 1 340 ? -1.040 -14.352 -4.470 1.00 86.50 340 LYS A N 1
ATOM 2656 C CA . LYS A 1 340 ? -0.304 -13.776 -5.602 1.00 86.50 340 LYS A CA 1
ATOM 2657 C C . LYS A 1 340 ? 0.313 -12.421 -5.253 1.00 86.50 340 LYS A C 1
ATOM 2659 O O . LYS A 1 340 ? 1.484 -12.201 -5.562 1.00 86.50 340 LYS A O 1
ATOM 2664 N N . SER A 1 341 ? -0.437 -11.540 -4.599 1.00 84.75 341 SER A N 1
ATOM 2665 C CA . SER A 1 341 ? 0.043 -10.219 -4.188 1.00 84.75 341 SER A CA 1
ATOM 2666 C C . SER A 1 341 ? 1.169 -10.308 -3.146 1.00 84.75 341 SER A C 1
ATOM 2668 O O . SER A 1 341 ? 2.215 -9.689 -3.327 1.00 84.75 341 SER A O 1
ATOM 2670 N N . ILE A 1 342 ? 1.043 -11.177 -2.138 1.00 83.50 342 ILE A N 1
ATOM 2671 C CA . ILE A 1 342 ? 2.093 -11.420 -1.133 1.00 83.50 342 ILE A CA 1
ATOM 2672 C C . ILE A 1 342 ? 3.371 -11.968 -1.784 1.00 83.50 342 ILE A C 1
ATOM 2674 O O . ILE A 1 342 ? 4.470 -11.492 -1.486 1.00 83.50 342 ILE A O 1
ATOM 2678 N N . SER A 1 343 ? 3.241 -12.929 -2.709 1.00 83.56 343 SER A N 1
ATOM 2679 C CA . SER A 1 343 ? 4.389 -13.475 -3.449 1.00 83.56 343 SER A CA 1
ATOM 2680 C C . SER A 1 343 ? 5.096 -12.408 -4.291 1.00 83.56 343 SER A C 1
ATOM 2682 O O . SER A 1 343 ? 6.324 -12.380 -4.378 1.00 83.56 343 SER A O 1
ATOM 2684 N N . ASP A 1 344 ? 4.325 -11.485 -4.872 1.00 82.31 344 ASP A N 1
ATOM 2685 C CA . ASP A 1 344 ? 4.846 -10.356 -5.628 1.00 82.31 344 ASP A CA 1
ATOM 2686 C C . ASP A 1 344 ? 5.637 -9.400 -4.719 1.00 82.31 344 ASP A C 1
ATOM 2688 O O . ASP A 1 344 ? 6.709 -8.947 -5.121 1.00 82.31 344 ASP A O 1
ATOM 2692 N N . THR A 1 345 ? 5.175 -9.148 -3.490 1.00 82.38 345 THR A N 1
ATOM 2693 C CA . THR A 1 345 ? 5.915 -8.359 -2.492 1.00 82.38 345 THR A CA 1
ATOM 2694 C C . THR A 1 345 ? 7.228 -9.025 -2.098 1.00 82.38 345 THR A C 1
ATOM 2696 O O . THR A 1 345 ? 8.258 -8.362 -2.101 1.00 82.38 345 THR A O 1
ATOM 2699 N N . GLY A 1 346 ? 7.230 -10.338 -1.838 1.00 81.06 346 GLY A N 1
ATOM 2700 C CA . GLY A 1 346 ? 8.460 -11.068 -1.499 1.00 81.06 346 GLY A CA 1
ATOM 2701 C C . GLY A 1 346 ? 9.524 -10.972 -2.601 1.00 81.06 346 GLY A C 1
ATOM 2702 O O . GLY A 1 346 ? 10.715 -10.849 -2.326 1.00 81.06 346 GLY A O 1
ATOM 2703 N N . ARG A 1 347 ? 9.101 -10.926 -3.872 1.00 80.06 347 ARG A N 1
ATOM 2704 C CA . ARG A 1 347 ? 10.010 -10.680 -5.006 1.00 80.06 347 ARG A CA 1
ATOM 2705 C C . ARG A 1 347 ? 10.558 -9.254 -5.030 1.00 80.06 347 ARG A C 1
ATOM 2707 O O . ARG A 1 347 ? 11.714 -9.073 -5.401 1.00 80.06 347 ARG A O 1
ATOM 2714 N N . VAL A 1 348 ? 9.747 -8.259 -4.668 1.00 82.00 348 VAL A N 1
ATOM 2715 C CA . VAL A 1 348 ? 10.190 -6.860 -4.545 1.00 82.00 348 VAL A CA 1
ATOM 2716 C C . VAL A 1 348 ? 11.189 -6.713 -3.401 1.00 82.00 348 VAL A C 1
ATOM 2718 O O . VAL A 1 348 ? 12.233 -6.105 -3.596 1.00 82.00 348 VAL A O 1
ATOM 2721 N N . GLU A 1 349 ? 10.917 -7.308 -2.241 1.00 82.44 349 GLU A N 1
ATOM 2722 C CA . GLU A 1 349 ? 11.821 -7.298 -1.085 1.00 82.44 349 GLU A CA 1
ATOM 2723 C C . GLU A 1 349 ? 13.165 -7.962 -1.424 1.00 82.44 349 GLU A C 1
ATOM 2725 O O . GLU A 1 349 ? 14.221 -7.389 -1.157 1.00 82.44 349 GLU A O 1
ATOM 2730 N N . ALA A 1 350 ? 13.145 -9.113 -2.106 1.00 81.12 350 ALA A N 1
ATOM 2731 C CA . ALA A 1 350 ? 14.358 -9.775 -2.586 1.00 81.12 350 ALA A CA 1
ATOM 2732 C C . ALA A 1 350 ? 15.134 -8.914 -3.601 1.00 81.12 350 ALA A C 1
ATOM 2734 O O . ALA A 1 350 ? 16.355 -8.788 -3.510 1.00 81.12 350 ALA A O 1
ATOM 2735 N N . ALA A 1 351 ? 14.442 -8.272 -4.547 1.00 79.75 351 ALA A N 1
ATOM 2736 C CA . ALA A 1 351 ? 15.069 -7.344 -5.486 1.00 79.75 351 ALA A CA 1
ATOM 2737 C C . ALA A 1 351 ? 15.665 -6.125 -4.764 1.00 79.75 351 ALA A C 1
ATOM 2739 O O . ALA A 1 351 ? 16.792 -5.725 -5.054 1.00 79.75 351 ALA A O 1
ATOM 2740 N N . GLN A 1 352 ? 14.966 -5.571 -3.776 1.00 82.00 352 GLN A N 1
ATOM 2741 C CA . GLN A 1 352 ? 15.460 -4.459 -2.972 1.00 82.00 352 GLN A CA 1
ATOM 2742 C C . GLN A 1 352 ? 16.680 -4.859 -2.135 1.00 82.00 352 GLN A C 1
ATOM 2744 O O . GLN A 1 352 ? 17.608 -4.064 -2.001 1.00 82.00 352 GLN A O 1
ATOM 2749 N N . ALA A 1 353 ? 16.736 -6.096 -1.636 1.00 79.62 353 ALA A N 1
ATOM 2750 C CA . ALA A 1 353 ? 17.915 -6.619 -0.954 1.00 79.62 353 ALA A CA 1
ATOM 2751 C C . ALA A 1 353 ? 19.142 -6.642 -1.881 1.00 79.62 353 ALA A C 1
ATOM 2753 O O . ALA A 1 353 ? 20.216 -6.215 -1.464 1.00 79.62 353 ALA A O 1
ATOM 2754 N N . THR A 1 354 ? 18.987 -7.030 -3.156 1.00 78.12 354 THR A N 1
ATOM 2755 C CA . THR A 1 354 ? 20.095 -6.942 -4.133 1.00 78.12 354 THR A CA 1
ATOM 2756 C C . THR A 1 354 ? 20.522 -5.501 -4.404 1.00 78.12 354 THR A C 1
ATOM 2758 O O . THR A 1 354 ? 21.708 -5.226 -4.531 1.00 78.12 354 THR A O 1
ATOM 2761 N N . VAL A 1 355 ? 19.578 -4.555 -4.434 1.00 77.56 355 VAL A N 1
ATOM 2762 C CA . VAL A 1 355 ? 19.898 -3.128 -4.580 1.00 77.56 355 VAL A CA 1
ATOM 2763 C C . VAL A 1 355 ? 20.698 -2.642 -3.374 1.00 77.56 355 VAL A C 1
ATOM 2765 O O . VAL A 1 355 ? 21.718 -1.987 -3.551 1.00 77.56 355 VAL A O 1
ATOM 2768 N N . ASN A 1 356 ? 20.280 -3.000 -2.159 1.00 75.69 356 ASN A N 1
ATOM 2769 C CA . ASN A 1 356 ? 20.979 -2.618 -0.935 1.00 75.69 356 ASN A CA 1
ATOM 2770 C C . ASN A 1 356 ? 22.384 -3.237 -0.849 1.00 75.69 356 ASN A C 1
ATOM 2772 O O . ASN A 1 356 ? 23.288 -2.575 -0.360 1.00 75.69 356 ASN A O 1
ATOM 2776 N N . GLN A 1 357 ? 22.593 -4.454 -1.365 1.00 72.56 357 GLN A N 1
ATOM 2777 C CA . GLN A 1 357 ? 23.928 -5.066 -1.453 1.00 72.56 357 GLN A CA 1
ATOM 2778 C C . GLN A 1 357 ? 24.881 -4.305 -2.383 1.00 72.56 357 GLN A C 1
ATOM 2780 O O . GLN A 1 357 ? 26.089 -4.332 -2.169 1.00 72.56 357 GLN A O 1
ATOM 2785 N N . VAL A 1 358 ? 24.353 -3.653 -3.423 1.00 70.00 358 VAL A N 1
ATOM 2786 C CA . VAL A 1 358 ? 25.160 -2.933 -4.422 1.00 70.00 358 VAL A CA 1
ATOM 2787 C C . VAL A 1 358 ? 25.269 -1.435 -4.116 1.00 70.00 358 VAL A C 1
ATOM 2789 O O . VAL A 1 358 ? 26.026 -0.717 -4.766 1.00 70.00 35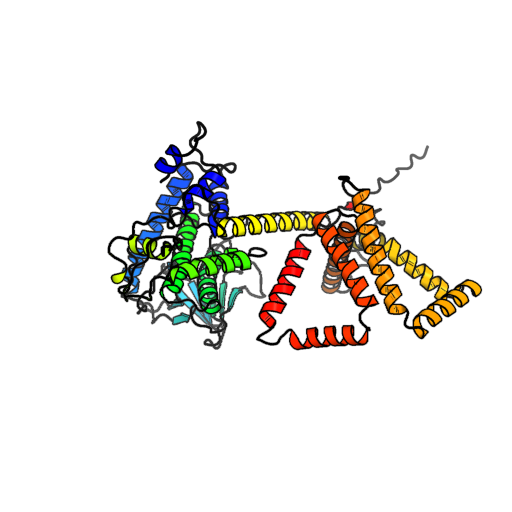8 VAL A O 1
ATOM 2792 N N . LYS A 1 359 ? 24.558 -0.938 -3.100 1.00 71.50 359 LYS A N 1
ATOM 2793 C CA . LYS A 1 359 ? 24.773 0.414 -2.588 1.00 71.50 359 LYS A CA 1
ATOM 2794 C C . LYS A 1 359 ? 26.135 0.471 -1.901 1.00 71.50 359 LYS A C 1
ATOM 2796 O O . LYS A 1 359 ? 26.302 -0.032 -0.797 1.00 71.50 359 LYS A O 1
ATOM 2801 N N . VAL A 1 360 ? 27.103 1.080 -2.578 1.00 70.88 360 VAL A N 1
ATOM 2802 C CA . VAL A 1 360 ? 28.431 1.362 -2.030 1.00 70.88 360 VAL A CA 1
ATOM 2803 C C . VAL A 1 360 ? 28.455 2.813 -1.557 1.00 70.88 360 VAL A C 1
ATOM 2805 O O . VAL A 1 360 ? 27.936 3.696 -2.244 1.00 70.88 360 VAL A O 1
ATOM 2808 N N . GLU A 1 361 ? 29.022 3.047 -0.377 1.00 68.25 361 GLU A N 1
ATOM 2809 C CA . GLU A 1 361 ? 29.276 4.387 0.159 1.00 68.25 361 GLU A CA 1
ATOM 2810 C C . GLU A 1 361 ? 30.600 4.923 -0.411 1.00 68.25 361 GLU A C 1
ATOM 2812 O O . GLU A 1 361 ? 31.593 4.190 -0.497 1.00 68.25 361 GLU A O 1
ATOM 2817 N N . GLY A 1 362 ? 30.611 6.189 -0.835 1.00 69.62 362 GLY A N 1
ATOM 2818 C CA . GLY A 1 362 ? 31.770 6.859 -1.415 1.00 69.62 362 GLY A CA 1
ATOM 2819 C C . GLY A 1 362 ? 31.552 7.299 -2.865 1.00 69.62 362 GLY A C 1
ATOM 2820 O O . GLY A 1 362 ? 31.125 6.539 -3.736 1.00 69.62 362 GLY A O 1
ATOM 2821 N N . ILE A 1 363 ? 31.913 8.546 -3.157 1.00 69.94 363 ILE A N 1
ATOM 2822 C CA . ILE A 1 363 ? 31.764 9.136 -4.496 1.00 69.94 363 ILE A CA 1
ATOM 2823 C C . ILE A 1 363 ? 32.717 8.477 -5.493 1.00 69.94 363 ILE A C 1
ATOM 2825 O O . ILE A 1 363 ? 32.302 8.119 -6.593 1.00 69.94 363 ILE A O 1
ATOM 2829 N N . ASP A 1 364 ? 33.974 8.260 -5.105 1.00 68.62 364 ASP A N 1
ATOM 2830 C CA . ASP A 1 364 ? 34.995 7.702 -5.998 1.00 68.62 364 ASP A CA 1
ATOM 2831 C C . ASP A 1 364 ? 34.704 6.243 -6.378 1.00 68.62 364 ASP A C 1
ATOM 2833 O O . ASP A 1 364 ? 34.952 5.826 -7.512 1.00 68.62 364 ASP A O 1
ATOM 2837 N N . THR A 1 365 ? 34.124 5.465 -5.457 1.00 73.38 365 THR A N 1
ATOM 2838 C CA . THR A 1 365 ? 33.707 4.078 -5.709 1.00 73.38 365 THR A CA 1
ATOM 2839 C C . THR A 1 365 ? 32.488 4.042 -6.627 1.00 73.38 365 THR A C 1
ATOM 2841 O O . THR A 1 365 ? 32.507 3.332 -7.633 1.00 73.38 365 THR A O 1
ATOM 2844 N N . ASN A 1 366 ? 31.469 4.862 -6.355 1.00 77.12 366 ASN A N 1
ATOM 2845 C CA . ASN A 1 366 ? 30.291 4.993 -7.211 1.00 77.12 366 ASN A CA 1
ATOM 2846 C C . ASN A 1 366 ? 30.650 5.506 -8.617 1.00 77.12 366 ASN A C 1
ATOM 2848 O O . ASN A 1 366 ? 30.108 5.016 -9.610 1.00 77.12 366 ASN A O 1
ATOM 2852 N N . LEU A 1 367 ? 31.608 6.424 -8.742 1.00 76.19 367 LEU A N 1
ATOM 2853 C CA . LEU A 1 367 ? 32.075 6.925 -10.034 1.00 76.19 367 LEU A CA 1
ATOM 2854 C C . LEU A 1 367 ? 32.883 5.870 -10.804 1.00 76.19 367 LEU A C 1
ATOM 2856 O O . LEU A 1 367 ? 32.734 5.754 -12.023 1.00 76.19 367 LEU A O 1
ATOM 2860 N N . ALA A 1 368 ? 33.682 5.053 -10.113 1.00 76.19 368 ALA A N 1
ATOM 2861 C CA . ALA A 1 368 ? 34.363 3.912 -10.722 1.00 76.19 368 ALA A CA 1
ATOM 2862 C C . ALA A 1 368 ? 33.365 2.866 -11.254 1.00 76.19 368 ALA A C 1
ATOM 2864 O O . ALA A 1 368 ? 33.504 2.420 -12.393 1.00 76.19 368 ALA A O 1
ATOM 2865 N N . VAL A 1 369 ? 32.321 2.538 -10.478 1.00 76.88 369 VAL A N 1
ATOM 2866 C CA . VAL A 1 369 ? 31.214 1.660 -10.910 1.00 76.88 369 VAL A CA 1
ATOM 2867 C C . VAL A 1 369 ? 30.538 2.226 -12.160 1.00 76.88 369 VAL A C 1
ATOM 2869 O O . VAL A 1 369 ? 30.359 1.508 -13.144 1.00 76.88 369 VAL A O 1
ATOM 2872 N N . MET A 1 370 ? 30.203 3.518 -12.146 1.00 80.06 370 MET A N 1
ATOM 2873 C CA . MET A 1 370 ? 29.538 4.190 -13.262 1.00 80.06 370 MET A CA 1
ATOM 2874 C C . MET A 1 370 ? 30.385 4.144 -14.534 1.00 80.06 370 MET A C 1
ATOM 2876 O O . MET A 1 370 ? 29.880 3.817 -15.607 1.00 80.06 370 MET A O 1
ATOM 2880 N N . LYS A 1 371 ? 31.685 4.441 -14.416 1.00 78.25 371 LYS A N 1
ATOM 2881 C CA . LYS A 1 371 ? 32.628 4.428 -15.539 1.00 78.25 371 LYS A CA 1
ATOM 2882 C C . LYS A 1 371 ? 32.759 3.037 -16.156 1.00 78.25 371 LYS A C 1
ATOM 2884 O O . LYS A 1 371 ? 32.810 2.932 -17.378 1.00 78.25 371 LYS A O 1
ATOM 2889 N N . GLU A 1 372 ? 32.784 1.993 -15.333 1.00 80.00 372 GLU A N 1
ATOM 2890 C CA . GLU A 1 372 ? 32.841 0.605 -15.795 1.00 80.00 372 GLU A CA 1
ATOM 2891 C C . GLU A 1 372 ? 31.532 0.184 -16.483 1.00 80.00 372 GLU A C 1
ATOM 2893 O O . GLU A 1 372 ? 31.547 -0.408 -17.561 1.00 80.00 372 GLU A O 1
ATOM 2898 N N . LEU A 1 373 ? 30.375 0.547 -15.915 1.00 78.62 373 LEU A N 1
ATOM 2899 C CA . LEU A 1 373 ? 29.062 0.263 -16.509 1.00 78.62 373 LEU A CA 1
ATOM 2900 C C . LEU A 1 373 ? 28.846 0.993 -17.838 1.00 78.62 373 LEU A C 1
ATOM 2902 O O . LEU A 1 373 ? 28.278 0.427 -18.771 1.00 78.62 373 LEU A O 1
ATOM 2906 N N . LEU A 1 374 ? 29.312 2.238 -17.933 1.00 79.75 374 LEU A N 1
ATOM 2907 C CA . LEU A 1 374 ? 29.234 3.050 -19.143 1.00 79.75 374 LEU A CA 1
ATOM 2908 C C . LEU A 1 374 ? 30.413 2.825 -20.091 1.00 79.75 374 LEU A C 1
ATOM 2910 O O . LEU A 1 374 ? 30.440 3.460 -21.141 1.00 79.75 374 LEU A O 1
ATOM 2914 N N . PHE A 1 375 ? 31.359 1.932 -19.784 1.00 77.94 375 PHE A N 1
ATOM 2915 C CA . PHE A 1 375 ? 32.584 1.756 -20.570 1.00 77.94 375 PHE A CA 1
ATOM 2916 C C . PHE A 1 375 ? 32.299 1.569 -22.064 1.00 77.94 375 PHE A C 1
ATOM 2918 O O . PHE A 1 375 ? 32.904 2.233 -22.905 1.00 77.94 375 PHE A O 1
ATOM 2925 N N . HIS A 1 376 ? 31.317 0.728 -22.397 1.00 73.81 376 HIS A N 1
ATOM 2926 C CA . HIS A 1 376 ? 30.933 0.475 -23.784 1.00 73.81 376 HIS A CA 1
ATOM 2927 C C . HIS A 1 376 ? 30.328 1.715 -24.467 1.00 73.81 376 HIS A C 1
ATOM 2929 O O . HIS A 1 376 ? 30.644 2.006 -25.618 1.00 73.81 376 HIS A O 1
ATOM 2935 N N . HIS A 1 377 ? 29.516 2.498 -23.751 1.00 76.62 377 HIS A N 1
ATOM 2936 C CA . HIS A 1 377 ? 28.952 3.749 -24.267 1.00 76.62 377 HIS A CA 1
ATOM 2937 C C . HIS A 1 377 ? 30.014 4.841 -24.419 1.00 76.62 377 HIS A C 1
ATOM 2939 O O . HIS A 1 377 ? 30.012 5.558 -25.415 1.00 76.62 377 HIS A O 1
ATOM 2945 N N . ILE A 1 378 ? 30.952 4.931 -23.475 1.00 79.00 378 ILE A N 1
ATOM 2946 C CA . ILE A 1 378 ? 32.088 5.855 -23.527 1.00 79.00 378 ILE A CA 1
ATOM 2947 C C . ILE A 1 378 ? 32.996 5.502 -24.710 1.00 79.00 378 ILE A C 1
ATOM 2949 O O . ILE A 1 378 ? 33.461 6.401 -25.402 1.00 79.00 378 ILE A O 1
ATOM 2953 N N . ALA A 1 379 ? 33.224 4.215 -24.984 1.00 80.81 379 ALA A N 1
ATOM 2954 C CA . ALA A 1 379 ? 33.986 3.782 -26.152 1.00 80.81 379 ALA A CA 1
ATOM 2955 C C . ALA A 1 379 ? 33.315 4.223 -27.465 1.00 80.81 379 ALA A C 1
ATOM 2957 O O . ALA A 1 379 ? 33.977 4.802 -28.322 1.00 80.81 379 ALA A O 1
ATOM 2958 N N . ILE A 1 380 ? 31.996 4.034 -27.597 1.00 81.12 380 ILE A N 1
ATOM 2959 C CA . ILE A 1 380 ? 31.230 4.509 -28.764 1.00 81.12 380 ILE A CA 1
ATOM 2960 C C . ILE A 1 380 ? 31.291 6.040 -28.878 1.00 81.12 380 ILE A C 1
ATOM 2962 O O . ILE A 1 380 ? 31.523 6.559 -29.966 1.00 81.12 380 ILE A O 1
ATOM 2966 N N . ALA A 1 381 ? 31.125 6.765 -27.768 1.00 82.75 381 ALA A N 1
ATOM 2967 C CA . ALA A 1 381 ? 31.192 8.224 -27.750 1.00 82.75 381 ALA A CA 1
ATOM 2968 C C . ALA A 1 381 ? 32.562 8.738 -28.213 1.00 82.75 381 ALA A C 1
ATOM 2970 O O . ALA A 1 381 ? 32.611 9.642 -29.038 1.00 82.75 381 ALA A O 1
ATOM 2971 N N . ARG A 1 382 ? 33.659 8.104 -27.779 1.00 84.44 382 ARG A N 1
ATOM 2972 C CA . ARG A 1 382 ? 35.010 8.428 -28.263 1.00 84.44 382 ARG A CA 1
ATOM 2973 C C . ARG A 1 382 ? 35.180 8.169 -29.753 1.00 84.44 382 ARG A C 1
ATOM 2975 O O . ARG A 1 382 ? 35.863 8.932 -30.415 1.00 84.44 382 ARG A O 1
ATOM 2982 N N . HIS A 1 383 ? 34.564 7.121 -30.302 1.00 82.31 383 HIS A N 1
ATOM 2983 C CA . HIS A 1 383 ? 34.588 6.906 -31.751 1.00 82.31 383 HIS A CA 1
ATOM 2984 C C . HIS A 1 383 ? 33.834 8.006 -32.508 1.00 82.31 383 HIS A C 1
ATOM 2986 O O . HIS A 1 383 ? 34.292 8.440 -33.559 1.00 82.31 383 HIS A O 1
ATOM 2992 N N . ILE A 1 384 ? 32.706 8.485 -31.978 1.00 83.94 384 ILE A N 1
ATOM 2993 C CA . ILE A 1 384 ? 31.977 9.621 -32.561 1.00 83.94 384 ILE A CA 1
ATOM 2994 C C . ILE A 1 384 ? 32.812 10.902 -32.454 1.00 83.94 384 ILE A C 1
ATOM 2996 O O . ILE A 1 384 ? 32.896 11.650 -33.423 1.00 83.94 384 ILE A O 1
ATOM 3000 N N . GLU A 1 385 ? 33.455 11.127 -31.309 1.00 86.06 385 GLU A N 1
ATOM 3001 C CA . GLU A 1 385 ? 34.367 12.249 -31.084 1.00 86.06 385 GLU A CA 1
ATOM 3002 C C . GLU A 1 385 ? 35.560 12.202 -32.044 1.00 86.06 385 GLU A C 1
ATOM 3004 O O . GLU A 1 385 ? 35.867 13.217 -32.651 1.00 86.06 385 GLU A O 1
ATOM 3009 N N . HIS A 1 386 ? 36.139 11.023 -32.292 1.00 86.06 386 HIS A N 1
ATOM 3010 C CA . HIS A 1 386 ? 37.188 10.799 -33.297 1.00 86.06 386 HIS A CA 1
ATOM 3011 C C . HIS A 1 386 ? 36.729 11.153 -34.717 1.00 86.06 386 HIS A C 1
ATOM 3013 O O . HIS A 1 386 ? 37.459 11.756 -35.501 1.00 86.06 386 HIS A O 1
ATOM 3019 N N . PHE A 1 387 ? 35.493 10.796 -35.079 1.00 86.31 387 PHE A N 1
ATOM 3020 C CA . PHE A 1 387 ? 34.940 11.210 -36.369 1.00 86.31 387 PHE A CA 1
ATOM 3021 C C . PHE A 1 387 ? 34.683 12.722 -36.419 1.00 86.31 387 PHE A C 1
ATOM 3023 O O . PHE A 1 387 ? 34.876 13.330 -37.472 1.00 86.31 387 PHE A O 1
ATOM 3030 N N . ALA A 1 388 ? 34.289 13.333 -35.301 1.00 85.81 388 ALA A N 1
ATOM 3031 C CA . ALA A 1 388 ? 34.049 14.769 -35.188 1.00 85.81 388 ALA A CA 1
ATOM 3032 C C . ALA A 1 388 ? 35.338 15.604 -35.094 1.00 85.81 388 ALA A C 1
ATOM 3034 O O . ALA A 1 388 ? 35.317 16.763 -35.500 1.00 85.81 388 ALA A O 1
ATOM 3035 N N . SER A 1 389 ? 36.446 15.038 -34.604 1.00 87.12 389 SER A N 1
ATOM 3036 C CA . SER A 1 389 ? 37.760 15.690 -34.523 1.00 87.12 389 SER A CA 1
ATOM 3037 C C . SER A 1 389 ? 38.487 15.734 -35.869 1.00 87.12 389 SER A C 1
ATOM 3039 O O . SER A 1 389 ? 39.491 16.429 -35.994 1.00 87.12 389 SER A O 1
ATOM 3041 N N . TRP A 1 390 ? 37.959 15.046 -36.892 1.00 88.31 390 TRP A N 1
ATOM 3042 C CA . TRP A 1 390 ? 38.522 14.978 -38.248 1.00 88.31 390 TRP A CA 1
ATOM 3043 C C . TRP A 1 390 ? 39.959 14.439 -38.313 1.00 88.31 390 TRP A C 1
ATOM 3045 O O . TRP A 1 390 ? 40.655 14.666 -39.302 1.00 88.31 390 TRP A O 1
ATOM 3055 N N . GLU A 1 391 ? 40.389 13.673 -37.307 1.00 85.25 391 GLU A N 1
ATOM 3056 C CA . GLU A 1 391 ? 41.720 13.052 -37.275 1.00 85.25 391 GLU A CA 1
ATOM 3057 C C . GLU A 1 391 ? 41.969 12.142 -38.490 1.00 85.25 391 GLU A C 1
ATOM 3059 O O . GLU A 1 391 ? 43.055 12.157 -39.063 1.00 85.25 391 GLU A O 1
ATOM 3064 N N . ASP A 1 392 ? 40.937 11.410 -38.933 1.00 85.81 392 ASP A N 1
ATOM 3065 C CA . ASP A 1 392 ? 40.935 10.628 -40.175 1.00 85.81 392 ASP A CA 1
ATOM 3066 C C . ASP A 1 392 ? 39.951 11.239 -41.198 1.00 85.81 392 ASP A C 1
ATOM 3068 O O . ASP A 1 392 ? 38.782 10.829 -41.256 1.00 85.81 392 ASP A O 1
ATOM 3072 N N . PRO A 1 393 ? 40.385 12.168 -42.071 1.00 87.19 393 PRO A N 1
ATOM 3073 C CA . PRO A 1 393 ? 39.479 12.943 -42.923 1.00 87.19 393 PRO A CA 1
ATOM 3074 C C . PRO A 1 393 ? 38.648 12.071 -43.876 1.00 87.19 393 PRO A C 1
ATOM 3076 O O . PRO A 1 393 ? 37.471 12.345 -44.116 1.00 87.19 393 PRO A O 1
ATOM 3079 N N . PHE A 1 394 ? 39.207 10.969 -44.385 1.00 88.25 394 PHE A N 1
ATOM 3080 C CA . PHE A 1 394 ? 38.467 10.042 -45.246 1.00 88.25 394 PHE A CA 1
ATOM 3081 C C . PHE A 1 394 ? 37.343 9.302 -44.497 1.00 88.25 394 PHE A C 1
ATOM 3083 O O . PHE A 1 394 ? 36.242 9.141 -45.019 1.00 88.25 394 PHE A O 1
ATOM 3090 N N . LYS A 1 395 ? 37.573 8.868 -43.252 1.00 86.00 395 LYS A N 1
ATOM 3091 C CA . LYS A 1 395 ? 36.539 8.160 -42.481 1.00 86.00 395 LYS A CA 1
ATOM 3092 C C . LYS A 1 395 ? 35.462 9.122 -41.980 1.00 86.00 395 LYS A C 1
ATOM 3094 O O . LYS A 1 395 ? 34.281 8.784 -42.039 1.00 86.00 395 LYS A O 1
ATOM 3099 N N . SER A 1 396 ? 35.852 10.322 -41.551 1.00 91.56 396 SER A N 1
ATOM 3100 C CA . SER A 1 396 ? 34.922 11.372 -41.120 1.00 91.56 396 SER A CA 1
ATOM 3101 C C . SER A 1 396 ? 34.016 11.849 -42.256 1.00 91.56 396 SER A C 1
ATOM 3103 O O . SER A 1 396 ? 32.808 11.971 -42.058 1.00 91.56 396 SER A O 1
ATOM 3105 N N . THR A 1 397 ? 34.552 12.034 -43.469 1.00 89.19 397 THR A N 1
ATOM 3106 C CA . THR A 1 397 ? 33.736 12.377 -44.652 1.00 89.19 397 THR A CA 1
ATOM 3107 C C . THR A 1 397 ? 32.745 11.273 -45.009 1.00 89.19 397 THR A C 1
ATOM 3109 O O . THR A 1 397 ? 31.575 11.568 -45.250 1.00 89.19 397 THR A O 1
ATOM 3112 N N . MET A 1 398 ? 33.167 10.004 -44.989 1.00 89.69 398 MET A N 1
ATOM 3113 C CA . MET A 1 398 ? 32.269 8.865 -45.215 1.00 89.69 398 MET A CA 1
ATOM 3114 C C . MET A 1 398 ? 31.160 8.787 -44.159 1.00 89.69 398 MET A C 1
ATOM 3116 O O . MET A 1 398 ? 29.991 8.612 -44.504 1.00 89.69 398 MET A O 1
ATOM 3120 N N . PHE A 1 399 ? 31.499 8.966 -42.879 1.00 89.12 399 PHE A N 1
ATOM 3121 C CA . PHE A 1 399 ? 30.529 8.991 -41.784 1.00 89.12 399 PHE A CA 1
ATOM 3122 C C . PHE A 1 399 ? 29.525 10.143 -41.934 1.00 89.12 399 PHE A C 1
ATOM 3124 O O . PHE A 1 399 ? 28.315 9.935 -41.807 1.00 89.12 399 PHE A O 1
ATOM 3131 N N . LEU A 1 400 ? 30.000 11.345 -42.268 1.00 90.81 400 LEU A N 1
ATOM 3132 C CA . LEU A 1 400 ? 29.153 12.516 -42.483 1.00 90.81 400 LEU A CA 1
ATOM 3133 C C . LEU A 1 400 ? 28.215 12.329 -43.682 1.00 90.81 400 LEU A C 1
ATOM 3135 O O . LEU A 1 400 ? 27.020 12.597 -43.578 1.00 90.81 400 LEU A O 1
ATOM 3139 N N . MET A 1 401 ? 28.722 11.824 -44.809 1.00 90.94 401 MET A N 1
ATOM 3140 C CA . MET A 1 401 ? 27.903 11.557 -45.996 1.00 90.94 401 MET A CA 1
ATOM 3141 C C . MET A 1 401 ? 26.827 10.504 -45.714 1.00 90.94 401 MET A C 1
ATOM 3143 O O . MET A 1 401 ? 25.661 10.701 -46.058 1.00 90.94 401 MET A O 1
ATOM 3147 N N . LEU A 1 402 ? 27.189 9.410 -45.035 1.00 89.00 402 LEU A N 1
ATOM 3148 C CA . LEU A 1 402 ? 26.258 8.337 -44.687 1.00 89.00 402 LEU A CA 1
ATOM 3149 C C . LEU A 1 402 ? 25.165 8.821 -43.723 1.00 89.00 402 LEU A C 1
ATOM 3151 O O . LEU A 1 402 ? 23.982 8.569 -43.950 1.00 89.00 402 LEU A O 1
ATOM 3155 N N . THR A 1 403 ? 25.540 9.547 -42.668 1.00 86.25 403 THR A N 1
ATOM 3156 C CA . THR A 1 403 ? 24.578 10.098 -41.697 1.00 86.25 403 THR A CA 1
ATOM 3157 C C . THR A 1 403 ? 23.658 11.132 -42.341 1.00 86.25 403 THR A C 1
ATOM 3159 O O . THR A 1 403 ? 22.444 11.078 -42.140 1.00 86.25 403 THR A O 1
ATOM 3162 N N . THR A 1 404 ? 24.191 12.001 -43.200 1.00 87.69 404 THR A N 1
ATOM 3163 C CA . THR A 1 404 ? 23.399 12.984 -43.955 1.00 87.69 404 THR A CA 1
ATOM 3164 C C . THR A 1 404 ? 22.400 12.299 -44.892 1.00 87.69 404 THR A C 1
ATOM 3166 O O . THR A 1 404 ? 21.232 12.684 -44.935 1.00 87.69 404 THR A O 1
ATOM 3169 N N . LEU A 1 405 ? 22.804 11.227 -45.582 1.00 89.38 405 LEU A N 1
ATOM 3170 C CA . LEU A 1 405 ? 21.916 10.442 -46.446 1.00 89.38 405 LEU A CA 1
ATOM 3171 C C . LEU A 1 405 ? 20.789 9.766 -45.650 1.00 89.38 405 LEU A C 1
ATOM 3173 O O . LEU A 1 405 ? 19.635 9.773 -46.085 1.00 89.38 405 LEU A O 1
ATOM 3177 N N . VAL A 1 406 ? 21.096 9.224 -44.467 1.00 87.62 406 VAL A N 1
ATOM 3178 C CA . VAL A 1 406 ? 20.098 8.633 -43.558 1.00 87.62 406 VAL A CA 1
ATOM 3179 C C . VAL A 1 406 ? 19.070 9.673 -43.098 1.00 87.62 406 VAL A C 1
ATOM 3181 O O . VAL A 1 406 ? 17.875 9.363 -43.039 1.00 87.62 406 VAL A O 1
ATOM 3184 N N . ILE A 1 407 ? 19.508 10.902 -42.805 1.00 87.06 407 ILE A N 1
ATOM 3185 C CA . ILE A 1 407 ? 18.633 12.004 -42.383 1.00 87.06 407 ILE A CA 1
ATOM 3186 C C . ILE A 1 407 ? 17.741 12.461 -43.544 1.00 87.06 407 ILE A C 1
ATOM 3188 O O . ILE A 1 407 ? 16.518 12.466 -43.403 1.00 87.06 407 ILE A O 1
ATOM 3192 N N . LEU A 1 408 ? 18.329 12.775 -44.703 1.00 84.50 408 LEU A N 1
ATOM 3193 C CA . LEU A 1 408 ? 17.605 13.282 -45.877 1.00 84.50 408 LEU A CA 1
ATOM 3194 C C . LEU A 1 408 ? 16.541 12.303 -46.381 1.00 84.50 408 LEU A C 1
ATOM 3196 O O . LEU A 1 408 ? 15.453 12.708 -46.781 1.00 84.50 408 LEU A O 1
ATOM 3200 N N . ARG A 1 409 ? 16.830 10.999 -46.330 1.00 85.50 409 ARG A N 1
ATOM 3201 C CA . ARG A 1 409 ? 15.913 9.949 -46.794 1.00 85.50 409 ARG A CA 1
ATOM 3202 C C . ARG A 1 409 ? 14.866 9.547 -45.747 1.00 85.50 409 ARG A C 1
ATOM 3204 O O . ARG A 1 409 ? 14.056 8.656 -46.000 1.00 85.50 409 ARG A O 1
ATOM 3211 N N . GLY A 1 410 ? 14.890 10.160 -44.559 1.00 81.69 410 GLY A N 1
ATOM 3212 C CA . GLY A 1 410 ? 13.973 9.850 -43.459 1.00 81.69 410 GLY A CA 1
ATOM 3213 C C . GLY A 1 410 ? 14.160 8.443 -42.880 1.00 81.69 410 GLY A C 1
ATOM 3214 O O . GLY A 1 410 ? 13.238 7.885 -42.282 1.00 81.69 410 GLY A O 1
ATOM 3215 N N . TRP A 1 411 ? 15.341 7.843 -43.052 1.00 86.25 411 TRP A N 1
ATOM 3216 C CA . TRP A 1 411 ? 15.625 6.468 -42.627 1.00 86.25 411 TRP A CA 1
ATOM 3217 C C . TRP A 1 411 ? 15.845 6.316 -41.122 1.00 86.25 411 TRP A C 1
ATOM 3219 O O . TRP A 1 411 ? 15.904 5.193 -40.624 1.00 86.25 411 TRP A O 1
ATOM 3229 N N . ILE A 1 412 ? 15.872 7.426 -40.383 1.00 82.88 412 ILE A N 1
ATOM 3230 C CA . ILE A 1 412 ? 15.997 7.476 -38.918 1.00 82.88 412 ILE A CA 1
ATOM 3231 C C . ILE A 1 412 ? 15.016 6.508 -38.232 1.00 82.88 412 ILE A C 1
ATOM 3233 O O . ILE A 1 412 ? 15.388 5.821 -37.282 1.00 82.88 412 ILE A O 1
ATOM 3237 N N . ARG A 1 413 ? 13.786 6.374 -38.752 1.00 84.12 413 ARG A N 1
ATOM 3238 C CA . ARG A 1 413 ? 12.779 5.438 -38.219 1.00 84.12 413 ARG A CA 1
ATOM 3239 C C . ARG A 1 413 ? 13.209 3.967 -38.294 1.00 84.12 413 ARG A C 1
ATOM 3241 O O . ARG A 1 413 ? 12.956 3.208 -37.363 1.00 84.12 413 ARG A O 1
ATOM 3248 N N . TYR A 1 414 ? 13.882 3.574 -39.375 1.00 87.12 414 TYR A N 1
ATOM 3249 C CA . TYR A 1 414 ? 14.376 2.210 -39.571 1.00 87.12 414 TYR A CA 1
ATOM 3250 C C . TYR A 1 414 ? 15.626 1.955 -38.736 1.00 87.12 414 TYR A C 1
ATOM 3252 O O . TYR A 1 414 ? 15.776 0.863 -38.199 1.00 87.12 414 TYR A O 1
ATOM 3260 N N . VAL A 1 415 ? 16.480 2.969 -38.559 1.00 86.88 415 VAL A N 1
ATOM 3261 C CA . VAL A 1 415 ? 17.628 2.888 -37.645 1.00 86.88 415 VAL A CA 1
ATOM 3262 C C . VAL A 1 415 ? 17.150 2.637 -36.212 1.00 86.88 415 VAL A C 1
ATOM 3264 O O . VAL A 1 415 ? 17.625 1.710 -35.558 1.00 86.88 415 VAL A O 1
ATOM 3267 N N . LEU A 1 416 ? 16.150 3.389 -35.743 1.00 85.62 416 LEU A N 1
ATOM 3268 C CA . LEU A 1 416 ? 15.591 3.227 -34.397 1.00 85.62 416 LEU A CA 1
ATOM 3269 C C . LEU A 1 416 ? 14.913 1.857 -34.201 1.00 85.62 416 LEU A C 1
ATOM 3271 O O . LEU A 1 416 ? 15.087 1.208 -33.164 1.00 85.62 416 LEU A O 1
ATOM 3275 N N . ALA A 1 417 ? 14.188 1.380 -35.217 1.00 90.44 417 ALA A N 1
ATOM 3276 C CA . ALA A 1 417 ? 13.611 0.039 -35.221 1.00 90.44 417 ALA A CA 1
ATOM 3277 C C . ALA A 1 417 ? 14.693 -1.055 -35.204 1.00 90.44 417 ALA A C 1
ATOM 3279 O O . ALA A 1 417 ? 14.595 -1.999 -34.423 1.00 90.44 417 ALA A O 1
ATOM 3280 N N . SER A 1 418 ? 15.754 -0.901 -36.001 1.00 88.50 418 SER A N 1
ATOM 3281 C CA . SER A 1 418 ? 16.874 -1.844 -36.063 1.00 88.50 418 SER A CA 1
ATOM 3282 C C . SER A 1 418 ? 17.596 -1.962 -34.723 1.00 88.50 418 SER A C 1
ATOM 3284 O O . SER A 1 418 ? 17.903 -3.073 -34.301 1.00 88.50 418 SER A O 1
ATOM 3286 N N . ILE A 1 419 ? 17.832 -0.845 -34.023 1.00 88.56 419 ILE A N 1
ATOM 3287 C CA . ILE A 1 419 ? 18.425 -0.854 -32.675 1.00 88.56 419 ILE A CA 1
ATOM 3288 C C . ILE A 1 419 ? 17.521 -1.620 -31.700 1.00 88.56 419 ILE A C 1
ATOM 3290 O O . ILE A 1 419 ? 18.000 -2.449 -30.927 1.00 88.56 419 ILE A O 1
ATOM 3294 N N . SER A 1 420 ? 16.208 -1.386 -31.764 1.00 87.38 420 SER A N 1
ATOM 3295 C CA . SER A 1 420 ? 15.231 -2.049 -30.891 1.00 87.38 420 SER A CA 1
ATOM 3296 C C . SER A 1 420 ? 15.201 -3.568 -31.111 1.00 87.38 420 SER A C 1
ATOM 3298 O O . SER A 1 420 ? 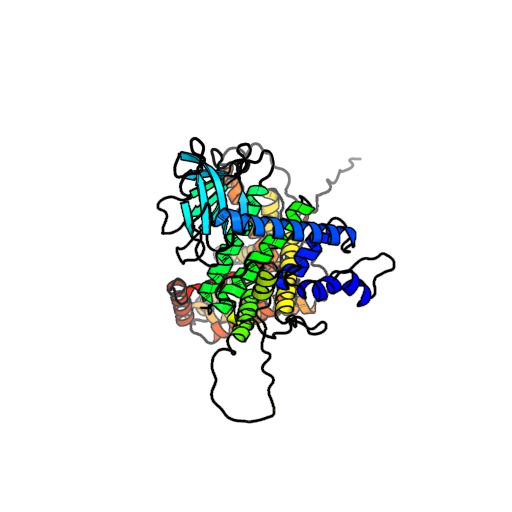15.236 -4.331 -30.145 1.00 87.38 420 SER A O 1
ATOM 3300 N N . VAL A 1 421 ? 15.210 -4.018 -32.373 1.00 91.12 421 VAL A N 1
ATOM 3301 C CA . VAL A 1 421 ? 15.286 -5.448 -32.726 1.00 91.12 421 VAL A CA 1
ATOM 3302 C C . VAL A 1 421 ? 16.625 -6.045 -32.302 1.00 91.12 421 VAL A C 1
ATOM 3304 O O . VAL A 1 421 ? 16.642 -7.116 -31.703 1.00 91.12 421 VAL A O 1
ATOM 3307 N N . PHE A 1 422 ? 17.738 -5.353 -32.553 1.00 89.19 422 PHE A N 1
ATOM 3308 C CA . PHE A 1 422 ? 19.067 -5.814 -32.153 1.00 89.19 422 PHE A CA 1
ATOM 3309 C C . PHE A 1 422 ? 19.154 -6.053 -30.640 1.00 89.19 422 PHE A C 1
ATOM 3311 O O . PHE A 1 422 ? 19.599 -7.115 -30.209 1.00 89.19 422 PHE A O 1
ATOM 3318 N N . LEU A 1 423 ? 18.652 -5.120 -29.824 1.00 87.12 423 LEU A N 1
ATOM 3319 C CA . LEU A 1 423 ? 18.593 -5.288 -28.369 1.00 87.12 423 LEU A CA 1
ATOM 3320 C C . LEU A 1 423 ? 17.727 -6.487 -27.957 1.00 87.12 423 LEU A C 1
ATOM 3322 O O . LEU A 1 423 ? 18.131 -7.252 -27.081 1.00 87.12 423 LEU A O 1
ATOM 3326 N N . ALA A 1 424 ? 16.572 -6.688 -28.598 1.00 88.56 424 ALA A N 1
ATOM 3327 C CA . ALA A 1 424 ? 15.706 -7.837 -28.328 1.00 88.56 424 ALA A CA 1
ATOM 3328 C C . ALA A 1 424 ? 16.386 -9.172 -28.686 1.00 88.56 424 ALA A C 1
ATOM 3330 O O . ALA A 1 424 ? 16.316 -10.128 -27.913 1.00 88.56 424 ALA A O 1
ATOM 3331 N N . VAL A 1 425 ? 17.094 -9.227 -29.819 1.00 88.62 425 VAL A N 1
ATOM 3332 C CA . VAL A 1 425 ? 17.880 -10.399 -30.231 1.00 88.62 425 VAL A CA 1
ATOM 3333 C C . VAL A 1 425 ? 19.003 -10.666 -29.233 1.00 88.62 425 VAL A C 1
ATOM 3335 O O . VAL A 1 425 ? 19.143 -11.800 -28.789 1.00 88.62 425 VAL A O 1
ATOM 3338 N N . CYS A 1 426 ? 19.744 -9.642 -28.802 1.00 83.56 426 CYS A N 1
ATOM 3339 C CA . CYS A 1 426 ? 20.780 -9.773 -27.775 1.00 83.56 426 CYS A CA 1
ATOM 3340 C C . CYS A 1 426 ? 20.224 -10.305 -26.444 1.00 83.56 426 CYS A C 1
ATOM 3342 O O . CYS A 1 426 ? 20.851 -11.164 -25.828 1.00 83.56 426 CYS A O 1
ATOM 3344 N N . MET A 1 427 ? 19.038 -9.852 -26.019 1.00 83.56 427 MET A N 1
ATOM 3345 C CA . MET A 1 427 ? 18.351 -10.356 -24.819 1.00 83.56 427 MET A CA 1
ATOM 3346 C C . MET A 1 427 ? 17.936 -11.832 -24.939 1.00 83.56 427 MET A C 1
ATOM 3348 O O . MET A 1 427 ? 18.070 -12.604 -23.990 1.00 83.56 427 MET A O 1
ATOM 3352 N N . LEU A 1 428 ? 17.431 -12.251 -26.102 1.00 83.69 428 LEU A N 1
ATOM 3353 C CA . LEU A 1 428 ? 17.059 -13.649 -26.353 1.00 83.69 428 LEU A CA 1
ATOM 3354 C C . LEU A 1 428 ? 18.293 -14.548 -26.505 1.00 83.69 428 LEU A C 1
ATOM 3356 O O . LEU A 1 428 ? 18.303 -15.685 -26.030 1.00 83.69 428 LEU A O 1
ATOM 3360 N N . TRP A 1 429 ? 19.350 -14.026 -27.124 1.00 83.62 429 TRP A N 1
ATOM 3361 C CA . TRP A 1 429 ? 20.633 -14.700 -27.267 1.00 83.62 429 TRP A CA 1
ATOM 3362 C C . TRP A 1 429 ? 21.300 -14.910 -25.908 1.00 83.62 429 TRP A C 1
ATOM 3364 O O . TRP A 1 429 ? 21.680 -16.031 -25.574 1.00 83.62 429 TRP A O 1
ATOM 3374 N N . SER A 1 430 ? 21.364 -13.869 -25.072 1.00 76.75 430 SER A N 1
ATOM 3375 C CA . SER A 1 430 ? 21.910 -13.976 -23.717 1.00 76.75 430 SER A CA 1
ATOM 3376 C C . SER A 1 430 ? 21.131 -14.996 -22.884 1.00 76.75 430 SER A C 1
ATOM 3378 O O . SER A 1 430 ? 21.745 -15.806 -22.199 1.00 76.75 430 SER A O 1
ATOM 3380 N N . ARG A 1 431 ? 19.800 -15.067 -23.022 1.00 74.25 431 ARG A N 1
ATOM 3381 C CA . ARG A 1 431 ? 18.970 -16.112 -22.399 1.00 74.25 431 ARG A CA 1
ATOM 3382 C C . ARG A 1 431 ? 19.349 -17.528 -22.848 1.00 74.25 431 ARG A C 1
ATOM 3384 O O . ARG A 1 431 ? 19.409 -18.433 -22.015 1.00 74.25 431 ARG A O 1
ATOM 3391 N N . LEU A 1 432 ? 19.556 -17.743 -24.148 1.00 74.19 432 LEU A N 1
ATOM 3392 C CA . LEU A 1 432 ? 19.893 -19.060 -24.704 1.00 74.19 432 LEU A CA 1
ATOM 3393 C C . LEU A 1 432 ? 21.256 -19.561 -24.209 1.00 74.19 432 LEU A C 1
ATOM 3395 O O . LEU A 1 432 ? 21.387 -20.751 -23.924 1.00 74.19 432 LEU A O 1
ATOM 3399 N N . PHE A 1 433 ? 22.231 -18.660 -24.066 1.00 69.69 433 PHE A N 1
ATOM 3400 C CA . PHE A 1 433 ? 23.590 -18.984 -23.625 1.00 69.69 433 PHE A CA 1
ATOM 3401 C C . PHE A 1 433 ? 23.761 -18.998 -22.095 1.00 69.69 433 PHE A C 1
ATOM 3403 O O . PHE A 1 433 ? 24.536 -19.801 -21.576 1.00 69.69 433 PHE A O 1
ATOM 3410 N N . ASN A 1 434 ? 23.002 -18.190 -21.347 1.00 64.56 434 ASN A N 1
ATOM 3411 C CA . ASN A 1 434 ? 23.132 -18.052 -19.890 1.00 64.56 434 ASN A CA 1
ATOM 3412 C C . ASN A 1 434 ? 22.228 -19.002 -19.083 1.00 64.56 434 ASN A C 1
ATOM 3414 O O . ASN A 1 434 ? 21.871 -18.655 -17.961 1.00 64.56 434 ASN A O 1
ATOM 3418 N N . ARG A 1 435 ? 21.846 -20.185 -19.602 1.00 54.16 435 ARG A N 1
ATOM 3419 C CA . ARG A 1 435 ? 20.946 -21.167 -18.940 1.00 54.16 435 ARG A CA 1
ATOM 3420 C C . ARG A 1 435 ? 21.385 -21.542 -17.505 1.00 54.16 435 ARG A C 1
ATOM 3422 O O . ARG A 1 435 ? 21.984 -22.588 -17.284 1.00 54.16 435 ARG A O 1
ATOM 3429 N N . GLY A 1 436 ? 21.052 -20.700 -16.526 1.00 51.41 436 GLY A N 1
ATOM 3430 C CA . GLY A 1 436 ? 21.262 -20.916 -15.093 1.00 51.41 436 GLY A CA 1
ATOM 3431 C C . GLY A 1 436 ? 22.607 -20.469 -14.506 1.00 51.41 436 GLY A C 1
ATOM 3432 O O . GLY A 1 436 ? 22.835 -20.733 -13.329 1.00 51.41 436 GLY A O 1
ATOM 3433 N N . LYS A 1 437 ? 23.498 -19.800 -15.255 1.00 50.75 437 LYS A N 1
ATOM 3434 C CA . LYS A 1 437 ? 24.758 -19.299 -14.671 1.00 50.75 437 LYS A CA 1
ATOM 3435 C C . LYS A 1 437 ? 24.517 -17.961 -13.953 1.00 50.75 437 LYS A C 1
ATOM 3437 O O . LYS A 1 437 ? 23.960 -17.055 -14.576 1.00 50.75 437 LYS A O 1
ATOM 3442 N N . PRO A 1 438 ? 24.911 -17.805 -12.673 1.00 51.25 438 PRO A N 1
ATOM 3443 C CA . PRO A 1 438 ? 24.869 -16.504 -12.013 1.00 51.25 438 PRO A CA 1
ATOM 3444 C C . PRO A 1 438 ? 25.753 -15.520 -12.788 1.00 51.25 438 PRO A C 1
ATOM 3446 O O . PRO A 1 438 ? 26.828 -15.896 -13.255 1.00 51.25 438 PRO A O 1
ATOM 3449 N N . LEU A 1 439 ? 25.278 -14.280 -12.958 1.00 49.75 439 LEU A N 1
ATOM 3450 C CA . LEU A 1 439 ? 26.028 -13.236 -13.660 1.00 49.75 439 LEU A CA 1
ATOM 3451 C C . LEU A 1 439 ? 27.418 -13.098 -13.043 1.00 49.75 439 LEU A C 1
ATOM 3453 O O . LEU A 1 439 ? 27.533 -12.944 -11.826 1.00 49.75 439 LEU A O 1
ATOM 3457 N N . GLU A 1 440 ? 28.454 -13.125 -13.886 1.00 47.31 440 GLU A N 1
ATOM 3458 C CA . GLU A 1 440 ? 29.806 -12.843 -13.425 1.00 47.31 440 GLU A CA 1
ATOM 3459 C C . GLU A 1 440 ? 29.842 -11.422 -12.843 1.00 47.31 440 GLU A C 1
ATOM 3461 O O . GLU A 1 440 ? 29.470 -10.454 -13.521 1.00 47.31 440 GLU A O 1
ATOM 3466 N N . PRO A 1 441 ? 30.226 -11.292 -11.568 1.00 51.84 441 PRO A N 1
ATOM 3467 C CA . PRO A 1 441 ? 30.191 -10.023 -10.876 1.00 51.84 441 PRO A CA 1
ATOM 3468 C C . PRO A 1 441 ? 31.265 -9.094 -11.440 1.00 51.84 441 PRO A C 1
ATOM 3470 O O . PRO A 1 441 ? 32.398 -9.502 -11.701 1.00 51.84 441 PRO A O 1
ATOM 3473 N N . ILE A 1 442 ? 30.898 -7.826 -11.630 1.00 45.97 442 ILE A N 1
ATOM 3474 C CA . ILE A 1 442 ? 31.809 -6.797 -12.143 1.00 45.97 442 ILE A CA 1
ATOM 3475 C C . ILE A 1 442 ? 32.968 -6.649 -11.158 1.00 45.97 442 ILE A C 1
ATOM 3477 O O . ILE A 1 442 ? 32.729 -6.323 -9.997 1.00 45.97 442 ILE A O 1
ATOM 3481 N N . ARG A 1 443 ? 34.198 -6.882 -11.629 1.00 47.88 443 ARG A N 1
ATOM 3482 C CA . ARG A 1 443 ? 35.434 -6.705 -10.861 1.00 47.88 443 ARG A CA 1
ATOM 3483 C C . ARG A 1 443 ? 35.890 -5.257 -10.982 1.00 47.88 443 ARG A C 1
ATOM 3485 O O . ARG A 1 443 ? 36.444 -4.872 -12.005 1.00 47.88 443 ARG A O 1
ATOM 3492 N N . ILE A 1 444 ? 35.649 -4.459 -9.949 1.00 48.94 444 ILE A N 1
ATOM 3493 C CA . ILE A 1 444 ? 36.043 -3.044 -9.937 1.00 48.94 444 ILE A CA 1
ATOM 3494 C C . ILE A 1 444 ? 37.385 -2.911 -9.222 1.00 48.94 444 ILE A C 1
ATOM 3496 O O . ILE A 1 444 ? 37.531 -3.362 -8.087 1.00 48.94 444 ILE A O 1
ATOM 3500 N N . ILE A 1 445 ? 38.353 -2.289 -9.893 1.00 45.53 445 ILE A N 1
ATOM 3501 C CA . ILE A 1 445 ? 39.654 -1.920 -9.330 1.00 45.53 445 ILE A CA 1
ATOM 3502 C C . ILE A 1 445 ? 39.465 -0.591 -8.589 1.00 45.53 445 ILE A C 1
ATOM 3504 O O . ILE A 1 445 ? 39.116 0.409 -9.217 1.00 45.53 445 ILE A O 1
ATOM 3508 N N . LEU A 1 446 ? 39.667 -0.569 -7.265 1.00 40.62 446 LEU A N 1
ATOM 3509 C CA . LEU A 1 446 ? 39.553 0.669 -6.483 1.00 40.62 446 LEU A CA 1
ATOM 3510 C C . LEU A 1 446 ? 40.571 1.723 -6.968 1.00 40.62 446 LEU A C 1
ATOM 3512 O O . LEU A 1 446 ? 41.754 1.392 -7.116 1.00 40.62 446 LEU A O 1
ATOM 3516 N N . PRO A 1 447 ? 40.154 2.987 -7.168 1.00 42.16 447 PRO A N 1
ATOM 3517 C CA . PRO A 1 447 ? 41.091 4.082 -7.373 1.00 42.16 447 PRO A CA 1
ATOM 3518 C C . PRO A 1 447 ? 41.915 4.346 -6.092 1.00 42.16 447 PRO A C 1
ATOM 3520 O O . PRO A 1 447 ? 41.440 4.083 -4.985 1.00 42.16 447 PRO A O 1
ATOM 3523 N N . PRO A 1 448 ? 43.163 4.835 -6.218 1.00 43.94 448 PRO A N 1
ATOM 3524 C CA . PRO A 1 448 ? 44.020 5.138 -5.073 1.00 43.94 448 PRO A CA 1
ATOM 3525 C C . PRO A 1 448 ? 43.460 6.310 -4.251 1.00 43.94 448 PRO A C 1
ATOM 3527 O O . PRO A 1 448 ? 43.026 7.310 -4.823 1.00 43.94 448 PRO A O 1
ATOM 3530 N N . ASN A 1 449 ? 43.516 6.187 -2.919 1.00 41.44 449 ASN A N 1
ATOM 3531 C CA . ASN A 1 449 ? 43.082 7.211 -1.961 1.00 41.44 449 ASN A CA 1
ATOM 3532 C C . ASN A 1 449 ? 43.706 8.5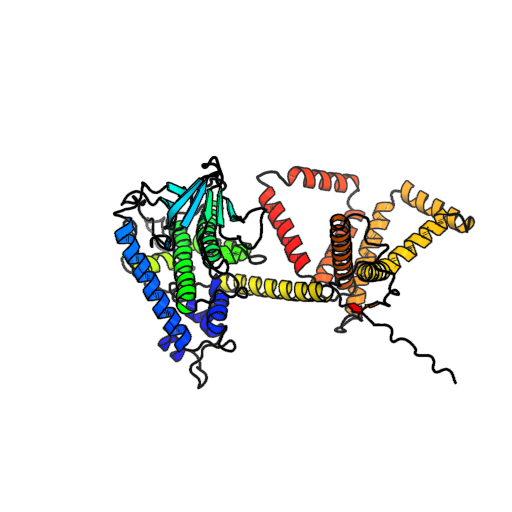76 -2.287 1.00 41.44 449 ASN A C 1
ATOM 3534 O O . ASN A 1 449 ? 44.932 8.714 -2.288 1.00 41.44 449 ASN A O 1
ATOM 3538 N N . LYS A 1 450 ? 42.865 9.592 -2.503 1.00 41.69 450 LYS A N 1
ATOM 3539 C CA . LYS A 1 450 ? 43.268 11.001 -2.456 1.00 41.69 450 LYS A CA 1
ATOM 3540 C C . LYS A 1 450 ? 42.726 11.665 -1.192 1.00 41.69 450 LYS A C 1
ATOM 3542 O O . LYS A 1 450 ? 41.768 11.201 -0.584 1.00 41.69 450 LYS A O 1
ATOM 3547 N N . ASN A 1 451 ? 43.447 12.694 -0.761 1.00 48.41 451 ASN A N 1
ATOM 3548 C CA . ASN A 1 451 ? 43.420 13.252 0.584 1.00 48.41 451 ASN A CA 1
ATOM 3549 C C . ASN A 1 451 ? 42.104 13.992 0.889 1.00 48.41 451 ASN A C 1
ATOM 3551 O O . ASN A 1 451 ? 41.679 14.851 0.120 1.00 48.41 451 ASN A O 1
ATOM 3555 N N . ALA A 1 452 ? 41.520 13.717 2.059 1.00 52.50 452 ALA A N 1
ATOM 3556 C CA . ALA A 1 452 ? 40.217 14.216 2.521 1.00 52.50 452 ALA A CA 1
ATOM 3557 C C . ALA A 1 452 ? 40.121 15.747 2.707 1.00 52.50 452 ALA A C 1
ATOM 3559 O O . ALA A 1 452 ? 39.052 16.270 3.002 1.00 52.50 452 ALA A O 1
ATOM 3560 N N . VAL A 1 453 ? 41.227 16.475 2.542 1.00 49.91 453 VAL A N 1
ATOM 3561 C CA . VAL A 1 453 ? 41.321 17.911 2.844 1.00 49.91 453 VAL A CA 1
ATOM 3562 C C . VAL A 1 453 ? 41.020 18.789 1.617 1.00 49.91 453 VAL A C 1
ATOM 3564 O O . VAL A 1 453 ? 40.582 19.922 1.782 1.00 49.91 453 VAL A O 1
ATOM 3567 N N . GLU A 1 454 ?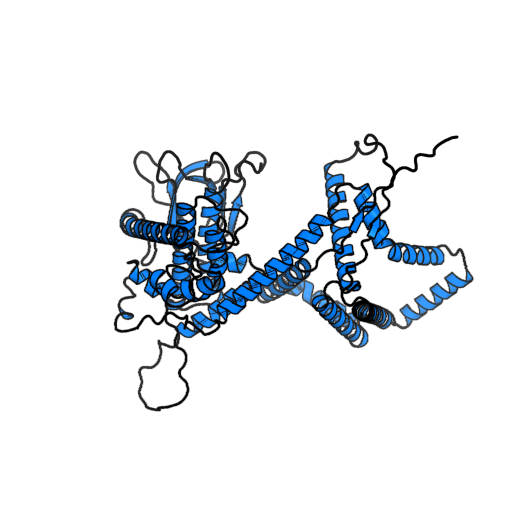 41.135 18.270 0.387 1.00 47.72 454 GLU A N 1
ATOM 3568 C CA . GLU A 1 454 ? 40.813 19.032 -0.840 1.00 47.72 454 GLU A CA 1
ATOM 3569 C C . GLU A 1 454 ? 39.323 18.956 -1.233 1.00 47.72 454 GLU A C 1
ATOM 3571 O O . GLU A 1 454 ? 38.821 19.825 -1.942 1.00 47.72 454 GLU A O 1
ATOM 3576 N N . GLN A 1 455 ? 38.581 17.964 -0.726 1.00 49.25 455 GLN A N 1
ATOM 3577 C CA . GLN A 1 455 ? 37.136 17.797 -0.963 1.00 49.25 455 GLN A CA 1
ATOM 3578 C C . GLN A 1 455 ? 36.245 18.571 0.024 1.00 49.25 455 GLN A C 1
ATOM 3580 O O . GLN A 1 455 ? 35.026 18.590 -0.135 1.00 49.25 455 GLN A O 1
ATOM 3585 N N . LEU A 1 456 ? 36.823 19.209 1.048 1.00 49.31 456 LEU A N 1
ATOM 3586 C CA . LEU A 1 456 ? 36.063 19.718 2.194 1.00 49.31 456 LEU A CA 1
ATOM 3587 C C . LEU A 1 456 ? 35.492 21.136 2.041 1.00 49.31 456 LEU A C 1
ATOM 3589 O O . LEU A 1 456 ? 34.760 21.564 2.929 1.00 49.31 456 LEU A O 1
ATOM 3593 N N . LEU A 1 457 ? 35.777 21.876 0.958 1.00 44.81 457 LEU A N 1
ATOM 3594 C CA . LEU A 1 457 ? 35.496 23.322 0.945 1.00 44.81 457 LEU A CA 1
ATOM 3595 C C . LEU A 1 457 ? 34.341 23.819 0.061 1.00 44.81 457 LEU A C 1
ATOM 3597 O O . LEU A 1 457 ? 34.141 25.026 -0.013 1.00 44.81 457 LEU A O 1
ATOM 3601 N N . THR A 1 458 ? 33.514 22.956 -0.543 1.00 47.53 458 THR A N 1
ATOM 3602 C CA . THR A 1 458 ? 32.266 23.420 -1.189 1.00 47.53 458 THR A CA 1
ATOM 3603 C C . THR A 1 458 ? 31.088 22.448 -1.000 1.00 47.53 458 THR A C 1
ATOM 3605 O O . THR A 1 458 ? 31.047 21.363 -1.558 1.00 47.53 458 THR A O 1
ATOM 3608 N N . LEU A 1 459 ? 30.100 22.884 -0.208 1.00 55.38 459 LEU A N 1
ATOM 3609 C CA . LEU A 1 459 ? 28.702 22.421 -0.160 1.00 55.38 459 LEU A CA 1
ATOM 3610 C C . LEU A 1 459 ? 28.436 20.913 0.112 1.00 55.38 459 LEU A C 1
ATOM 3612 O O . LEU A 1 459 ? 28.035 20.150 -0.767 1.00 55.38 459 LEU A O 1
ATOM 3616 N N . GLN A 1 460 ? 28.515 20.504 1.383 1.00 59.72 460 GLN A N 1
ATOM 3617 C CA . GLN A 1 460 ? 28.182 19.149 1.870 1.00 59.72 460 GLN A CA 1
ATOM 3618 C C . GLN A 1 460 ? 26.780 18.644 1.443 1.00 59.72 460 GLN A C 1
ATOM 3620 O O . GLN A 1 460 ? 26.571 17.447 1.224 1.00 59.72 460 GLN A O 1
ATOM 3625 N N . GLU A 1 461 ? 25.812 19.545 1.257 1.00 61.56 461 GLU A N 1
ATOM 3626 C CA . GLU A 1 461 ? 24.466 19.183 0.796 1.00 61.56 461 GLU A CA 1
ATOM 3627 C C . GLU A 1 461 ? 24.397 18.907 -0.720 1.00 61.56 461 GLU A C 1
ATOM 3629 O O . GLU A 1 461 ? 23.669 18.013 -1.147 1.00 61.56 461 GLU A O 1
ATOM 3634 N N . ALA A 1 462 ? 25.170 19.615 -1.556 1.00 64.56 462 ALA A N 1
ATOM 3635 C CA . ALA A 1 462 ? 25.228 19.306 -2.990 1.00 64.56 462 ALA A CA 1
ATOM 3636 C C . ALA A 1 462 ? 26.022 18.028 -3.254 1.00 64.56 462 ALA A C 1
ATOM 3638 O O . ALA A 1 462 ? 25.641 17.259 -4.130 1.00 64.56 462 ALA A O 1
ATOM 3639 N N . ILE A 1 463 ? 27.080 17.779 -2.479 1.00 70.38 463 ILE A N 1
ATOM 3640 C CA . ILE A 1 463 ? 27.894 16.567 -2.595 1.00 70.38 463 ILE A CA 1
ATOM 3641 C C . ILE A 1 463 ? 27.064 15.323 -2.260 1.00 70.38 463 ILE A C 1
ATOM 3643 O O . ILE A 1 463 ? 27.060 14.372 -3.035 1.00 70.38 463 ILE A O 1
ATOM 3647 N N . SER A 1 464 ? 26.295 15.347 -1.168 1.00 71.44 464 SER A N 1
ATOM 3648 C CA . SER A 1 464 ? 25.423 14.218 -0.807 1.00 71.44 464 SER A CA 1
ATOM 3649 C C . SER A 1 464 ? 24.283 14.006 -1.810 1.00 71.44 464 SER A C 1
ATOM 3651 O O . SER A 1 464 ? 23.984 12.867 -2.168 1.00 71.44 464 SER A O 1
ATOM 3653 N N . LYS A 1 465 ? 23.683 15.084 -2.341 1.00 76.69 465 LYS A N 1
ATOM 3654 C CA . LYS A 1 465 ? 22.706 14.996 -3.443 1.00 76.69 465 LYS A CA 1
ATOM 3655 C C . LYS A 1 465 ? 23.331 14.432 -4.721 1.00 76.69 465 LYS A C 1
ATOM 3657 O O . LYS A 1 465 ? 22.705 13.623 -5.399 1.00 76.69 465 LYS A O 1
ATOM 3662 N N . PHE A 1 466 ? 24.554 14.836 -5.050 1.00 74.94 466 PHE A N 1
ATOM 3663 C CA . PHE A 1 466 ? 25.283 14.351 -6.219 1.00 74.94 466 PHE A CA 1
ATOM 3664 C C . PHE A 1 466 ? 25.663 12.874 -6.083 1.00 74.94 466 PHE A C 1
ATOM 3666 O O . PHE A 1 466 ? 25.453 12.101 -7.015 1.00 74.94 466 PHE A O 1
ATOM 3673 N N . GLU A 1 467 ? 26.142 12.460 -4.910 1.00 76.75 467 GLU A N 1
ATOM 3674 C CA . GLU A 1 467 ? 26.413 11.057 -4.602 1.00 76.75 467 GLU A CA 1
ATOM 3675 C C . GLU A 1 467 ? 25.144 10.209 -4.732 1.00 76.75 467 GLU A C 1
ATOM 3677 O O . GLU A 1 467 ? 25.171 9.175 -5.398 1.00 76.75 467 GLU A O 1
ATOM 3682 N N . ALA A 1 468 ? 24.018 10.681 -4.187 1.00 80.38 468 ALA A N 1
ATOM 3683 C CA . ALA A 1 468 ? 22.730 10.006 -4.316 1.00 80.38 468 ALA A CA 1
ATOM 3684 C C . ALA A 1 468 ? 22.293 9.865 -5.786 1.00 80.38 468 ALA A C 1
ATOM 3686 O O . ALA A 1 468 ? 21.865 8.788 -6.194 1.00 80.38 468 ALA A O 1
ATOM 3687 N N . LEU A 1 469 ? 22.465 10.908 -6.609 1.00 81.25 469 LEU A N 1
ATOM 3688 C CA . LEU A 1 469 ? 22.158 10.854 -8.044 1.00 81.25 469 LEU A CA 1
ATOM 3689 C C . LEU A 1 469 ? 23.040 9.852 -8.799 1.00 81.25 469 LEU A C 1
ATOM 3691 O O . LEU A 1 469 ? 22.530 9.103 -9.634 1.00 81.25 469 LEU A O 1
ATOM 3695 N N . ILE A 1 470 ? 24.348 9.809 -8.514 1.00 80.00 470 ILE A N 1
ATOM 3696 C CA . ILE A 1 470 ? 25.250 8.813 -9.115 1.00 80.00 470 ILE A CA 1
ATOM 3697 C C . ILE A 1 470 ? 24.838 7.409 -8.674 1.00 80.00 470 ILE A C 1
ATOM 3699 O O . ILE A 1 470 ? 24.784 6.492 -9.494 1.00 80.00 470 ILE A O 1
ATOM 3703 N N . GLN A 1 471 ? 24.530 7.232 -7.390 1.00 82.19 471 GLN A N 1
ATOM 3704 C CA . GLN A 1 471 ? 24.126 5.947 -6.838 1.00 82.19 471 GLN A CA 1
ATOM 3705 C C . GLN A 1 471 ? 22.825 5.449 -7.483 1.00 82.19 471 GLN A C 1
ATOM 3707 O O . GLN A 1 471 ? 22.758 4.299 -7.922 1.00 82.19 471 GLN A O 1
ATOM 3712 N N . ASP A 1 472 ? 21.825 6.318 -7.630 1.00 83.62 472 ASP A N 1
ATOM 3713 C CA . ASP A 1 472 ? 20.577 6.009 -8.328 1.00 83.62 472 ASP A CA 1
ATOM 3714 C C . ASP A 1 472 ? 20.826 5.679 -9.809 1.00 83.62 472 ASP A C 1
ATOM 3716 O O . ASP A 1 472 ? 20.298 4.686 -10.323 1.00 83.62 472 ASP A O 1
ATOM 3720 N N . GLY A 1 473 ? 21.690 6.444 -10.485 1.00 82.62 473 GLY A N 1
ATOM 3721 C CA . GLY A 1 473 ? 22.117 6.175 -11.861 1.00 82.62 473 GLY A CA 1
ATOM 3722 C C . GLY A 1 473 ? 22.772 4.799 -12.024 1.00 82.62 473 GLY A C 1
ATOM 3723 O O . GLY A 1 473 ? 22.404 4.034 -12.921 1.00 82.62 473 GLY A O 1
ATOM 3724 N N . ASN A 1 474 ? 23.677 4.432 -11.115 1.00 83.69 474 ASN A N 1
ATOM 3725 C CA . ASN A 1 474 ? 24.323 3.119 -11.086 1.00 83.69 474 ASN A CA 1
ATOM 3726 C C . ASN A 1 474 ? 23.314 1.988 -10.884 1.00 83.69 474 ASN A C 1
ATOM 3728 O O . ASN A 1 474 ? 23.369 0.981 -11.593 1.00 83.69 474 ASN A O 1
ATOM 3732 N N . ILE A 1 475 ? 22.361 2.153 -9.961 1.00 84.19 475 ILE A N 1
ATOM 3733 C CA . ILE A 1 475 ? 21.300 1.166 -9.720 1.00 84.19 475 ILE A CA 1
ATOM 3734 C C . ILE A 1 475 ? 20.463 0.961 -10.988 1.00 84.19 475 ILE A C 1
ATOM 3736 O O . ILE A 1 475 ? 20.172 -0.182 -11.353 1.00 84.19 475 ILE A O 1
ATOM 3740 N N . ILE A 1 476 ? 20.099 2.040 -11.688 1.00 84.94 476 ILE A N 1
ATOM 3741 C CA . ILE A 1 476 ? 19.356 1.963 -12.954 1.00 84.94 476 ILE A CA 1
ATOM 3742 C C . ILE A 1 476 ? 20.165 1.195 -14.006 1.00 84.94 476 ILE A C 1
ATOM 3744 O O . ILE A 1 476 ? 19.642 0.253 -14.608 1.00 84.94 476 ILE A O 1
ATOM 3748 N N . LEU A 1 477 ? 21.443 1.536 -14.194 1.00 82.94 477 LEU A N 1
ATOM 3749 C CA . LEU A 1 477 ? 22.332 0.863 -15.148 1.00 82.94 477 LEU A CA 1
ATOM 3750 C C . LEU A 1 477 ? 22.485 -0.633 -14.836 1.00 82.94 477 LEU A C 1
ATOM 3752 O O . LEU A 1 477 ? 22.412 -1.469 -15.738 1.00 82.94 477 LEU A O 1
ATOM 3756 N N . LEU A 1 478 ? 22.627 -0.995 -13.561 1.00 82.62 478 LEU A N 1
ATOM 3757 C CA . LEU A 1 478 ? 22.728 -2.388 -13.120 1.00 82.62 478 LEU A CA 1
ATOM 3758 C C . LEU A 1 478 ? 21.437 -3.175 -13.347 1.00 82.62 478 LEU A C 1
ATOM 3760 O O . LEU A 1 478 ? 21.501 -4.348 -13.719 1.00 82.62 478 LEU A O 1
ATOM 3764 N N . LYS A 1 479 ? 20.268 -2.552 -13.164 1.00 84.50 479 LYS A N 1
ATOM 3765 C CA . LYS A 1 479 ? 18.973 -3.169 -13.492 1.00 84.50 479 LYS A CA 1
ATOM 3766 C C . LYS A 1 479 ? 18.805 -3.369 -14.998 1.00 84.50 479 LYS A C 1
ATOM 3768 O O . LYS A 1 479 ? 18.374 -4.440 -15.421 1.00 84.50 479 LYS A O 1
ATOM 3773 N N . ILE A 1 480 ? 19.190 -2.385 -15.816 1.00 82.81 480 ILE A N 1
ATOM 3774 C CA . ILE A 1 480 ? 19.186 -2.508 -17.285 1.00 82.81 480 ILE A CA 1
ATOM 3775 C C . ILE A 1 480 ? 20.113 -3.647 -17.719 1.00 82.81 480 ILE A C 1
ATOM 3777 O O . ILE A 1 480 ? 19.723 -4.496 -18.520 1.00 82.81 480 ILE A O 1
ATOM 3781 N N . ARG A 1 481 ? 21.311 -3.729 -17.132 1.00 79.50 481 ARG A N 1
ATOM 3782 C CA . ARG A 1 481 ? 22.254 -4.827 -17.365 1.00 79.50 481 ARG A CA 1
ATOM 3783 C C . ARG A 1 481 ? 21.660 -6.183 -16.974 1.00 79.50 481 ARG A C 1
ATOM 3785 O O . ARG A 1 481 ? 21.771 -7.135 -17.743 1.00 79.50 481 ARG A O 1
ATOM 3792 N N . ALA A 1 482 ? 21.002 -6.276 -15.818 1.00 80.12 482 ALA A N 1
ATOM 3793 C CA . ALA A 1 482 ? 20.341 -7.503 -15.375 1.00 80.12 482 ALA A CA 1
ATOM 3794 C C . ALA A 1 482 ? 19.253 -7.967 -16.363 1.00 80.12 482 ALA A C 1
ATOM 3796 O O . ALA A 1 482 ? 19.138 -9.165 -16.632 1.00 80.12 482 ALA A O 1
ATOM 3797 N N . LEU A 1 483 ? 18.493 -7.032 -16.948 1.00 82.06 483 LEU A N 1
ATOM 3798 C CA . LEU A 1 483 ? 17.520 -7.333 -18.003 1.00 82.06 483 LEU A CA 1
ATOM 3799 C C . LEU A 1 483 ? 18.192 -7.804 -19.299 1.00 82.06 483 LEU A C 1
ATOM 3801 O O . LEU A 1 483 ? 17.754 -8.807 -19.864 1.00 82.06 483 LEU A O 1
ATOM 3805 N N . LEU A 1 484 ? 19.250 -7.112 -19.742 1.00 77.00 484 LEU A N 1
ATOM 3806 C CA . LEU A 1 484 ? 19.990 -7.421 -20.974 1.00 77.00 484 LEU A CA 1
ATOM 3807 C C . LEU A 1 484 ? 20.619 -8.818 -20.951 1.00 77.00 484 LEU A C 1
ATOM 3809 O O . LEU A 1 484 ? 20.582 -9.527 -21.955 1.00 77.00 484 LEU A O 1
ATOM 3813 N N . PHE A 1 485 ? 21.152 -9.236 -19.801 1.00 73.81 485 PHE A N 1
ATOM 3814 C CA . PHE A 1 485 ? 21.766 -10.556 -19.628 1.00 73.81 485 PHE A CA 1
ATOM 3815 C C . PHE A 1 485 ? 20.801 -11.647 -19.140 1.00 73.81 485 PHE A C 1
ATOM 3817 O O . PHE A 1 485 ? 21.246 -12.731 -18.763 1.00 73.81 485 PHE A O 1
ATOM 3824 N N . ALA A 1 486 ? 19.493 -11.376 -19.169 1.00 71.75 486 ALA A N 1
ATOM 3825 C CA . ALA A 1 486 ? 18.437 -12.331 -18.844 1.00 71.75 486 ALA A CA 1
ATOM 3826 C C . ALA A 1 486 ? 18.484 -12.909 -17.413 1.00 71.75 486 ALA A C 1
ATOM 3828 O O . ALA A 1 486 ? 18.099 -14.057 -17.194 1.00 71.75 486 ALA A O 1
ATOM 3829 N N . ALA A 1 487 ? 18.876 -12.103 -16.415 1.00 66.25 487 ALA A N 1
ATOM 3830 C CA . ALA A 1 487 ? 18.881 -12.519 -15.004 1.00 66.25 487 ALA A CA 1
ATOM 3831 C C . ALA A 1 487 ? 17.479 -12.897 -14.478 1.00 66.25 487 ALA A C 1
ATOM 3833 O O . ALA A 1 487 ? 17.347 -13.683 -13.543 1.00 66.25 487 ALA A O 1
ATOM 3834 N N . LEU A 1 488 ? 16.421 -12.360 -15.098 1.00 69.69 488 LEU A N 1
ATOM 3835 C CA . LEU A 1 488 ? 15.028 -12.753 -14.883 1.00 69.69 488 LEU A CA 1
ATOM 3836 C C . LEU A 1 488 ? 14.364 -13.079 -16.223 1.00 69.69 488 LEU A C 1
ATOM 3838 O O . LEU A 1 488 ? 13.757 -12.191 -16.829 1.00 69.69 488 LEU A O 1
ATOM 3842 N N . PRO A 1 489 ? 14.376 -14.357 -16.647 1.00 69.62 489 PRO A N 1
ATOM 3843 C CA . PRO A 1 489 ? 13.776 -14.788 -17.907 1.00 69.62 489 PRO A CA 1
ATOM 3844 C C . PRO A 1 489 ? 12.349 -14.257 -18.157 1.00 69.62 489 PRO A C 1
ATOM 3846 O O . PRO A 1 489 ? 12.116 -13.697 -19.225 1.00 69.62 489 PRO A O 1
ATOM 3849 N N . PRO A 1 490 ? 11.397 -14.291 -17.193 1.00 75.69 490 PRO A N 1
ATOM 3850 C CA . PRO A 1 490 ? 10.034 -13.821 -17.461 1.00 75.69 490 PRO A CA 1
ATOM 3851 C C . PRO A 1 490 ? 9.904 -12.293 -17.570 1.00 75.69 490 PRO A C 1
ATOM 3853 O O . PRO A 1 490 ? 8.895 -11.804 -18.078 1.00 75.69 490 PRO A O 1
ATOM 3856 N N . ALA A 1 491 ? 10.865 -11.521 -17.051 1.00 78.44 491 ALA A N 1
ATOM 3857 C CA . ALA A 1 491 ? 10.885 -10.067 -17.209 1.00 78.44 491 ALA A CA 1
ATOM 3858 C C . ALA A 1 491 ? 11.560 -9.684 -18.531 1.00 78.44 491 ALA A C 1
ATOM 3860 O O . ALA A 1 491 ? 11.014 -8.867 -19.269 1.00 78.44 491 ALA A O 1
ATOM 3861 N N . THR A 1 492 ? 12.683 -10.328 -18.856 1.00 81.31 492 THR A N 1
ATOM 3862 C CA . THR A 1 492 ? 13.415 -10.133 -20.112 1.00 81.31 492 THR A CA 1
ATOM 3863 C C . THR A 1 492 ? 12.557 -10.475 -21.327 1.00 81.31 492 THR A C 1
ATOM 3865 O O . THR A 1 492 ? 12.529 -9.689 -22.265 1.00 81.31 492 THR A O 1
ATOM 3868 N N . ASP A 1 493 ? 11.765 -11.551 -21.285 1.00 83.56 493 ASP A N 1
ATOM 3869 C CA . ASP A 1 493 ? 10.862 -11.916 -22.388 1.00 83.56 493 ASP A CA 1
ATOM 3870 C C . ASP A 1 493 ? 9.820 -10.828 -22.679 1.00 83.56 493 ASP A C 1
ATOM 3872 O O . ASP A 1 493 ? 9.547 -10.502 -23.833 1.00 83.56 493 ASP A O 1
ATOM 3876 N N . LYS A 1 494 ? 9.261 -10.219 -21.626 1.00 86.06 494 LYS A N 1
ATOM 3877 C CA . LYS A 1 494 ? 8.295 -9.121 -21.772 1.00 86.06 494 LYS A CA 1
ATOM 3878 C C . LYS A 1 494 ? 8.944 -7.874 -22.358 1.00 86.06 494 LYS A C 1
ATOM 3880 O O . LYS A 1 494 ? 8.325 -7.213 -23.184 1.00 86.06 494 LYS A O 1
ATOM 3885 N N . VAL A 1 495 ? 10.169 -7.558 -21.938 1.00 87.19 495 VAL A N 1
ATOM 3886 C CA . VAL A 1 495 ? 10.923 -6.409 -22.462 1.00 87.19 495 VAL A CA 1
ATOM 3887 C C . VAL A 1 495 ? 11.327 -6.648 -23.913 1.00 87.19 495 VAL A C 1
ATOM 3889 O O . VAL A 1 495 ? 11.144 -5.757 -24.734 1.00 87.19 495 VAL A O 1
ATOM 3892 N N . ALA A 1 496 ? 11.795 -7.848 -24.258 1.00 88.06 496 ALA A N 1
ATOM 3893 C CA . ALA A 1 496 ? 12.126 -8.217 -25.630 1.00 88.06 496 ALA A CA 1
ATOM 3894 C C . ALA A 1 496 ? 10.892 -8.134 -26.543 1.00 88.06 496 ALA A C 1
ATOM 3896 O O . ALA A 1 496 ? 10.959 -7.520 -27.605 1.00 88.06 496 ALA A O 1
ATOM 3897 N N . LEU A 1 497 ? 9.741 -8.659 -26.104 1.00 89.88 497 LEU A N 1
ATOM 3898 C CA . LEU A 1 497 ? 8.479 -8.526 -26.838 1.00 89.88 497 LEU A CA 1
ATOM 3899 C C . LEU A 1 497 ? 8.079 -7.055 -27.015 1.00 89.88 497 LEU A C 1
ATOM 3901 O O . LEU A 1 497 ? 7.700 -6.650 -28.111 1.00 89.88 497 LEU A O 1
ATOM 3905 N N . LEU A 1 498 ? 8.191 -6.244 -25.959 1.00 90.19 498 LEU A N 1
ATOM 3906 C CA . LEU A 1 498 ? 7.894 -4.813 -26.019 1.00 90.19 498 LEU A CA 1
ATOM 3907 C C . LEU A 1 498 ? 8.823 -4.081 -26.999 1.00 90.19 498 LEU A C 1
ATOM 3909 O O . LEU A 1 498 ? 8.344 -3.269 -27.782 1.00 90.19 498 LEU A O 1
ATOM 3913 N N . LEU A 1 499 ? 10.120 -4.398 -27.017 1.00 90.19 499 LEU A N 1
ATOM 3914 C CA . LEU A 1 499 ? 11.081 -3.841 -27.975 1.00 90.19 499 LEU A CA 1
ATOM 3915 C C . LEU A 1 499 ? 10.731 -4.206 -29.424 1.00 90.19 499 LEU A C 1
ATOM 3917 O O . LEU A 1 499 ? 10.809 -3.348 -30.301 1.00 90.19 499 LEU A O 1
ATOM 3921 N N . VAL A 1 500 ? 10.292 -5.443 -29.676 1.00 92.00 500 VAL A N 1
ATOM 3922 C CA . VAL A 1 500 ? 9.835 -5.880 -31.007 1.00 92.00 500 VAL A CA 1
ATOM 3923 C C . VAL A 1 500 ? 8.553 -5.152 -31.421 1.00 92.00 500 VAL A C 1
ATOM 3925 O O . VAL A 1 500 ? 8.458 -4.671 -32.550 1.00 92.00 500 VAL A O 1
ATOM 3928 N N . LEU A 1 501 ? 7.585 -5.003 -30.510 1.00 91.06 501 LEU A N 1
ATOM 3929 C CA . LEU A 1 501 ? 6.366 -4.229 -30.769 1.00 91.06 501 LEU A CA 1
ATOM 3930 C C . LEU A 1 501 ? 6.686 -2.756 -31.060 1.00 91.06 501 LEU A C 1
ATOM 3932 O O . LEU A 1 501 ? 6.158 -2.193 -32.017 1.00 91.06 501 LEU A O 1
ATOM 3936 N N . MET A 1 502 ? 7.592 -2.142 -30.295 1.00 88.38 502 MET A N 1
ATOM 3937 C CA . MET A 1 502 ? 8.046 -0.768 -30.535 1.00 88.38 502 MET A CA 1
ATOM 3938 C C . MET A 1 502 ? 8.759 -0.627 -31.882 1.00 88.38 502 MET A C 1
ATOM 3940 O O . MET A 1 502 ? 8.524 0.346 -32.598 1.00 88.38 502 MET A O 1
ATOM 3944 N N . ALA A 1 503 ? 9.574 -1.612 -32.272 1.00 92.00 503 ALA A N 1
ATOM 3945 C CA . ALA A 1 503 ? 10.195 -1.637 -33.591 1.00 92.00 503 ALA A CA 1
ATOM 3946 C C . ALA A 1 503 ? 9.144 -1.651 -34.710 1.00 92.00 503 ALA A C 1
ATOM 3948 O O . ALA A 1 503 ? 9.249 -0.867 -35.654 1.00 92.00 503 ALA A O 1
ATOM 3949 N N . ALA A 1 504 ? 8.095 -2.471 -34.579 1.00 91.38 504 ALA A N 1
ATOM 3950 C CA . ALA A 1 504 ? 6.984 -2.487 -35.529 1.00 91.38 504 ALA A CA 1
ATOM 3951 C C . ALA A 1 504 ? 6.282 -1.120 -35.599 1.00 91.38 504 ALA A C 1
ATOM 3953 O O . ALA A 1 504 ? 6.056 -0.599 -36.691 1.00 91.38 504 ALA A O 1
ATOM 3954 N N . VAL A 1 505 ? 6.011 -0.482 -34.454 1.00 89.38 505 VAL A N 1
ATOM 3955 C CA . VAL A 1 505 ? 5.418 0.866 -34.414 1.00 89.38 505 VAL A CA 1
ATOM 3956 C C . VAL A 1 505 ? 6.291 1.877 -35.161 1.00 89.38 505 VAL A C 1
ATOM 3958 O O . VAL A 1 505 ? 5.768 2.613 -35.993 1.00 89.38 505 VAL A O 1
ATOM 3961 N N . PHE A 1 506 ? 7.612 1.891 -34.959 1.00 87.88 506 PHE A N 1
ATOM 3962 C CA . PHE A 1 506 ? 8.502 2.805 -35.689 1.00 87.88 506 PHE A CA 1
ATOM 3963 C C . PHE A 1 506 ? 8.514 2.553 -37.208 1.00 87.88 506 PHE A C 1
ATOM 3965 O O . PHE A 1 506 ? 8.577 3.502 -38.001 1.00 87.88 506 PHE A O 1
ATOM 3972 N N . VAL A 1 507 ? 8.407 1.293 -37.638 1.00 89.38 507 VAL A N 1
ATOM 3973 C CA . VAL A 1 507 ? 8.387 0.908 -39.062 1.00 89.38 507 VAL A CA 1
ATOM 3974 C C . VAL A 1 507 ? 7.064 1.249 -39.742 1.00 89.38 507 VAL A C 1
ATOM 3976 O O . VAL A 1 507 ? 7.078 1.709 -40.882 1.00 89.38 507 VAL A O 1
ATOM 3979 N N . PHE A 1 508 ? 5.928 1.083 -39.063 1.00 88.69 508 PHE A N 1
ATOM 3980 C CA . PHE A 1 508 ? 4.608 1.269 -39.677 1.00 88.69 508 PHE A CA 1
ATOM 3981 C C . PHE A 1 508 ? 4.013 2.657 -39.434 1.00 88.69 508 PHE A C 1
ATOM 3983 O O . PHE A 1 508 ? 3.380 3.213 -40.328 1.00 88.69 508 PHE A O 1
ATOM 3990 N N . VAL A 1 509 ? 4.278 3.278 -38.285 1.00 87.69 509 VAL A N 1
ATOM 3991 C CA . VAL A 1 509 ? 3.676 4.560 -37.902 1.00 87.69 509 VAL A CA 1
ATOM 3992 C C . VAL A 1 509 ? 4.629 5.722 -38.209 1.00 87.69 509 VAL A C 1
ATOM 3994 O O . VAL A 1 509 ? 5.750 5.754 -37.698 1.00 87.69 509 VAL A O 1
ATOM 3997 N N . PRO A 1 510 ? 4.218 6.704 -39.035 1.00 87.94 510 PRO A N 1
ATOM 3998 C CA . PRO A 1 510 ? 5.008 7.910 -39.258 1.00 87.94 510 PRO A CA 1
ATOM 3999 C C . PRO A 1 510 ? 5.282 8.677 -37.949 1.00 87.94 510 PRO A C 1
ATOM 4001 O O . PRO A 1 510 ? 4.377 8.804 -37.118 1.00 87.94 510 PRO A O 1
ATOM 4004 N N . PRO A 1 511 ? 6.475 9.281 -37.781 1.00 83.94 511 PRO A N 1
ATOM 4005 C CA . PRO A 1 511 ? 6.893 9.896 -36.517 1.00 83.94 511 PRO A CA 1
ATOM 4006 C C . PRO A 1 511 ? 5.963 11.025 -36.058 1.00 83.94 511 PRO A C 1
ATOM 4008 O O . PRO A 1 511 ? 5.742 11.179 -34.862 1.00 83.94 511 PRO A O 1
ATOM 4011 N N . ARG A 1 512 ? 5.334 11.757 -36.989 1.00 88.06 512 ARG A N 1
ATOM 4012 C CA . ARG A 1 512 ? 4.344 12.801 -36.672 1.00 88.06 512 ARG A CA 1
ATOM 4013 C C . ARG A 1 512 ? 3.177 12.293 -35.816 1.00 88.06 512 ARG A C 1
ATOM 4015 O O . ARG A 1 512 ? 2.734 12.997 -34.919 1.00 88.06 512 ARG A O 1
ATOM 4022 N N . TYR A 1 513 ? 2.708 11.066 -36.056 1.00 89.06 513 TYR A N 1
ATOM 4023 C CA . TYR A 1 513 ? 1.608 10.484 -35.283 1.00 89.06 513 TYR A CA 1
ATOM 4024 C C . TYR A 1 513 ? 2.080 9.973 -33.923 1.00 89.06 513 TYR A C 1
ATOM 4026 O O . TYR A 1 513 ? 1.330 10.047 -32.958 1.00 89.06 513 TYR A O 1
ATOM 4034 N N . ILE A 1 514 ? 3.333 9.518 -33.824 1.00 87.31 514 ILE A N 1
ATOM 4035 C CA . ILE A 1 514 ? 3.953 9.164 -32.541 1.00 87.31 514 ILE A CA 1
ATOM 4036 C C . ILE A 1 514 ? 4.087 10.421 -31.672 1.00 87.31 514 ILE A C 1
ATOM 4038 O O . ILE A 1 514 ? 3.697 10.403 -30.509 1.00 87.31 514 ILE A O 1
ATOM 4042 N N . ILE A 1 515 ? 4.565 11.531 -32.246 1.00 88.62 515 ILE A N 1
ATOM 4043 C CA . ILE A 1 515 ? 4.669 12.827 -31.558 1.00 88.62 515 ILE A CA 1
ATOM 4044 C C . ILE A 1 515 ? 3.286 13.304 -31.102 1.00 88.62 515 ILE A C 1
ATOM 4046 O O . ILE A 1 515 ? 3.124 13.680 -29.944 1.00 88.62 515 ILE A O 1
ATOM 4050 N N . LEU A 1 516 ? 2.280 13.233 -31.979 1.00 90.94 516 LEU A N 1
ATOM 4051 C CA . LEU A 1 516 ? 0.903 13.586 -31.634 1.00 90.94 516 LEU A CA 1
ATOM 4052 C C . LEU A 1 516 ? 0.351 12.713 -30.496 1.00 90.94 516 LEU A C 1
ATOM 4054 O O . LEU A 1 516 ? -0.288 13.235 -29.589 1.00 90.94 516 LEU A O 1
ATOM 4058 N N . LEU A 1 517 ? 0.617 11.403 -30.511 1.00 89.62 517 LEU A N 1
ATOM 4059 C CA . LEU A 1 517 ? 0.189 10.484 -29.455 1.00 89.62 517 LEU A CA 1
ATOM 4060 C C . LEU A 1 517 ? 0.838 10.833 -28.110 1.00 89.62 517 LEU A C 1
ATOM 4062 O O . LEU A 1 517 ? 0.145 10.885 -27.100 1.00 89.62 517 LEU A O 1
ATOM 4066 N N . VAL A 1 518 ? 2.145 11.110 -28.098 1.00 89.38 518 VAL A N 1
ATOM 4067 C CA . VAL A 1 518 ? 2.873 11.526 -26.887 1.00 89.38 518 VAL A CA 1
ATOM 4068 C C . VAL A 1 518 ? 2.341 12.859 -26.358 1.00 89.38 518 VAL A C 1
ATOM 4070 O O . VAL A 1 518 ? 2.149 13.008 -25.153 1.00 89.38 518 VAL A O 1
ATOM 4073 N N . TYR A 1 519 ? 2.055 13.809 -27.249 1.00 90.88 519 TYR A N 1
ATOM 4074 C CA . TYR A 1 519 ? 1.449 15.087 -26.889 1.00 90.88 519 TYR A CA 1
ATOM 4075 C C . TYR A 1 519 ? 0.064 14.895 -26.254 1.00 90.88 519 TYR A C 1
ATOM 4077 O O . TYR A 1 519 ? -0.186 15.382 -25.153 1.00 90.88 519 TYR A O 1
ATOM 4085 N N . LEU A 1 520 ? -0.819 14.127 -26.901 1.00 90.44 520 LEU A N 1
ATOM 4086 C CA . LEU A 1 520 ? -2.145 13.823 -26.364 1.00 90.44 520 LEU A CA 1
ATOM 4087 C C . LEU A 1 520 ? -2.048 13.107 -25.018 1.00 90.44 520 LEU A C 1
ATOM 4089 O O . LEU A 1 520 ? -2.786 13.450 -24.099 1.00 90.44 520 LEU A O 1
ATOM 4093 N N . GLU A 1 521 ? -1.128 12.157 -24.865 1.00 89.25 521 GLU A N 1
ATOM 4094 C CA . GLU A 1 521 ? -0.898 11.472 -23.594 1.00 89.25 521 GLU A CA 1
ATOM 4095 C C . GLU A 1 521 ? -0.533 12.453 -22.481 1.00 89.25 521 GLU A C 1
ATOM 4097 O O . GLU A 1 521 ? -1.161 12.435 -21.424 1.00 89.25 521 GLU A O 1
ATOM 4102 N N . ALA A 1 522 ? 0.431 13.343 -22.728 1.00 87.44 522 ALA A N 1
ATOM 4103 C CA . ALA A 1 522 ? 0.892 14.314 -21.743 1.00 87.44 522 ALA A CA 1
ATOM 4104 C C . ALA A 1 522 ? -0.230 15.261 -21.285 1.00 87.44 522 ALA A C 1
ATOM 4106 O O . ALA A 1 522 ? -0.371 15.504 -20.088 1.00 87.44 522 ALA A O 1
ATOM 4107 N N . PHE A 1 523 ? -1.057 15.748 -22.215 1.00 86.62 523 PHE A N 1
ATOM 4108 C CA . PHE A 1 523 ? -2.112 16.721 -21.911 1.00 86.62 523 PHE A CA 1
ATOM 4109 C C . PHE A 1 523 ? -3.416 16.096 -21.399 1.00 86.62 523 PHE A C 1
ATOM 4111 O O . PHE A 1 523 ? -4.150 16.735 -20.650 1.00 86.62 523 PHE A O 1
ATOM 4118 N N . THR A 1 524 ? -3.722 14.847 -21.761 1.00 87.62 524 THR A N 1
ATOM 4119 C CA . THR A 1 524 ? -4.966 14.178 -21.328 1.00 87.62 524 THR A CA 1
ATOM 4120 C C . THR A 1 524 ? -4.808 13.369 -20.043 1.00 87.62 524 THR A C 1
ATOM 4122 O O . THR A 1 524 ? -5.804 12.922 -19.474 1.00 87.62 524 THR A O 1
ATOM 4125 N N . ARG A 1 525 ? -3.576 13.176 -19.558 1.00 82.56 525 ARG A N 1
ATOM 4126 C CA . ARG A 1 525 ? -3.285 12.340 -18.389 1.00 82.56 525 ARG A CA 1
ATOM 4127 C C . ARG A 1 525 ? -3.970 12.806 -17.104 1.00 82.56 525 ARG A C 1
ATOM 4129 O O . ARG A 1 525 ? -4.431 11.960 -16.343 1.00 82.56 525 ARG A O 1
ATOM 4136 N N . GLU A 1 526 ? -4.049 14.114 -16.884 1.00 85.44 526 GLU A N 1
ATOM 4137 C CA . GLU A 1 526 ? -4.632 14.709 -15.672 1.00 85.44 526 GLU A CA 1
ATOM 4138 C C . GLU A 1 526 ? -6.156 14.904 -15.754 1.00 85.44 526 GLU A C 1
ATOM 4140 O O . GLU A 1 526 ? -6.770 15.357 -14.788 1.00 85.44 526 GLU A O 1
ATOM 4145 N N . LEU A 1 527 ? -6.795 14.547 -16.878 1.00 86.50 527 LEU A N 1
ATOM 4146 C CA . LEU A 1 527 ? -8.251 14.642 -17.004 1.00 86.50 527 LEU A CA 1
ATOM 4147 C C . LEU A 1 527 ? -8.936 13.729 -15.975 1.00 86.50 527 LEU A C 1
ATOM 4149 O O . LEU A 1 527 ? -8.562 12.560 -15.870 1.00 86.50 527 LEU A O 1
ATOM 4153 N N . PRO A 1 528 ? -9.988 14.193 -15.273 1.00 79.56 528 PRO A N 1
ATOM 4154 C CA . PRO A 1 528 ? -10.582 13.469 -14.145 1.00 79.56 528 PRO A CA 1
ATOM 4155 C C . PRO A 1 528 ? -11.077 12.064 -14.517 1.00 79.56 528 PRO A C 1
ATOM 4157 O O . PRO A 1 528 ? -10.861 11.123 -13.762 1.00 79.56 528 PRO A O 1
ATOM 4160 N N . TYR A 1 529 ? -11.647 11.891 -15.715 1.00 77.88 529 TYR A N 1
ATOM 4161 C CA . TYR A 1 529 ? -12.122 10.591 -16.208 1.00 77.88 529 TYR A CA 1
ATOM 4162 C C . TYR A 1 529 ? -10.997 9.598 -16.532 1.00 77.88 529 TYR A C 1
ATOM 4164 O O . TYR A 1 529 ? -11.212 8.388 -16.517 1.00 77.88 529 TYR A O 1
ATOM 4172 N N . ARG A 1 530 ? -9.799 10.095 -16.861 1.00 81.88 530 ARG A N 1
ATOM 4173 C CA . ARG A 1 530 ? -8.667 9.277 -17.319 1.00 81.88 530 ARG A CA 1
ATOM 4174 C C . ARG A 1 530 ? -7.607 9.080 -16.237 1.00 81.88 530 ARG A C 1
ATOM 4176 O O . ARG A 1 530 ? -6.916 8.060 -16.243 1.00 81.88 530 ARG A O 1
ATOM 4183 N N . LYS A 1 531 ? -7.496 10.029 -15.309 1.00 83.25 531 LYS A N 1
ATOM 4184 C CA . LYS A 1 531 ? -6.464 10.096 -14.274 1.00 83.25 531 LYS A CA 1
ATOM 4185 C C . LYS A 1 531 ? -6.315 8.789 -13.509 1.00 83.25 531 LYS A C 1
ATOM 4187 O O . LYS A 1 531 ? -5.208 8.277 -13.404 1.00 83.25 531 LYS A O 1
ATOM 4192 N N . GLU A 1 532 ? -7.423 8.184 -13.085 1.00 80.44 532 GLU A N 1
ATOM 4193 C CA . GLU A 1 532 ? -7.382 6.913 -12.358 1.00 80.44 532 GLU A CA 1
ATOM 4194 C C . GLU A 1 532 ? -6.738 5.785 -13.181 1.00 80.44 532 GLU A C 1
ATOM 4196 O O . GLU A 1 532 ? -5.890 5.044 -12.680 1.00 80.44 532 GLU A O 1
ATOM 4201 N N . SER A 1 533 ? -7.090 5.669 -14.464 1.00 83.81 533 SER A N 1
ATOM 4202 C CA . SER A 1 533 ? -6.492 4.672 -15.356 1.00 83.81 533 SER A CA 1
ATOM 4203 C C . SER A 1 533 ? -5.005 4.949 -15.591 1.00 83.81 533 SER A C 1
ATOM 4205 O O . SER A 1 533 ? -4.190 4.023 -15.576 1.00 83.81 533 SER A O 1
ATOM 4207 N N . SER A 1 534 ? -4.634 6.215 -15.789 1.00 83.62 534 SER A N 1
ATOM 4208 C CA . SER A 1 534 ? -3.241 6.629 -15.985 1.00 83.62 534 SER A CA 1
ATOM 4209 C C . SER A 1 534 ? -2.384 6.354 -14.749 1.00 83.62 534 SER A C 1
ATOM 4211 O O . SER A 1 534 ? -1.300 5.779 -14.860 1.00 83.62 534 SER A O 1
ATOM 4213 N N . ASP A 1 535 ? -2.884 6.689 -13.562 1.00 83.81 535 ASP A N 1
ATOM 4214 C CA . ASP A 1 535 ? -2.206 6.442 -12.290 1.00 83.81 535 ASP A CA 1
ATOM 4215 C C . ASP A 1 535 ? -2.091 4.942 -12.009 1.00 83.81 535 ASP A C 1
ATOM 4217 O O . ASP A 1 535 ? -1.040 4.472 -11.567 1.00 83.81 535 ASP A O 1
ATOM 4221 N N . LYS A 1 536 ? -3.116 4.155 -12.364 1.00 84.69 536 LYS A N 1
ATOM 4222 C CA . LYS A 1 536 ? -3.066 2.688 -12.305 1.00 84.69 536 LYS A CA 1
ATOM 4223 C C . LYS A 1 536 ? -1.964 2.126 -13.205 1.00 84.69 536 LYS A C 1
ATOM 4225 O O . LYS A 1 536 ? -1.224 1.237 -12.777 1.00 84.69 536 LYS A O 1
ATOM 4230 N N . LEU A 1 537 ? -1.820 2.631 -14.433 1.00 84.56 537 LEU A N 1
ATOM 4231 C CA . LEU A 1 537 ? -0.749 2.224 -15.351 1.00 84.56 537 LEU A CA 1
ATOM 4232 C C . LEU A 1 537 ? 0.635 2.624 -14.829 1.00 84.56 537 LEU A C 1
ATOM 4234 O O . LEU A 1 537 ? 1.539 1.786 -14.811 1.00 84.56 537 LEU A O 1
ATOM 4238 N N . LEU A 1 538 ? 0.793 3.857 -14.340 1.00 84.88 538 LEU A N 1
ATOM 4239 C CA . LEU A 1 538 ? 2.049 4.329 -13.756 1.00 84.88 538 LEU A CA 1
ATOM 4240 C C . LEU A 1 538 ? 2.441 3.496 -12.531 1.00 84.88 538 LEU A C 1
ATOM 4242 O O . LEU A 1 538 ? 3.596 3.086 -12.404 1.00 84.88 538 LEU A O 1
ATOM 4246 N N . ARG A 1 539 ? 1.480 3.206 -11.647 1.00 84.12 539 ARG A N 1
ATOM 4247 C CA . ARG A 1 539 ? 1.687 2.354 -10.475 1.00 84.12 539 ARG A CA 1
ATOM 4248 C C . ARG A 1 539 ? 2.139 0.958 -10.891 1.00 84.12 539 ARG A C 1
ATOM 4250 O O . ARG A 1 539 ? 3.127 0.473 -10.357 1.00 84.12 539 ARG A O 1
ATOM 4257 N N . ARG A 1 540 ? 1.502 0.342 -11.892 1.00 85.75 540 ARG A N 1
ATOM 4258 C CA . ARG A 1 540 ? 1.910 -0.975 -12.420 1.00 85.75 540 ARG A CA 1
ATOM 4259 C C . ARG A 1 540 ? 3.315 -0.959 -13.020 1.00 85.75 540 ARG A C 1
ATOM 4261 O O . ARG A 1 540 ? 4.076 -1.895 -12.783 1.00 85.75 540 ARG A O 1
ATOM 4268 N N . ALA A 1 541 ? 3.670 0.084 -13.770 1.00 83.38 541 ALA A N 1
ATOM 4269 C CA . ALA A 1 541 ? 5.015 0.244 -14.323 1.00 83.38 541 ALA A CA 1
ATOM 4270 C C . ALA A 1 541 ? 6.063 0.381 -13.206 1.00 83.38 541 ALA A C 1
ATOM 4272 O O . ALA A 1 541 ? 7.103 -0.275 -13.241 1.00 83.38 541 ALA A O 1
ATOM 4273 N N . ARG A 1 542 ? 5.746 1.164 -12.168 1.00 85.06 542 ARG A N 1
ATOM 4274 C CA . ARG A 1 542 ? 6.577 1.338 -10.972 1.00 85.06 542 ARG A CA 1
ATOM 4275 C C . ARG A 1 542 ? 6.737 0.033 -10.187 1.00 85.06 542 ARG A C 1
ATOM 4277 O O . ARG A 1 542 ? 7.856 -0.358 -9.872 1.00 85.06 542 ARG A O 1
ATOM 4284 N N . GLU A 1 543 ? 5.643 -0.670 -9.906 1.00 83.75 543 GLU A N 1
ATOM 4285 C CA . GLU A 1 543 ? 5.665 -1.979 -9.244 1.00 83.75 543 GLU A CA 1
ATOM 4286 C C . GLU A 1 543 ? 6.474 -3.001 -10.043 1.00 83.75 543 GLU A C 1
ATOM 4288 O O . GLU A 1 543 ? 7.213 -3.796 -9.468 1.00 83.75 543 GLU A O 1
ATOM 4293 N N . TRP A 1 544 ? 6.341 -2.998 -11.370 1.00 85.06 544 TRP A N 1
ATOM 4294 C CA . TRP A 1 544 ? 7.131 -3.861 -12.237 1.00 85.06 544 TRP A CA 1
ATOM 4295 C C . TRP A 1 544 ? 8.626 -3.527 -12.153 1.00 85.06 544 TRP A C 1
ATOM 4297 O O . TRP A 1 544 ? 9.431 -4.440 -11.983 1.00 85.06 544 TRP A O 1
ATOM 4307 N N . TRP A 1 545 ? 8.991 -2.243 -12.178 1.00 84.00 545 TRP A N 1
ATOM 4308 C CA . TRP A 1 545 ? 10.379 -1.784 -12.058 1.00 84.00 545 TRP A CA 1
ATOM 4309 C C . TRP A 1 545 ? 11.033 -2.175 -10.725 1.00 84.00 545 TRP A C 1
ATOM 4311 O O . TRP A 1 545 ? 12.192 -2.603 -10.683 1.00 84.00 545 TRP A O 1
ATOM 4321 N N . PHE A 1 546 ? 10.292 -2.083 -9.619 1.00 82.75 546 PHE A N 1
ATOM 4322 C CA . PHE A 1 546 ? 10.801 -2.469 -8.301 1.00 82.75 546 PHE A CA 1
ATOM 4323 C C . PHE A 1 546 ? 11.024 -3.978 -8.142 1.00 82.75 546 PHE A C 1
ATOM 4325 O O . PHE A 1 546 ? 11.836 -4.378 -7.316 1.00 82.75 546 PHE A O 1
ATOM 4332 N N . ARG A 1 547 ? 10.395 -4.822 -8.969 1.00 79.44 547 ARG A N 1
ATOM 4333 C CA . ARG A 1 547 ? 10.629 -6.281 -8.967 1.00 79.44 547 ARG A CA 1
ATOM 4334 C C . ARG A 1 547 ? 11.943 -6.695 -9.622 1.00 79.44 547 ARG A C 1
ATOM 4336 O O . ARG A 1 547 ? 12.313 -7.863 -9.532 1.00 79.44 547 ARG A O 1
ATOM 4343 N N . ILE A 1 548 ? 12.599 -5.790 -10.343 1.00 80.06 548 ILE A N 1
ATOM 4344 C CA . ILE A 1 548 ? 13.823 -6.097 -11.081 1.00 80.06 548 ILE A CA 1
ATOM 4345 C C . ILE A 1 548 ? 15.013 -5.944 -10.117 1.00 80.06 548 ILE A C 1
ATOM 4347 O O . ILE A 1 548 ? 15.216 -4.838 -9.605 1.00 80.06 548 ILE A O 1
ATOM 4351 N N . PRO A 1 549 ? 15.780 -7.017 -9.850 1.00 75.38 549 PRO A N 1
ATOM 4352 C CA . PRO A 1 549 ? 16.974 -6.989 -9.023 1.00 75.38 549 PRO A CA 1
ATOM 4353 C C . PRO A 1 549 ? 18.107 -6.265 -9.749 1.00 75.38 549 PRO A C 1
ATOM 4355 O O . PRO A 1 549 ? 18.152 -6.214 -10.981 1.00 75.38 549 PRO A O 1
ATOM 4358 N N . ALA A 1 550 ? 19.037 -5.720 -8.974 1.00 72.94 550 ALA A N 1
ATOM 4359 C CA . ALA A 1 550 ? 20.288 -5.204 -9.511 1.00 72.94 550 ALA A CA 1
ATOM 4360 C C . ALA A 1 550 ? 21.257 -6.369 -9.773 1.00 72.94 550 ALA A C 1
ATOM 4362 O O . ALA A 1 550 ? 21.295 -7.336 -9.011 1.00 72.94 550 ALA A O 1
ATOM 4363 N N . ALA A 1 551 ? 22.042 -6.290 -10.852 1.00 68.06 551 ALA A N 1
ATOM 4364 C CA . ALA A 1 551 ? 23.120 -7.249 -11.088 1.00 68.06 551 ALA A CA 1
ATOM 4365 C C . ALA A 1 551 ? 24.178 -7.158 -9.962 1.00 68.06 551 ALA A C 1
ATOM 4367 O O . ALA A 1 551 ? 24.527 -6.041 -9.571 1.00 68.06 551 ALA A O 1
ATOM 4368 N N . PRO A 1 552 ? 24.699 -8.287 -9.440 1.00 60.31 552 PRO A N 1
ATOM 4369 C CA . PRO A 1 552 ? 25.666 -8.273 -8.343 1.00 60.31 552 PRO A CA 1
ATOM 4370 C C . PRO A 1 552 ? 27.020 -7.693 -8.784 1.00 60.31 552 PRO A C 1
ATOM 4372 O O . PRO A 1 552 ? 27.503 -7.965 -9.885 1.00 60.31 552 PRO A O 1
ATOM 4375 N N . VAL A 1 553 ? 27.655 -6.920 -7.901 1.00 57.47 553 VAL A N 1
ATOM 4376 C CA . VAL A 1 553 ? 28.977 -6.302 -8.106 1.00 57.47 553 VAL A CA 1
ATOM 4377 C C . VAL A 1 553 ? 29.944 -6.864 -7.058 1.00 57.47 553 VAL A C 1
ATOM 4379 O O . VAL A 1 553 ? 29.596 -6.910 -5.881 1.00 57.47 553 VAL A O 1
ATOM 4382 N N . GLN A 1 554 ? 31.143 -7.306 -7.459 1.00 55.50 554 GLN A N 1
ATOM 4383 C CA . GLN A 1 554 ? 32.201 -7.729 -6.529 1.00 55.50 554 GLN A CA 1
ATOM 4384 C C . GLN A 1 554 ? 33.323 -6.691 -6.538 1.00 55.50 554 GLN A C 1
ATOM 4386 O O . GLN A 1 554 ? 34.084 -6.568 -7.497 1.00 55.50 554 GLN A O 1
ATOM 4391 N N . LEU A 1 555 ? 33.448 -5.951 -5.441 1.00 50.81 555 LEU A N 1
ATOM 4392 C CA . LEU A 1 555 ? 34.571 -5.044 -5.235 1.00 50.81 555 LEU A CA 1
ATOM 4393 C C . LEU A 1 555 ? 35.816 -5.876 -4.905 1.00 50.81 555 LEU A C 1
ATOM 4395 O O . LEU A 1 555 ? 35.863 -6.531 -3.864 1.00 50.81 555 LEU A O 1
ATOM 4399 N N . ILE A 1 556 ? 36.823 -5.869 -5.779 1.00 44.53 556 ILE A N 1
ATOM 4400 C CA . ILE A 1 556 ? 38.108 -6.511 -5.490 1.00 44.53 556 ILE A CA 1
ATOM 4401 C C . ILE A 1 556 ? 39.030 -5.448 -4.899 1.00 44.53 556 ILE A C 1
ATOM 4403 O O . ILE A 1 556 ? 39.388 -4.471 -5.555 1.00 44.53 556 ILE A O 1
ATOM 4407 N N . LYS A 1 557 ? 39.427 -5.640 -3.640 1.00 36.78 557 LYS A N 1
ATOM 4408 C CA . LYS A 1 557 ? 40.451 -4.818 -2.994 1.00 36.78 557 LYS A CA 1
ATOM 4409 C C . LYS A 1 557 ? 41.810 -5.195 -3.594 1.00 36.78 557 LYS A C 1
ATOM 4411 O O . LYS A 1 557 ? 42.164 -6.371 -3.598 1.00 36.78 557 LYS A O 1
ATOM 4416 N N . ASN A 1 558 ? 42.559 -4.223 -4.116 1.00 34.72 558 ASN A N 1
ATOM 4417 C CA . ASN A 1 558 ? 43.936 -4.462 -4.551 1.00 34.72 558 ASN A CA 1
ATOM 4418 C C . ASN A 1 558 ? 44.765 -4.883 -3.329 1.00 34.72 558 ASN A C 1
ATOM 4420 O O . ASN A 1 558 ? 44.984 -4.070 -2.431 1.00 34.72 558 ASN A O 1
ATOM 4424 N N . GLU A 1 559 ? 45.232 -6.132 -3.285 1.00 32.53 559 GLU A N 1
ATOM 4425 C CA . GLU A 1 559 ? 46.326 -6.487 -2.385 1.00 32.53 559 GLU A CA 1
ATOM 4426 C C . GLU A 1 559 ? 47.579 -5.745 -2.853 1.00 32.53 559 GLU A C 1
ATOM 4428 O O . GLU A 1 559 ? 48.050 -5.910 -3.984 1.00 32.53 559 GLU A O 1
ATOM 4433 N N . GLU A 1 560 ? 48.103 -4.883 -1.986 1.00 32.38 560 GLU A N 1
ATOM 4434 C CA . GLU A 1 560 ? 49.385 -4.232 -2.193 1.00 32.38 560 GLU A CA 1
ATOM 4435 C C . GLU A 1 560 ? 50.449 -5.303 -2.450 1.00 32.38 560 GLU A C 1
ATOM 4437 O O . GLU A 1 560 ? 50.823 -6.070 -1.561 1.00 32.38 560 GLU A O 1
ATOM 4442 N N . LYS A 1 561 ? 50.981 -5.342 -3.677 1.00 32.44 561 LYS A N 1
ATOM 4443 C CA . LYS A 1 561 ? 52.213 -6.071 -3.982 1.00 32.44 561 LYS A CA 1
ATOM 4444 C C . LYS A 1 561 ? 53.339 -5.481 -3.129 1.00 32.44 561 LYS A C 1
ATOM 4446 O O . LYS A 1 561 ? 54.048 -4.577 -3.572 1.00 32.44 561 LYS A O 1
ATOM 4451 N N . ARG A 1 562 ? 53.547 -6.017 -1.921 1.00 32.12 562 ARG A N 1
ATOM 4452 C CA . ARG A 1 562 ? 54.788 -5.848 -1.160 1.00 32.12 562 ARG A CA 1
ATOM 4453 C C . ARG A 1 562 ? 55.927 -6.414 -2.006 1.00 32.12 562 ARG A C 1
ATOM 4455 O O . ARG A 1 562 ? 56.191 -7.614 -2.007 1.00 32.12 562 ARG A O 1
ATOM 4462 N N . LYS A 1 563 ? 56.602 -5.539 -2.757 1.00 34.28 563 LYS A N 1
ATOM 4463 C CA . LYS A 1 563 ? 57.895 -5.839 -3.374 1.00 34.28 563 LYS A CA 1
ATOM 4464 C C . LYS A 1 563 ? 58.868 -6.211 -2.250 1.00 34.28 563 LYS A C 1
ATOM 4466 O O . LYS A 1 563 ? 59.339 -5.334 -1.532 1.00 34.28 563 LYS A O 1
ATOM 4471 N N . LYS A 1 564 ? 59.183 -7.503 -2.104 1.00 35.38 564 LYS A N 1
ATOM 4472 C CA . LYS A 1 564 ? 60.409 -7.951 -1.429 1.00 35.38 564 LYS A CA 1
ATOM 4473 C C . LYS A 1 564 ? 61.589 -7.389 -2.228 1.00 35.38 564 LYS A C 1
ATOM 4475 O O . LYS A 1 564 ? 61.858 -7.867 -3.328 1.00 35.38 564 LYS A O 1
ATOM 4480 N N . LYS A 1 565 ? 62.256 -6.360 -1.703 1.00 37.22 565 LYS A N 1
ATOM 4481 C CA . LYS A 1 565 ? 63.630 -6.041 -2.105 1.00 37.22 565 LYS A CA 1
ATOM 4482 C C . LYS A 1 565 ? 64.533 -7.121 -1.500 1.00 37.22 565 LYS A C 1
ATOM 4484 O O . LYS A 1 565 ? 64.442 -7.374 -0.300 1.00 37.22 565 LYS A O 1
ATOM 4489 N N . ARG A 1 566 ? 65.289 -7.800 -2.362 1.00 34.38 566 ARG A N 1
ATOM 4490 C CA . ARG A 1 566 ? 66.505 -8.527 -1.988 1.00 34.38 566 ARG A CA 1
ATOM 4491 C C . ARG A 1 566 ? 67.622 -7.524 -1.762 1.00 34.38 566 ARG A C 1
ATOM 4493 O O . ARG A 1 566 ? 67.580 -6.480 -2.456 1.00 34.38 566 ARG A O 1
#

Organism: Citrus sinensis (NCBI:txid2711)

pLDDT: mean 76.24, std 17.82, range [26.03, 96.38]